Protein AF-A0A9P7UV93-F1 (afdb_monomer)

Solvent-accessible surface area (backbone atoms only — not comparable to full-atom values): 24306 Å² total; per-residue (Å²): 129,82,67,74,41,45,87,71,81,90,73,60,73,87,56,57,67,63,47,35,51,55,37,49,55,44,35,48,54,49,53,50,53,49,62,80,42,50,94,74,52,67,55,59,17,26,37,48,7,48,49,13,47,54,53,31,48,57,55,38,60,74,39,34,76,86,63,64,58,88,68,74,90,87,68,64,67,55,84,66,61,78,56,71,65,50,74,75,56,74,46,74,47,48,47,55,38,0,19,31,66,19,54,45,25,39,29,49,59,37,38,80,53,48,59,72,70,57,16,52,55,24,50,50,53,56,48,45,34,52,52,29,48,71,69,60,83,73,93,57,27,51,38,34,22,26,42,32,4,41,30,14,27,51,47,35,42,51,44,42,44,48,51,53,55,53,51,65,74,67,71,75,69,90,86,51,65,71,68,50,50,56,50,51,60,58,51,23,72,70,48,51,44,54,54,53,51,52,48,52,53,22,15,38,52,22,19,55,51,49,44,68,61,28,77,86,54,71,54,96,80,65,67,77,39,61,44,29,46,30,43,96,90,34,42,29,35,12,25,34,52,11,51,36,22,34,54,39,42,56,70,71,48,65,51,90,82,41,57,92,48,42,68,45,53,51,49,26,50,52,50,53,58,67,53,47,45,99,69,22,35,31,46,56,47,62,90,56,69,76,68,83,76,57,91,83,79,75,74,70,74,52,66,19,20,40,28,8,25,25,23,44,34,38,36,49,22,50,54,52,44,36,46,73,36,83,92,62,52,46,92,70,54,74,68,56,54,52,50,44,54,53,49,44,56,35,17,48,52,42,38,65,67,39,26,44,33,22,56,20,46,1,29,39,57,14,28,23,17,31,28,47,18,28,44,33,42,10,36,32,35,44,77,69,40,82,80,82,70,29,60,66,12,50,58,32,39,43,48,23,47,36,50,52,52,58,53,70,46,47,68,57,36,35,76,71,65,63,23,45,83,32,99,40,50,63,10,19,32,40,8,47,32,23,31,41,39,44,32,43,53,49,36,46,26,46,57,41,24,77,77,39,86,79,33,64,50,59,75,92,57,50,45,84,96,77,56,49,113

InterPro domains:
  IPR007822 Lanthionine synthetase C-like [PF05147] (42-439)
  IPR007822 Lanthionine synthetase C-like [PR01950] (43-61)
  IPR007822 Lanthionine synthetase C-like [PR01950] (236-252)
  IPR007822 Lanthionine synthetase C-like [PR01950] (302-322)
  IPR007822 Lanthionine synthetase C-like [PR01950] (425-442)
  IPR007822 Lanthionine synthetase C-like [SM01260] (40-455)
  IPR012341 Six-hairpin glycosidase-like superfamily [G3DSA:1.50.10.10] (8-450)

Sequence (469 aa):
MPARYIRHSMEPPTDLDAVGGKLVEALERYLKIVRDNLAYIHGDSVYTGIPGIIVMLQIVSSVQSNLKLAYRFDADLPDLLSLEKLQRYDPNDPAKLSFLETPIGLAVLAALNTEAGHSSFCTDKLRDAIDSIAKHVDNSDDGSEVLYGRAGFLYGLLFLRSLISRRASTGTSKSAEEGTTALEKLVSDSSLSIVIQSIIQRGRVGAELYASETSSVRGPSGCVPPLMWSWHGKRYLGAAHGVVGILHTLLLCPIGLIERYLPEIIQTAEWLISLQDGEGNWPTKAPSRSIGQHRNEDSNDLVQWCHGAPGTLILLAKILQLSDSEPLKFNISPSTHSSIIVSLRGGASIVYRHGLLRKGIGLCHGIAGSVYSLLAVTDAMALVDDDGNKRDSRYYFIRAAHLAELATTFETLTKEREMKVPDRPLSLFGGLAGMCCAWGEVCDRIRRASNRVENWYRPRSGMPGYDDL

Organism: NCBI:txid181124

pLDDT: mean 89.47, std 12.97, range [39.75, 98.94]

Nearest PDB structures (foldseek):
  7ajl-assembly1_BBB  TM=1.597E-01  e=2.429E-01  Mus musculus
  7ajl-assembly1_AAA  TM=1.645E-01  e=4.716E-01  Mus musculus
  9ce3-assembly1_A  TM=1.673E-01  e=1.045E+00  Homo sapiens
  9dze-assembly1_c  TM=2.804E-01  e=4.118E+00  synthetic construct

Structure (mmCIF, N/CA/C/O backbone):
data_AF-A0A9P7UV93-F1
#
_entry.id   AF-A0A9P7UV93-F1
#
loop_
_atom_site.group_PDB
_atom_site.id
_atom_site.type_symbol
_atom_site.label_atom_id
_atom_site.label_alt_id
_atom_site.label_comp_id
_atom_site.label_asym_id
_atom_site.label_entity_id
_atom_site.label_seq_id
_atom_site.pdbx_PDB_ins_code
_atom_site.Cartn_x
_atom_site.Cartn_y
_atom_site.Cartn_z
_atom_site.occupancy
_atom_site.B_iso_or_equiv
_atom_site.auth_seq_id
_atom_site.auth_comp_id
_atom_site.auth_asym_id
_atom_site.auth_atom_id
_atom_site.pdbx_PDB_model_num
ATOM 1 N N . MET A 1 1 ? 4.820 -26.137 -15.948 1.00 39.75 1 MET A N 1
ATOM 2 C CA . MET A 1 1 ? 3.704 -25.323 -15.412 1.00 39.75 1 MET A CA 1
ATOM 3 C C . MET A 1 1 ? 3.481 -24.144 -16.348 1.00 39.75 1 MET A C 1
ATOM 5 O O . MET A 1 1 ? 4.480 -23.665 -16.876 1.00 39.75 1 MET A O 1
ATOM 9 N N . PRO A 1 2 ? 2.238 -23.688 -16.596 1.00 57.94 2 PRO A N 1
ATOM 10 C CA . PRO A 1 2 ? 2.025 -22.439 -17.327 1.00 57.94 2 PRO A CA 1
ATOM 11 C C . PRO A 1 2 ? 2.756 -21.293 -16.610 1.00 57.94 2 PRO A C 1
ATOM 13 O O . PRO A 1 2 ? 2.797 -21.265 -15.378 1.00 57.94 2 PRO A O 1
ATOM 16 N N . ALA A 1 3 ? 3.371 -20.385 -17.374 1.00 82.00 3 ALA A N 1
ATOM 17 C CA . ALA A 1 3 ? 4.074 -19.223 -16.827 1.00 82.00 3 ALA A CA 1
ATOM 18 C C . ALA A 1 3 ? 3.129 -18.419 -15.917 1.00 82.00 3 ALA A C 1
ATOM 20 O O . ALA A 1 3 ? 1.963 -18.271 -16.258 1.00 82.00 3 ALA A O 1
ATOM 21 N N . ARG A 1 4 ? 3.600 -17.890 -14.777 1.00 91.12 4 ARG A N 1
ATOM 22 C CA . ARG A 1 4 ? 2.760 -17.173 -13.782 1.00 91.12 4 ARG A CA 1
ATOM 23 C C . ARG A 1 4 ? 2.008 -15.959 -14.358 1.00 91.12 4 ARG A C 1
ATOM 25 O O . ARG A 1 4 ? 0.997 -15.538 -13.792 1.00 91.12 4 ARG A O 1
ATOM 32 N N . TYR A 1 5 ? 2.490 -15.444 -15.483 1.00 95.25 5 TYR A N 1
ATOM 33 C CA . TYR A 1 5 ? 2.017 -14.246 -16.165 1.00 95.25 5 TYR A CA 1
ATOM 34 C C . TYR A 1 5 ? 1.484 -14.590 -17.557 1.00 95.25 5 TYR A C 1
ATOM 36 O O . TYR A 1 5 ? 1.957 -15.524 -18.214 1.00 95.25 5 TYR A O 1
ATOM 44 N N . ILE A 1 6 ? 0.485 -13.834 -17.994 1.00 96.00 6 ILE A N 1
ATOM 45 C CA . ILE A 1 6 ? -0.080 -13.890 -19.339 1.00 96.00 6 ILE A CA 1
ATOM 46 C C . ILE A 1 6 ? 0.730 -12.919 -20.198 1.00 96.00 6 ILE A C 1
ATOM 48 O O . ILE A 1 6 ? 0.970 -11.781 -19.801 1.00 96.00 6 ILE A O 1
ATOM 52 N N . ARG A 1 7 ? 1.182 -13.367 -21.371 1.00 94.69 7 ARG A N 1
ATOM 53 C CA . ARG A 1 7 ? 1.862 -12.478 -22.320 1.00 94.69 7 ARG A CA 1
ATOM 54 C C . ARG A 1 7 ? 0.836 -11.523 -22.924 1.00 94.69 7 ARG A C 1
ATOM 56 O O . ARG A 1 7 ? -0.230 -11.966 -23.335 1.00 94.69 7 ARG A O 1
ATOM 63 N N . HIS A 1 8 ? 1.182 -10.248 -23.022 1.00 95.06 8 HIS A N 1
ATOM 64 C CA . HIS A 1 8 ? 0.379 -9.238 -23.706 1.00 95.06 8 HIS A CA 1
ATOM 65 C C . HIS A 1 8 ? 1.247 -8.433 -24.674 1.00 95.06 8 HIS A C 1
ATOM 67 O O . HIS A 1 8 ? 2.476 -8.542 -24.658 1.00 95.06 8 HIS A O 1
ATOM 73 N N . SER A 1 9 ? 0.601 -7.636 -25.527 1.00 93.44 9 SER A N 1
ATOM 74 C CA . SER A 1 9 ? 1.310 -6.701 -26.400 1.00 93.44 9 SER A CA 1
ATOM 75 C C . SER A 1 9 ? 2.140 -5.723 -25.568 1.00 93.44 9 SER A C 1
ATOM 77 O O . SER A 1 9 ? 1.671 -5.205 -24.553 1.00 93.44 9 SER A O 1
ATOM 79 N N . MET A 1 10 ? 3.369 -5.450 -26.006 1.00 94.00 10 MET A N 1
ATOM 80 C CA . MET A 1 10 ? 4.217 -4.412 -25.409 1.00 94.00 10 MET A CA 1
ATOM 81 C C . MET A 1 10 ? 3.995 -3.040 -26.059 1.00 94.00 10 MET A C 1
ATOM 83 O O . MET A 1 10 ? 4.660 -2.080 -25.675 1.00 94.00 10 MET A O 1
ATOM 87 N N . GLU A 1 11 ? 3.045 -2.942 -26.989 1.00 94.00 11 GLU A N 1
ATOM 88 C CA . GLU A 1 11 ? 2.617 -1.711 -27.652 1.00 94.00 11 GLU A CA 1
ATOM 89 C C . GLU A 1 11 ? 1.418 -1.132 -26.889 1.00 94.00 11 GLU A C 1
ATOM 91 O O . GLU A 1 11 ? 0.319 -1.680 -26.982 1.00 94.00 11 GLU A O 1
ATOM 96 N N . PRO A 1 12 ? 1.609 -0.085 -26.068 1.00 93.75 12 PRO A N 1
ATOM 97 C CA . PRO A 1 12 ? 0.503 0.515 -25.343 1.00 93.75 12 PRO A CA 1
ATOM 98 C C . PRO A 1 12 ? -0.397 1.358 -26.265 1.00 93.75 12 PRO A C 1
ATOM 100 O O . PRO A 1 12 ? 0.047 1.788 -27.334 1.00 93.75 12 PRO A O 1
ATOM 103 N N . PRO A 1 13 ? -1.644 1.643 -25.850 1.00 91.69 13 PRO A N 1
ATOM 104 C CA . PRO A 1 13 ? -2.599 2.383 -26.663 1.00 91.69 13 PRO A CA 1
ATOM 105 C C . PRO A 1 13 ? -2.133 3.820 -26.922 1.00 91.69 13 PRO A C 1
ATOM 107 O O . PRO A 1 13 ? -1.568 4.485 -26.051 1.00 91.69 13 PRO A O 1
ATOM 110 N N . THR A 1 14 ? -2.410 4.314 -28.130 1.00 90.44 14 THR A N 1
ATOM 111 C CA . THR A 1 14 ? -2.146 5.708 -28.524 1.00 90.44 14 THR A CA 1
ATOM 112 C C . THR A 1 14 ? -3.326 6.635 -28.240 1.00 90.44 14 THR A C 1
ATOM 114 O O . THR A 1 14 ? -3.120 7.828 -28.030 1.00 90.44 14 THR A O 1
ATOM 117 N N . ASP A 1 15 ? -4.547 6.093 -28.226 1.00 94.19 15 ASP A N 1
ATOM 118 C CA . ASP A 1 15 ? -5.789 6.818 -27.953 1.00 94.19 15 ASP A CA 1
ATOM 119 C C . ASP A 1 15 ? -6.233 6.579 -26.502 1.00 94.19 15 ASP A C 1
ATOM 121 O O . ASP A 1 15 ? -6.899 5.593 -26.181 1.00 94.19 15 ASP A O 1
ATOM 125 N N . LEU A 1 16 ? -5.814 7.476 -25.605 1.00 93.38 16 LEU A N 1
ATOM 126 C CA . LEU A 1 16 ? -6.155 7.390 -24.184 1.00 93.38 16 LEU A CA 1
ATOM 127 C C . LEU A 1 16 ? -7.622 7.735 -23.901 1.00 93.38 16 LEU A C 1
ATOM 129 O O . LEU A 1 16 ? -8.157 7.259 -22.901 1.00 93.38 16 LEU A O 1
ATOM 133 N N . ASP A 1 17 ? -8.288 8.509 -24.759 1.00 92.50 17 ASP A N 1
ATOM 134 C CA . ASP A 1 17 ? -9.704 8.828 -24.570 1.00 92.50 17 ASP A CA 1
ATOM 135 C C . ASP A 1 17 ? -10.564 7.580 -24.836 1.00 92.50 17 ASP A C 1
ATOM 137 O O . ASP A 1 17 ? -11.460 7.264 -24.046 1.00 92.50 17 ASP A O 1
ATOM 141 N N . ALA A 1 18 ? -10.230 6.798 -25.872 1.00 95.50 18 ALA A N 1
ATOM 142 C CA . ALA A 1 18 ? -10.859 5.502 -26.131 1.00 95.50 18 ALA A CA 1
ATOM 143 C C . ALA A 1 18 ? -10.637 4.503 -24.982 1.00 95.50 18 ALA A C 1
ATOM 145 O O . ALA A 1 18 ? -11.571 3.799 -24.585 1.00 95.50 18 ALA A O 1
ATOM 146 N N . VAL A 1 19 ? -9.427 4.465 -24.408 1.00 96.69 19 VAL A N 1
ATOM 147 C CA . VAL A 1 19 ? -9.141 3.669 -23.201 1.00 96.69 19 VAL A CA 1
ATOM 148 C C . VAL A 1 19 ? -10.039 4.120 -22.053 1.00 96.69 19 VAL A C 1
ATOM 150 O O . VAL A 1 19 ? -10.727 3.295 -21.457 1.00 96.69 19 VAL A O 1
ATOM 153 N N . GLY A 1 20 ? -10.095 5.427 -21.781 1.00 95.81 20 GLY A N 1
ATOM 154 C CA . GLY A 1 20 ? -10.936 6.001 -20.731 1.00 95.81 20 GLY A CA 1
ATOM 155 C C . GLY A 1 20 ? -12.411 5.610 -20.860 1.00 95.81 20 GLY A C 1
ATOM 156 O O . GLY A 1 20 ? -13.039 5.291 -19.852 1.00 95.81 20 GLY A O 1
ATOM 157 N N . GLY A 1 21 ? -12.950 5.561 -22.083 1.00 95.88 21 GLY A N 1
ATOM 158 C CA . GLY A 1 21 ? -14.305 5.067 -22.353 1.00 95.88 21 GLY A CA 1
ATOM 159 C C . GLY A 1 21 ? -14.513 3.618 -21.900 1.00 95.88 21 GLY A C 1
ATOM 160 O O . GLY A 1 21 ? -15.398 3.350 -21.088 1.00 95.88 21 GLY A O 1
ATOM 161 N N . LYS A 1 22 ? -13.643 2.698 -22.338 1.00 97.56 22 LYS A N 1
ATOM 162 C CA . LYS A 1 22 ? -13.709 1.272 -21.958 1.00 97.56 22 LYS A CA 1
ATOM 163 C C . LYS A 1 22 ? -13.597 1.063 -20.450 1.00 97.56 22 LYS A C 1
ATOM 165 O O . LYS A 1 22 ? -14.278 0.212 -19.881 1.00 97.56 22 LYS A O 1
ATOM 170 N N . LEU A 1 23 ? -12.720 1.825 -19.796 1.00 97.69 23 LEU A N 1
ATOM 171 C CA . LEU A 1 23 ? -12.515 1.718 -18.355 1.00 97.69 23 LEU A CA 1
ATOM 172 C C . LEU A 1 23 ? -13.734 2.214 -17.562 1.00 97.69 23 LEU A C 1
ATOM 174 O O . LEU A 1 23 ? -14.075 1.606 -16.550 1.00 97.69 23 LEU A O 1
ATOM 178 N N . VAL A 1 24 ? -14.414 3.272 -18.023 1.00 96.75 24 VAL A N 1
ATOM 179 C CA . VAL A 1 24 ? -15.671 3.743 -17.416 1.00 96.75 24 VAL A CA 1
ATOM 180 C C . VAL A 1 24 ? -16.772 2.695 -17.564 1.00 96.75 24 VAL A C 1
ATOM 182 O O . VAL A 1 24 ? -17.421 2.368 -16.574 1.00 96.75 24 VAL A O 1
ATOM 185 N N . GLU A 1 25 ? -16.940 2.115 -18.755 1.00 96.81 25 GLU A N 1
ATOM 186 C CA . GLU A 1 25 ? -17.920 1.043 -18.986 1.00 96.81 25 GLU A CA 1
ATOM 187 C C . GLU A 1 25 ? -17.662 -0.171 -18.081 1.00 96.81 25 GLU A C 1
ATOM 189 O O . GLU A 1 25 ? -18.587 -0.705 -17.459 1.00 96.81 25 GLU A O 1
ATOM 194 N N . ALA A 1 26 ? -16.396 -0.587 -17.959 1.00 97.50 26 ALA A N 1
ATOM 195 C CA . ALA A 1 26 ? -16.000 -1.654 -17.049 1.00 97.50 26 ALA A CA 1
ATOM 196 C C . ALA A 1 26 ? -16.321 -1.284 -15.593 1.00 97.50 26 ALA A C 1
ATOM 198 O O . ALA A 1 26 ? -16.983 -2.054 -14.896 1.00 97.50 26 ALA A O 1
ATOM 199 N N . LEU A 1 27 ? -15.909 -0.098 -15.139 1.00 96.69 27 LEU A N 1
ATOM 200 C CA . LEU A 1 27 ? -16.148 0.368 -13.777 1.00 96.69 27 LEU A CA 1
ATOM 201 C C . LEU A 1 27 ? -17.643 0.355 -13.427 1.00 96.69 27 LEU A C 1
ATOM 203 O O . LEU A 1 27 ? -18.019 -0.212 -12.405 1.00 96.69 27 LEU A O 1
ATOM 207 N N . GLU A 1 28 ? -18.508 0.909 -14.275 1.00 95.50 28 GLU A N 1
ATOM 208 C CA . GLU A 1 28 ? -19.957 0.929 -14.033 1.00 95.50 28 GLU A CA 1
ATOM 209 C C . GLU A 1 28 ? -20.554 -0.477 -13.960 1.00 95.50 28 GLU A C 1
ATOM 211 O O . GLU A 1 28 ? -21.299 -0.799 -13.027 1.00 95.50 28 GLU A O 1
ATOM 216 N N . ARG A 1 29 ? -20.186 -1.340 -14.913 1.00 96.06 29 ARG A N 1
ATOM 217 C CA . ARG A 1 29 ? -20.644 -2.731 -14.951 1.00 96.06 29 ARG A CA 1
ATOM 218 C C . ARG A 1 29 ? -20.250 -3.480 -13.682 1.00 96.06 29 ARG A C 1
ATOM 220 O O . ARG A 1 29 ? -21.082 -4.169 -13.089 1.00 96.06 29 ARG A O 1
ATOM 227 N N . TYR A 1 30 ? -18.993 -3.368 -13.265 1.00 96.19 30 TYR A N 1
ATOM 228 C CA . TYR A 1 30 ? -18.479 -4.158 -12.151 1.00 96.19 30 TYR A CA 1
ATOM 229 C C . TYR A 1 30 ? -18.827 -3.567 -10.782 1.00 96.19 30 TYR A C 1
ATOM 231 O O . TYR A 1 30 ? -19.025 -4.336 -9.843 1.00 96.19 30 TYR A O 1
ATOM 239 N N . LEU A 1 31 ? -19.040 -2.251 -10.663 1.00 94.56 31 LEU A N 1
ATOM 240 C CA . LEU A 1 31 ? -19.665 -1.660 -9.472 1.00 94.56 31 LEU A CA 1
ATOM 241 C C . LEU A 1 31 ? -21.073 -2.214 -9.243 1.00 94.56 31 LEU A C 1
ATOM 243 O O . LEU A 1 31 ? -21.434 -2.526 -8.107 1.00 94.56 31 LEU A O 1
ATOM 247 N N . LYS A 1 32 ? -21.859 -2.375 -10.314 1.00 93.81 32 LYS A N 1
ATOM 248 C CA . LYS A 1 32 ? -23.175 -3.012 -10.233 1.00 93.81 32 LYS A CA 1
ATOM 249 C C . LYS A 1 32 ? -23.068 -4.473 -9.791 1.00 93.81 32 LYS A C 1
ATOM 251 O O . LYS A 1 32 ? -23.770 -4.874 -8.871 1.00 93.81 32 LYS A O 1
ATOM 256 N N . ILE A 1 33 ? -22.142 -5.245 -10.365 1.00 94.75 33 ILE A N 1
ATOM 257 C CA . ILE A 1 33 ? -21.915 -6.646 -9.964 1.00 94.75 33 ILE A CA 1
ATOM 258 C C . ILE A 1 33 ? -21.534 -6.753 -8.482 1.00 94.75 33 ILE A C 1
ATOM 260 O O . ILE A 1 33 ? -22.069 -7.614 -7.786 1.00 94.75 33 ILE A O 1
ATOM 264 N N . VAL A 1 34 ? -20.647 -5.886 -7.982 1.00 94.06 34 VAL A N 1
ATOM 265 C CA . VAL A 1 34 ? -20.282 -5.872 -6.557 1.00 94.06 34 VAL A CA 1
ATOM 266 C C . VAL A 1 34 ? -21.506 -5.569 -5.687 1.00 94.06 34 VAL A C 1
ATOM 268 O O . VAL A 1 34 ? -21.722 -6.281 -4.709 1.00 94.06 34 VAL A O 1
ATOM 271 N N . ARG A 1 35 ? -22.340 -4.583 -6.056 1.00 91.44 35 ARG A N 1
ATOM 272 C CA . ARG A 1 35 ? -23.581 -4.260 -5.325 1.00 91.44 35 ARG A CA 1
ATOM 273 C C . ARG A 1 35 ? -24.544 -5.441 -5.284 1.00 91.44 35 ARG A C 1
ATOM 275 O O . ARG A 1 35 ? -24.993 -5.828 -4.209 1.00 91.44 35 ARG A O 1
ATOM 282 N N . ASP A 1 36 ? -24.846 -6.006 -6.448 1.00 92.25 36 ASP A N 1
ATOM 283 C CA . ASP A 1 36 ? -25.854 -7.059 -6.603 1.00 92.25 36 ASP A CA 1
ATOM 284 C C . ASP A 1 36 ? -25.461 -8.344 -5.848 1.00 92.25 36 ASP A C 1
ATOM 286 O O . ASP A 1 36 ? -26.309 -9.189 -5.567 1.00 92.25 36 ASP A O 1
ATOM 290 N N . ASN A 1 37 ? -24.181 -8.483 -5.479 1.00 92.69 37 ASN A N 1
ATOM 291 C CA . ASN A 1 37 ? -23.637 -9.649 -4.790 1.00 92.69 37 ASN A CA 1
ATOM 292 C C . ASN A 1 37 ? -23.111 -9.355 -3.373 1.00 92.69 37 ASN A C 1
ATOM 294 O O . ASN A 1 37 ? -22.421 -10.205 -2.809 1.00 92.69 37 ASN A O 1
ATOM 298 N N . LEU A 1 38 ? -23.449 -8.207 -2.768 1.00 88.88 38 LEU A N 1
ATOM 299 C CA . LEU A 1 38 ? -23.004 -7.844 -1.411 1.00 88.88 38 LEU A CA 1
ATOM 300 C C . LEU A 1 38 ? -23.282 -8.946 -0.376 1.00 88.88 38 LEU A C 1
ATOM 302 O O . LEU A 1 38 ? -22.419 -9.249 0.443 1.00 88.88 38 LEU A O 1
ATOM 306 N N . ALA A 1 39 ? -24.444 -9.603 -0.456 1.00 86.56 39 ALA A N 1
ATOM 307 C CA . ALA A 1 39 ? -24.839 -10.676 0.463 1.00 86.56 39 ALA A CA 1
ATOM 308 C C . ALA A 1 39 ? -23.912 -11.912 0.434 1.00 86.56 39 ALA A C 1
ATOM 310 O O . ALA A 1 39 ? -23.906 -12.701 1.378 1.00 86.56 39 ALA A O 1
ATOM 311 N N . TYR A 1 40 ? -23.121 -12.086 -0.631 1.00 86.19 40 TYR A N 1
ATOM 312 C CA . TYR A 1 40 ? -22.182 -13.204 -0.800 1.00 86.19 40 TYR A CA 1
ATOM 313 C C . TYR A 1 40 ? -20.740 -12.842 -0.424 1.00 86.19 40 TYR A C 1
ATOM 315 O O . TYR A 1 40 ? -19.836 -13.679 -0.502 1.00 86.19 40 TYR A O 1
ATOM 323 N N . ILE A 1 41 ? -20.494 -11.593 -0.026 1.00 86.69 41 ILE A N 1
ATOM 324 C CA . ILE A 1 41 ? -19.181 -11.156 0.434 1.00 86.69 41 ILE A CA 1
ATOM 325 C C . ILE A 1 41 ? -19.047 -11.551 1.899 1.00 86.69 41 ILE A C 1
ATOM 327 O O . ILE A 1 41 ? -19.571 -10.909 2.804 1.00 86.69 41 ILE A O 1
ATOM 331 N N . HIS A 1 42 ? -18.337 -12.652 2.121 1.00 77.31 42 HIS A N 1
ATOM 332 C CA . HIS A 1 42 ? -18.043 -13.156 3.454 1.00 77.31 42 HIS A CA 1
ATOM 333 C C . HIS A 1 42 ? -16.678 -12.665 3.930 1.00 77.31 42 HIS A C 1
ATOM 335 O O . HIS A 1 42 ? -15.692 -12.753 3.197 1.00 77.31 42 HIS A O 1
ATOM 341 N N . GLY A 1 43 ? -16.608 -12.249 5.190 1.00 76.44 43 GLY A N 1
ATOM 342 C CA . GLY A 1 43 ? -15.383 -11.774 5.818 1.00 76.44 43 GLY A CA 1
ATOM 343 C C . GLY A 1 43 ? -15.540 -10.353 6.338 1.00 76.44 43 GLY A C 1
ATOM 344 O O . GLY A 1 43 ? -16.312 -9.556 5.807 1.00 76.44 43 GLY A O 1
ATOM 345 N N . ASP A 1 44 ? -14.772 -10.050 7.378 1.00 79.94 44 ASP A N 1
ATOM 346 C CA . ASP A 1 44 ? -14.908 -8.804 8.145 1.00 79.94 44 ASP A CA 1
ATOM 347 C C . ASP A 1 44 ? -13.575 -8.050 8.174 1.00 79.94 44 ASP A C 1
ATOM 349 O O . ASP A 1 44 ? -13.397 -7.103 8.932 1.00 79.94 44 ASP A O 1
ATOM 353 N N . SER A 1 45 ? -12.617 -8.503 7.363 1.00 93.81 45 SER A N 1
ATOM 354 C CA . SER A 1 45 ? -11.345 -7.832 7.162 1.00 93.81 45 SER A CA 1
ATOM 355 C C . SER A 1 45 ? -11.455 -6.863 5.990 1.00 93.81 45 SER A C 1
ATOM 357 O O . SER A 1 45 ? -12.241 -7.079 5.064 1.00 93.81 45 SER A O 1
ATOM 359 N N . VAL A 1 46 ? -10.670 -5.789 6.001 1.00 96.69 46 VAL A N 1
ATOM 360 C CA . VAL A 1 46 ? -10.594 -4.868 4.856 1.00 96.69 46 VAL A CA 1
ATOM 361 C C . VAL A 1 46 ? -10.021 -5.581 3.631 1.00 96.69 46 VAL A C 1
ATOM 363 O O . VAL A 1 46 ? -10.405 -5.305 2.497 1.00 96.69 46 VAL A O 1
ATOM 366 N N . TYR A 1 47 ? -9.154 -6.564 3.848 1.00 97.69 47 TYR A N 1
ATOM 367 C CA . TYR A 1 47 ? -8.504 -7.303 2.779 1.00 97.69 47 TYR A CA 1
ATOM 368 C C . TYR A 1 47 ? -9.491 -8.157 1.953 1.00 97.69 47 TYR A C 1
ATOM 370 O O . TYR A 1 47 ? -9.456 -8.133 0.716 1.00 97.69 47 TYR A O 1
ATOM 378 N N . THR A 1 48 ? -10.405 -8.891 2.608 1.00 95.25 48 THR A N 1
ATOM 379 C CA . THR A 1 48 ? -11.329 -9.826 1.925 1.00 95.25 48 THR A CA 1
ATOM 380 C C . THR A 1 48 ? -12.820 -9.492 2.009 1.00 95.25 48 THR A C 1
ATOM 382 O O . THR A 1 48 ? -13.592 -10.028 1.212 1.00 95.25 48 THR A O 1
ATOM 385 N N . GLY A 1 49 ? -13.230 -8.655 2.957 1.00 93.56 49 GLY A N 1
ATOM 386 C CA . GLY A 1 49 ? -14.613 -8.536 3.407 1.00 93.56 49 GLY A CA 1
ATOM 387 C C . GLY A 1 49 ? -15.339 -7.256 3.005 1.00 93.56 49 GLY A C 1
ATOM 388 O O . GLY A 1 49 ? -14.850 -6.449 2.212 1.00 93.56 49 GLY A O 1
ATOM 389 N N . ILE A 1 50 ? -16.511 -7.057 3.617 1.00 91.75 50 ILE A N 1
ATOM 390 C CA . ILE A 1 50 ? -17.342 -5.852 3.455 1.00 91.75 50 ILE A CA 1
ATOM 391 C C . ILE A 1 50 ? -16.589 -4.551 3.791 1.00 91.75 50 ILE A C 1
ATOM 393 O O . ILE A 1 50 ? -16.717 -3.598 3.019 1.00 91.75 50 ILE A O 1
ATOM 397 N N . PRO A 1 51 ? -15.737 -4.483 4.836 1.00 92.75 51 PRO A N 1
ATOM 398 C CA . PRO A 1 51 ? -14.911 -3.299 5.084 1.00 92.75 51 PRO A CA 1
ATOM 399 C C . PRO A 1 51 ? -14.051 -2.880 3.880 1.00 92.75 51 PRO A C 1
ATOM 401 O O . PRO A 1 51 ? -13.888 -1.691 3.617 1.00 92.75 51 PRO A O 1
ATOM 404 N N . GLY A 1 52 ? -13.570 -3.837 3.080 1.00 95.44 52 GLY A N 1
ATOM 405 C CA . GLY A 1 52 ? -12.845 -3.549 1.840 1.00 95.44 52 GLY A CA 1
ATOM 406 C C . GLY A 1 52 ? -13.717 -2.930 0.750 1.00 95.44 52 GLY A C 1
ATOM 407 O O . GLY A 1 52 ? -13.257 -2.081 -0.012 1.00 95.44 52 GLY A O 1
ATOM 408 N N . ILE A 1 53 ? -14.994 -3.309 0.696 1.00 94.00 53 ILE A N 1
ATOM 409 C CA . ILE A 1 53 ? -15.971 -2.700 -0.213 1.00 94.00 53 ILE A CA 1
ATOM 410 C C . ILE A 1 53 ? -16.239 -1.255 0.197 1.00 94.00 53 ILE A C 1
ATOM 412 O O . ILE A 1 53 ? -16.292 -0.383 -0.661 1.00 94.00 53 ILE A O 1
ATOM 416 N N . ILE A 1 54 ? -16.322 -0.975 1.496 1.00 91.44 54 ILE A N 1
ATOM 417 C CA . ILE A 1 54 ? -16.476 0.392 2.007 1.00 91.44 54 ILE A CA 1
ATOM 418 C C . ILE A 1 54 ? -15.295 1.274 1.583 1.00 91.44 54 ILE A C 1
ATOM 420 O O . ILE A 1 54 ? -15.513 2.375 1.075 1.00 91.44 54 ILE A O 1
ATOM 424 N N . VAL A 1 55 ? -14.059 0.776 1.706 1.00 93.75 55 VAL A N 1
ATOM 425 C CA . VAL A 1 55 ? -12.865 1.482 1.208 1.00 93.75 55 VAL A CA 1
ATOM 426 C C . VAL A 1 55 ? -12.962 1.724 -0.304 1.00 93.75 55 VAL A C 1
ATOM 428 O O . VAL A 1 55 ? -12.758 2.850 -0.755 1.00 93.75 55 VAL A O 1
ATOM 431 N N . MET A 1 56 ? -13.359 0.718 -1.096 1.00 95.06 56 MET A N 1
ATOM 432 C CA . MET A 1 56 ? -13.588 0.900 -2.538 1.00 95.06 56 MET A CA 1
ATOM 433 C C . MET A 1 56 ? -14.596 2.022 -2.822 1.00 95.06 56 MET A C 1
ATOM 435 O O . MET A 1 56 ? -14.352 2.865 -3.686 1.00 95.06 56 MET A O 1
ATOM 439 N N . LEU A 1 57 ? -15.717 2.061 -2.100 1.00 90.88 57 LEU A N 1
ATOM 440 C CA . LEU A 1 57 ? -16.749 3.081 -2.291 1.00 90.88 57 LEU A CA 1
ATOM 441 C C . LEU A 1 57 ? -16.242 4.485 -1.970 1.00 90.88 57 LEU A C 1
ATOM 443 O O . LEU A 1 57 ? -16.553 5.414 -2.716 1.00 90.88 57 LEU A O 1
ATOM 447 N N . GLN A 1 58 ? -15.437 4.650 -0.918 1.00 88.31 58 GLN A N 1
ATOM 448 C CA . GLN A 1 58 ? -14.822 5.937 -0.583 1.00 88.31 58 GLN A CA 1
ATOM 449 C C . GLN A 1 58 ? -13.915 6.436 -1.718 1.00 88.31 58 GLN A C 1
ATOM 451 O O . GLN A 1 58 ? -14.012 7.598 -2.123 1.00 88.31 58 GLN A O 1
ATOM 456 N N . ILE A 1 59 ? -13.091 5.549 -2.285 1.00 90.62 59 ILE A N 1
ATOM 457 C CA . ILE A 1 59 ? -12.198 5.877 -3.404 1.00 90.62 59 ILE A CA 1
ATOM 458 C C . ILE A 1 59 ? -12.998 6.228 -4.663 1.00 90.62 59 ILE A C 1
ATOM 460 O O . ILE A 1 59 ? -12.803 7.299 -5.242 1.00 90.62 59 ILE A O 1
ATOM 464 N N . VAL A 1 60 ? -13.946 5.381 -5.067 1.00 91.06 60 VAL A N 1
ATOM 465 C CA . VAL A 1 60 ? -14.749 5.586 -6.284 1.00 91.06 60 VAL A CA 1
ATOM 466 C C . VAL A 1 60 ? -15.616 6.844 -6.185 1.00 91.06 60 VAL A C 1
ATOM 468 O O . VAL A 1 60 ? -15.699 7.611 -7.146 1.00 91.06 60 VAL A O 1
ATOM 471 N N . SER A 1 61 ? -16.205 7.118 -5.019 1.00 88.31 61 SER A N 1
ATOM 472 C CA . SER A 1 61 ? -17.002 8.333 -4.799 1.00 88.31 61 SER A CA 1
ATOM 473 C C . SER A 1 61 ? -16.173 9.606 -4.988 1.00 88.31 61 SER A C 1
ATOM 475 O O . SER A 1 61 ? -16.681 10.607 -5.494 1.00 88.31 61 SER A O 1
ATOM 477 N N . SER A 1 62 ? -14.876 9.569 -4.656 1.00 86.50 62 SER A N 1
ATOM 478 C CA . SER A 1 62 ? -13.982 10.724 -4.809 1.00 86.50 62 SER A CA 1
ATOM 479 C C . SER A 1 62 ? -13.745 11.127 -6.274 1.00 86.50 62 SER A C 1
ATOM 481 O O . SER A 1 62 ? -13.503 12.306 -6.558 1.00 86.50 62 SER A O 1
ATOM 483 N N . VAL A 1 63 ? -13.857 10.176 -7.211 1.00 87.94 63 VAL A N 1
ATOM 484 C CA . VAL A 1 63 ? -13.659 10.390 -8.657 1.00 87.94 63 VAL A CA 1
ATOM 485 C C . VAL A 1 63 ? -14.971 10.468 -9.441 1.00 87.94 63 VAL A C 1
ATOM 487 O O . VAL A 1 63 ? -14.995 10.963 -10.567 1.00 87.94 63 VAL A O 1
ATOM 490 N N . GLN A 1 64 ? -16.086 10.044 -8.847 1.00 84.94 64 GLN A N 1
ATOM 491 C CA . GLN A 1 64 ? -17.380 9.882 -9.511 1.00 84.94 64 GLN A CA 1
ATOM 492 C C . GLN A 1 64 ? -17.865 11.125 -10.272 1.00 84.94 64 GLN A C 1
ATOM 494 O O . GLN A 1 64 ? -18.350 11.008 -11.400 1.00 84.94 64 GLN A O 1
ATOM 499 N N . SER A 1 65 ? -17.730 12.319 -9.687 1.00 83.44 65 SER A N 1
ATOM 500 C CA . SER A 1 65 ? -18.171 13.572 -10.316 1.00 83.44 65 SER A CA 1
ATOM 501 C C . SER A 1 65 ? -17.360 13.907 -11.570 1.00 83.44 65 SER A C 1
ATOM 503 O O . SER A 1 65 ? -17.933 14.263 -12.600 1.00 83.44 65 SER A O 1
ATOM 505 N N . ASN A 1 66 ? -16.039 13.720 -11.516 1.00 84.69 66 ASN A N 1
ATOM 506 C CA . ASN A 1 66 ? -15.152 13.911 -12.661 1.00 84.69 66 ASN A CA 1
ATOM 507 C C . ASN A 1 66 ? -15.410 12.855 -13.749 1.00 84.69 66 ASN A C 1
ATOM 509 O O . ASN A 1 66 ? -15.365 13.154 -14.946 1.00 84.69 66 ASN A O 1
ATOM 513 N N . LEU A 1 67 ? -15.745 11.628 -13.339 1.00 87.19 67 LEU A N 1
ATOM 514 C CA . LEU A 1 67 ? -16.048 10.516 -14.237 1.00 87.19 67 LEU A CA 1
ATOM 515 C C . LEU A 1 67 ? -17.473 10.533 -14.808 1.00 87.19 67 LEU A C 1
ATOM 517 O O . LEU A 1 67 ? -17.732 9.830 -15.783 1.00 87.19 67 LEU A O 1
ATOM 521 N N . LYS A 1 68 ? -18.371 11.400 -14.323 1.00 86.94 68 LYS A N 1
ATOM 522 C CA . LYS A 1 68 ? -19.768 11.483 -14.796 1.00 86.94 68 LYS A CA 1
ATOM 523 C C . LYS A 1 68 ? -20.427 10.096 -14.901 1.00 86.94 68 LYS A C 1
ATOM 525 O O . LYS A 1 68 ? -21.102 9.822 -15.888 1.00 86.94 68 LYS A O 1
ATOM 530 N N . LEU A 1 69 ? -20.178 9.227 -13.917 1.00 86.75 69 LEU A N 1
ATOM 531 C CA . LEU A 1 69 ? -20.713 7.865 -13.927 1.00 86.75 69 LEU A CA 1
ATOM 532 C C . LEU A 1 69 ? -22.248 7.916 -13.935 1.00 86.75 69 LEU A C 1
ATOM 534 O O . LEU A 1 69 ? -22.853 8.611 -13.112 1.00 86.75 69 LEU A O 1
ATOM 538 N N . ALA A 1 70 ? -22.863 7.186 -14.862 1.00 84.50 70 ALA A N 1
ATOM 539 C CA . ALA A 1 70 ? -24.302 6.992 -14.964 1.00 84.50 70 ALA A CA 1
ATOM 540 C C . ALA A 1 70 ? -24.824 6.135 -13.807 1.00 84.50 70 ALA A C 1
ATOM 542 O O . ALA A 1 70 ? -25.912 6.380 -13.284 1.00 84.50 70 ALA A O 1
ATOM 543 N N . TYR A 1 71 ? -24.033 5.151 -13.377 1.00 84.12 71 TYR A N 1
ATOM 544 C CA . TYR A 1 71 ? -24.346 4.324 -12.221 1.00 84.12 71 TYR A CA 1
ATOM 545 C C . TYR A 1 71 ? -23.812 4.940 -10.921 1.00 84.12 71 TYR A C 1
ATOM 547 O O . TYR A 1 71 ? -22.649 5.341 -10.830 1.00 84.12 71 TYR A O 1
ATOM 555 N N . ARG A 1 72 ? -24.660 4.970 -9.885 1.00 77.69 72 ARG A N 1
ATOM 556 C CA . ARG A 1 72 ? -24.272 5.314 -8.513 1.00 77.69 72 ARG A CA 1
ATOM 557 C C . ARG A 1 72 ? -24.420 4.095 -7.617 1.00 77.69 72 ARG A C 1
ATOM 559 O O . ARG A 1 72 ? -25.434 3.396 -7.653 1.00 77.69 72 ARG A O 1
ATOM 566 N N . PHE A 1 73 ? -23.388 3.833 -6.824 1.00 77.06 73 PHE A N 1
ATOM 567 C CA . PHE A 1 73 ? -23.452 2.799 -5.807 1.00 77.06 73 PHE A CA 1
ATOM 568 C C . PHE A 1 73 ? -24.175 3.371 -4.588 1.00 77.06 73 PHE A C 1
ATOM 570 O O . PHE A 1 73 ? -23.557 3.928 -3.686 1.00 77.06 73 PHE A O 1
ATOM 577 N N . ASP A 1 74 ? -25.498 3.257 -4.598 1.00 68.69 74 ASP A N 1
ATOM 578 C CA . ASP A 1 74 ? -26.338 3.702 -3.492 1.00 68.69 74 ASP A CA 1
ATOM 579 C C . ASP A 1 74 ? -26.438 2.569 -2.461 1.00 68.69 74 ASP A C 1
ATOM 581 O O . ASP A 1 74 ? -27.208 1.618 -2.636 1.00 68.69 74 ASP A O 1
ATOM 585 N N . ALA A 1 75 ? -25.614 2.649 -1.418 1.00 65.44 75 ALA A N 1
ATOM 586 C CA . ALA A 1 75 ? -25.704 1.818 -0.223 1.00 65.44 75 ALA A CA 1
ATOM 587 C C . ALA A 1 75 ? -25.450 2.684 1.012 1.00 65.44 75 ALA A C 1
ATOM 589 O O . ALA A 1 75 ? -24.554 3.531 0.994 1.00 65.44 75 ALA A O 1
ATOM 590 N N . ASP A 1 76 ? -26.226 2.461 2.069 1.00 67.38 76 ASP A N 1
ATOM 591 C CA . ASP A 1 76 ? -25.979 3.111 3.349 1.00 67.38 76 ASP A CA 1
ATOM 592 C C . ASP A 1 76 ? -24.780 2.420 4.017 1.00 67.38 76 ASP A C 1
ATOM 594 O O . ASP A 1 76 ? -24.833 1.237 4.353 1.00 67.38 76 ASP A O 1
ATOM 598 N N . LEU A 1 77 ? -23.645 3.120 4.113 1.00 66.00 77 LEU A N 1
ATOM 599 C CA . LEU A 1 77 ? -22.406 2.574 4.684 1.00 66.00 77 LEU A CA 1
ATOM 600 C C . LEU A 1 77 ? -22.608 2.001 6.106 1.00 66.00 77 LEU A C 1
ATOM 602 O O . LEU A 1 77 ? -22.107 0.902 6.355 1.00 66.00 77 LEU A O 1
ATOM 606 N N . PRO A 1 78 ? -23.309 2.696 7.027 1.00 64.25 78 PRO A N 1
ATOM 607 C CA . PRO A 1 78 ? -23.703 2.163 8.329 1.00 64.25 78 PRO A CA 1
ATOM 608 C C . PRO A 1 78 ? -24.352 0.775 8.290 1.00 64.25 78 PRO A C 1
ATOM 610 O O . PRO A 1 78 ? -23.981 -0.082 9.090 1.00 64.25 78 PRO A O 1
ATOM 613 N N . ASP A 1 79 ? -25.250 0.518 7.335 1.00 68.69 79 ASP A N 1
ATOM 614 C CA . ASP A 1 79 ? -25.988 -0.751 7.241 1.00 68.69 79 ASP A CA 1
ATOM 615 C C . ASP A 1 79 ? -25.089 -1.932 6.840 1.00 68.69 79 ASP A C 1
ATOM 617 O O . ASP A 1 79 ? -25.431 -3.097 7.048 1.00 68.69 79 ASP A O 1
ATOM 621 N N . LEU A 1 80 ? -23.911 -1.644 6.280 1.00 70.88 80 LEU A N 1
ATOM 622 C CA . LEU A 1 80 ? -22.916 -2.642 5.889 1.00 70.88 80 LEU A CA 1
ATOM 623 C C . LEU A 1 80 ? -21.957 -3.016 7.037 1.00 70.88 80 LEU A C 1
ATOM 625 O O . LEU A 1 80 ? -21.224 -4.002 6.935 1.00 70.88 80 LEU A O 1
ATOM 629 N N . LEU A 1 81 ? -21.936 -2.254 8.134 1.00 75.00 81 LEU A N 1
ATOM 630 C CA . LEU A 1 81 ? -20.970 -2.396 9.227 1.00 75.00 81 LEU A CA 1
ATOM 631 C C . LEU A 1 81 ? -21.538 -3.233 10.388 1.00 75.00 81 LEU A C 1
ATOM 633 O O . LEU A 1 81 ? -21.954 -2.701 11.415 1.00 75.00 81 LEU A O 1
ATOM 637 N N . SER A 1 82 ? -21.498 -4.565 10.275 1.00 82.31 82 SER A N 1
ATOM 638 C CA . SER A 1 82 ? -21.779 -5.445 11.425 1.00 82.31 82 SER A CA 1
ATOM 639 C C . SER A 1 82 ? -20.603 -5.473 12.407 1.00 82.31 82 SER A C 1
ATOM 641 O O . SER A 1 82 ? -19.502 -5.892 12.053 1.00 82.31 82 SER A O 1
ATOM 643 N N . LEU A 1 83 ? -20.838 -5.074 13.664 1.00 84.56 83 LEU A N 1
ATOM 644 C CA . LEU A 1 83 ? -19.812 -5.022 14.718 1.00 84.56 83 LEU A CA 1
ATOM 645 C C . LEU A 1 83 ? -19.656 -6.328 15.519 1.00 84.56 83 LEU A C 1
ATOM 647 O O . LEU A 1 83 ? -18.852 -6.377 16.451 1.00 84.56 83 LEU A O 1
ATOM 651 N N . GLU A 1 84 ? -20.374 -7.401 15.174 1.00 84.88 84 GLU A N 1
ATOM 652 C CA . GLU A 1 84 ? -20.401 -8.643 15.967 1.00 84.88 84 GLU A CA 1
ATOM 653 C C . GLU A 1 84 ? -19.018 -9.271 16.194 1.00 84.88 84 GLU A C 1
ATOM 655 O O . GLU A 1 84 ? -18.719 -9.746 17.293 1.00 84.88 84 GLU A O 1
ATOM 660 N N . LYS A 1 85 ? -18.144 -9.289 15.178 1.00 81.88 85 LYS A N 1
ATOM 661 C CA . LYS A 1 85 ? -16.779 -9.808 15.360 1.00 81.88 85 LYS A CA 1
ATOM 662 C C . LYS A 1 85 ? -15.907 -8.869 16.178 1.00 81.88 85 LYS A C 1
ATOM 664 O O . LYS A 1 85 ? -15.116 -9.356 16.981 1.00 81.88 85 LYS A O 1
ATOM 669 N N . LEU A 1 86 ? -16.073 -7.553 16.029 1.00 88.38 86 LEU A N 1
ATOM 670 C CA . LEU A 1 86 ? -15.338 -6.576 16.833 1.00 88.38 86 LEU A CA 1
ATOM 671 C C . LEU A 1 86 ? -15.695 -6.695 18.325 1.00 88.38 86 LEU A C 1
ATOM 673 O O . LEU A 1 86 ? -14.820 -6.563 19.176 1.0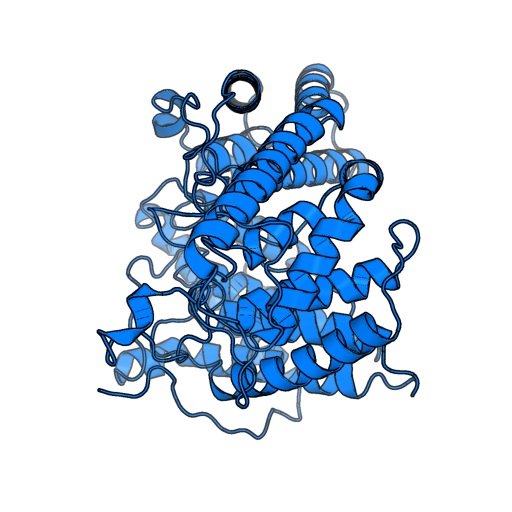0 88.38 86 LEU A O 1
ATOM 677 N N . GLN A 1 87 ? -16.950 -7.026 18.648 1.00 90.31 87 GLN A N 1
ATOM 678 C CA . GLN A 1 87 ? -17.393 -7.305 20.022 1.00 90.31 87 GLN A CA 1
ATOM 679 C C . GLN A 1 87 ? -16.642 -8.475 20.670 1.00 90.31 87 GLN A C 1
ATOM 681 O O . GLN A 1 87 ? -16.323 -8.415 21.855 1.00 90.31 87 GLN A O 1
ATOM 686 N N . ARG A 1 88 ? -16.324 -9.519 19.897 1.00 90.12 88 ARG A N 1
ATOM 687 C CA . ARG A 1 88 ? -15.616 -10.721 20.381 1.00 90.12 88 ARG A CA 1
ATOM 688 C C . ARG A 1 88 ? -14.097 -10.615 20.275 1.00 90.12 88 ARG A C 1
ATOM 690 O O . ARG A 1 88 ? -13.389 -11.512 20.722 1.00 90.12 88 ARG A O 1
ATOM 697 N N . TYR A 1 89 ? -13.605 -9.564 19.633 1.00 92.38 89 TYR A N 1
ATOM 698 C CA . TYR A 1 89 ? -12.193 -9.374 19.365 1.00 92.38 89 TYR A CA 1
ATOM 699 C C . TYR A 1 89 ? -11.507 -8.651 20.524 1.00 92.38 89 TYR A C 1
ATOM 701 O O . TYR A 1 89 ? -12.002 -7.642 21.035 1.00 92.38 89 TYR A O 1
ATOM 709 N N . ASP A 1 90 ? -10.353 -9.176 20.918 1.00 92.50 90 ASP A N 1
ATOM 710 C CA . ASP A 1 90 ? -9.538 -8.663 22.009 1.00 92.50 90 ASP A CA 1
ATOM 711 C C . ASP A 1 90 ? -8.163 -8.213 21.473 1.00 92.50 90 ASP A C 1
ATOM 713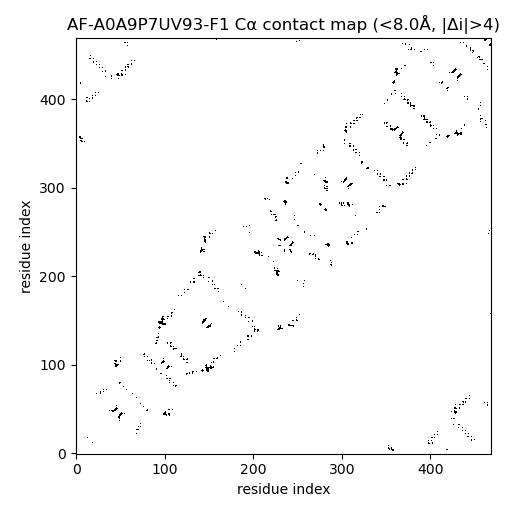 O O . ASP A 1 90 ? -7.378 -9.064 21.040 1.00 92.50 90 ASP A O 1
ATOM 717 N N . PRO A 1 91 ? -7.853 -6.902 21.463 1.00 93.62 91 PRO A N 1
ATOM 718 C CA . PRO A 1 91 ? -6.619 -6.354 20.893 1.00 93.62 91 PRO A CA 1
ATOM 719 C C . PRO A 1 91 ? -5.387 -6.506 21.815 1.00 93.62 91 PRO A C 1
ATOM 721 O O . PRO A 1 91 ? -4.503 -5.651 21.852 1.00 93.62 91 PRO A O 1
ATOM 724 N N . ASN A 1 92 ? -5.288 -7.615 22.550 1.00 93.25 92 ASN A N 1
ATOM 725 C CA . ASN A 1 92 ? -4.192 -7.895 23.487 1.00 93.25 92 ASN A CA 1
ATOM 726 C C . ASN A 1 92 ? -2.943 -8.518 22.837 1.00 93.25 92 ASN A C 1
ATOM 728 O O . ASN A 1 92 ? -1.919 -8.669 23.500 1.00 93.25 92 ASN A O 1
ATOM 732 N N . ASP A 1 93 ? -3.010 -8.875 21.552 1.00 92.94 93 ASP A N 1
ATOM 733 C CA . ASP A 1 93 ? -1.879 -9.399 20.779 1.00 92.94 93 ASP A CA 1
ATOM 734 C C . ASP A 1 93 ? -1.418 -8.358 19.747 1.00 92.94 93 ASP A C 1
ATOM 736 O O . ASP A 1 93 ? -2.051 -8.211 18.696 1.00 92.94 93 ASP A O 1
ATOM 740 N N . PRO A 1 94 ? -0.302 -7.651 20.001 1.00 90.56 94 PRO A N 1
ATOM 741 C CA . PRO A 1 94 ? 0.228 -6.656 19.079 1.00 90.56 94 PRO A CA 1
ATOM 742 C C . PRO A 1 94 ? 0.597 -7.157 17.677 1.00 90.56 94 PRO A C 1
ATOM 744 O O . PRO A 1 94 ? 0.769 -6.340 16.771 1.00 90.56 94 PRO A O 1
ATOM 747 N N . ALA A 1 95 ? 0.744 -8.471 17.480 1.00 92.12 95 ALA A N 1
ATOM 748 C CA . ALA A 1 95 ? 0.981 -9.067 16.166 1.00 92.12 95 ALA A CA 1
ATOM 749 C C . ALA A 1 95 ? -0.315 -9.286 15.361 1.00 92.12 95 ALA A C 1
ATOM 751 O O . ALA A 1 95 ? -0.256 -9.801 14.247 1.00 92.12 95 ALA A O 1
ATOM 752 N N . LYS A 1 96 ? -1.480 -8.923 15.918 1.00 94.75 96 LYS A N 1
ATOM 753 C CA . LYS A 1 96 ? -2.806 -9.094 15.306 1.00 94.75 96 LYS A CA 1
ATOM 754 C C . LYS A 1 96 ? -3.659 -7.831 15.417 1.00 94.75 96 LYS A C 1
ATOM 756 O O . LYS A 1 96 ? -4.847 -7.946 15.702 1.00 94.75 96 LYS A O 1
ATOM 761 N N . LEU A 1 97 ? -3.083 -6.653 15.175 1.00 96.00 97 LEU A N 1
ATOM 762 C CA . LEU A 1 97 ? -3.746 -5.339 15.265 1.00 96.00 97 LEU A CA 1
ATOM 763 C C . LEU A 1 97 ? -3.948 -4.627 13.914 1.00 96.00 97 LEU A C 1
ATOM 765 O O . LEU A 1 97 ? -4.411 -3.490 13.874 1.00 96.00 97 LEU A O 1
ATOM 769 N N . SER A 1 98 ? -3.565 -5.239 12.796 1.00 97.44 98 SER A N 1
ATOM 770 C CA . SER A 1 98 ? -3.559 -4.545 11.506 1.00 97.44 98 SER A CA 1
ATOM 771 C C . SER A 1 98 ? -4.944 -4.145 10.996 1.00 97.44 98 SER A C 1
ATOM 773 O O . SER A 1 98 ? -5.926 -4.875 11.130 1.00 97.44 98 SER A O 1
ATOM 775 N N . PHE A 1 99 ? -4.992 -3.011 10.300 1.00 98.12 99 PHE A N 1
ATOM 776 C CA . PHE A 1 99 ? -6.135 -2.562 9.518 1.00 98.12 99 PHE A CA 1
ATOM 777 C C . PHE A 1 99 ? -6.627 -3.586 8.474 1.00 98.12 99 PHE A C 1
ATOM 779 O O . PHE A 1 99 ? -7.829 -3.685 8.237 1.00 98.12 99 PHE A O 1
ATOM 786 N N . LEU A 1 100 ? -5.735 -4.355 7.840 1.00 97.94 100 LEU A N 1
ATOM 787 C CA . LEU A 1 100 ? -6.100 -5.153 6.666 1.00 97.94 100 LEU A CA 1
ATOM 788 C C . LEU A 1 100 ? -6.753 -6.492 7.002 1.00 97.94 100 LEU A C 1
ATOM 790 O O . LEU A 1 100 ? -7.842 -6.753 6.490 1.00 97.94 100 LEU A O 1
ATOM 794 N N . GLU A 1 101 ? -6.117 -7.331 7.828 1.00 96.50 101 GLU A N 1
ATOM 795 C CA . GLU A 1 101 ? -6.587 -8.701 8.111 1.00 96.50 101 GLU A CA 1
ATOM 796 C C . GLU A 1 101 ? -7.146 -8.906 9.526 1.00 96.50 101 GLU A C 1
ATOM 798 O O . GLU A 1 101 ? -7.372 -10.041 9.953 1.00 96.50 101 GLU A O 1
ATOM 803 N N . THR A 1 102 ? -7.412 -7.829 10.270 1.00 95.44 102 THR A N 1
ATOM 804 C CA . THR A 1 102 ? -7.956 -7.923 11.634 1.00 95.44 102 THR A CA 1
ATOM 805 C C . THR A 1 102 ? -9.217 -7.069 11.805 1.00 95.44 102 THR A C 1
ATOM 807 O O . THR A 1 102 ? -9.458 -6.156 11.009 1.00 95.44 102 THR A O 1
ATOM 810 N N . PRO A 1 103 ? -10.032 -7.314 12.851 1.00 95.06 103 PRO A N 1
ATOM 811 C CA . PRO A 1 103 ? -11.202 -6.487 13.159 1.00 95.06 103 PRO A CA 1
ATOM 812 C C . PRO A 1 103 ? -10.893 -5.006 13.428 1.00 95.06 103 PRO A C 1
ATOM 814 O O . PRO A 1 103 ? -11.814 -4.192 13.466 1.00 95.06 103 PRO A O 1
ATOM 817 N N . ILE A 1 104 ? -9.622 -4.623 13.575 1.00 95.56 104 ILE A N 1
ATOM 818 C CA . ILE A 1 104 ? -9.220 -3.221 13.712 1.00 95.56 104 ILE A CA 1
ATOM 819 C C . ILE A 1 104 ? -9.591 -2.390 12.480 1.00 95.56 104 ILE A C 1
ATOM 821 O O . ILE A 1 104 ? -10.012 -1.246 12.636 1.00 95.56 104 ILE A O 1
ATOM 825 N N . GLY A 1 105 ? -9.526 -2.950 11.267 1.00 95.31 105 GLY A N 1
ATOM 826 C CA . GLY A 1 105 ? -9.966 -2.230 10.067 1.00 95.31 105 GLY A CA 1
ATOM 827 C C . GLY A 1 105 ? -11.435 -1.819 10.128 1.00 95.31 105 GLY A C 1
ATOM 828 O O . GLY A 1 105 ? -11.793 -0.687 9.801 1.00 95.31 105 GLY A O 1
ATOM 829 N N . LEU A 1 106 ? -12.278 -2.718 10.641 1.00 93.12 106 LEU A N 1
ATOM 830 C CA . LEU A 1 106 ? -13.684 -2.437 10.899 1.00 93.12 106 LEU A CA 1
ATOM 831 C C . LEU A 1 106 ? -13.852 -1.345 11.965 1.00 93.12 106 LEU A C 1
ATOM 833 O O . LEU A 1 106 ? -14.633 -0.422 11.753 1.00 93.12 106 LEU A O 1
ATOM 837 N N . ALA A 1 107 ? -13.099 -1.406 13.068 1.00 94.44 107 ALA A N 1
ATOM 838 C CA . ALA A 1 107 ? -13.138 -0.380 14.112 1.00 94.44 107 ALA A CA 1
ATOM 839 C C . ALA A 1 107 ? -12.755 1.011 13.575 1.00 94.44 107 ALA A C 1
ATOM 841 O O . ALA A 1 107 ? -13.446 1.988 13.856 1.00 94.44 107 ALA A O 1
ATOM 842 N N . VAL A 1 108 ? -11.702 1.099 12.754 1.00 94.56 108 VAL A N 1
ATOM 843 C CA . VAL A 1 108 ? -11.264 2.349 12.108 1.00 94.56 108 VAL A CA 1
ATOM 844 C C . VAL A 1 108 ? -12.365 2.932 11.221 1.00 94.56 108 VAL A C 1
ATOM 846 O O . VAL A 1 108 ? -12.669 4.120 11.318 1.00 94.56 108 VAL A O 1
ATOM 849 N N . LEU A 1 109 ? -12.990 2.110 10.374 1.00 91.25 109 LEU A N 1
ATOM 850 C CA . LEU A 1 109 ? -14.043 2.574 9.467 1.00 91.25 109 LEU A CA 1
ATOM 851 C C . LEU A 1 109 ? -15.332 2.940 10.211 1.00 91.25 109 LEU A C 1
ATOM 853 O O . LEU A 1 109 ? -15.980 3.927 9.863 1.00 91.25 109 LEU A O 1
ATOM 857 N N . ALA A 1 110 ? -15.699 2.185 11.246 1.00 89.88 110 ALA A N 1
ATOM 858 C CA . ALA A 1 110 ? -16.914 2.418 12.019 1.00 89.88 110 ALA A CA 1
ATOM 859 C C . ALA A 1 110 ? -16.807 3.625 12.965 1.00 89.88 110 ALA A C 1
ATOM 861 O O . ALA A 1 110 ? -17.821 4.277 13.222 1.00 89.88 110 ALA A O 1
ATOM 862 N N . ALA A 1 111 ? -15.602 3.978 13.428 1.00 87.88 111 ALA A N 1
ATOM 863 C CA . ALA A 1 111 ? -15.376 5.049 14.401 1.00 87.88 111 ALA A CA 1
ATOM 864 C C . ALA A 1 111 ? -15.983 6.409 14.004 1.00 87.88 111 ALA A C 1
ATOM 866 O O . ALA A 1 111 ? -16.433 7.147 14.876 1.00 87.88 111 ALA A O 1
ATOM 867 N N . LEU A 1 112 ? -16.040 6.736 12.707 1.00 81.31 112 LEU A N 1
ATOM 868 C CA . LEU A 1 112 ? -16.606 8.002 12.210 1.00 81.31 112 LEU A CA 1
ATOM 869 C C . LEU A 1 112 ? -17.958 7.866 11.499 1.00 81.31 112 LEU A C 1
ATOM 871 O O . LEU A 1 112 ? -18.602 8.886 11.239 1.00 81.31 112 LEU A O 1
ATOM 875 N N . ASN A 1 113 ? -18.369 6.641 11.170 1.00 74.75 113 ASN A N 1
ATOM 876 C CA . ASN A 1 113 ? -19.492 6.358 10.270 1.00 74.75 113 ASN A CA 1
ATOM 877 C C . ASN A 1 113 ? -20.647 5.620 10.964 1.00 74.75 113 ASN A C 1
ATOM 879 O O . ASN A 1 113 ? -21.485 5.032 10.292 1.00 74.75 113 ASN A O 1
ATOM 883 N N . THR A 1 114 ? -20.687 5.617 12.297 1.00 75.00 114 THR A N 1
ATOM 884 C CA . THR A 1 114 ? -21.738 4.953 13.083 1.00 75.00 114 THR A CA 1
ATOM 885 C C . THR A 1 114 ? -22.303 5.879 14.158 1.00 75.00 114 THR A C 1
ATOM 887 O O . THR A 1 114 ? -21.777 6.967 14.407 1.00 75.00 114 THR A O 1
ATOM 890 N N . GLU A 1 115 ? -23.403 5.459 14.785 1.00 76.56 115 GLU A N 1
ATOM 891 C CA . GLU A 1 115 ? -24.009 6.163 15.917 1.00 76.56 115 GLU A CA 1
ATOM 892 C C . GLU A 1 115 ? -23.025 6.336 17.088 1.00 76.56 115 GLU A C 1
ATOM 894 O O . GLU A 1 115 ? -22.089 5.552 17.262 1.00 76.56 115 GLU A O 1
ATOM 899 N N . ALA A 1 116 ? -23.258 7.343 17.938 1.00 72.81 116 ALA A N 1
ATOM 900 C CA . ALA A 1 116 ? -22.318 7.753 18.987 1.00 72.81 116 ALA A CA 1
ATOM 901 C C . ALA A 1 116 ? -21.869 6.604 19.917 1.00 72.81 116 ALA A C 1
ATOM 903 O O . ALA A 1 116 ? -20.690 6.517 20.261 1.00 72.81 116 ALA A O 1
ATOM 904 N N . GLY A 1 117 ? -22.775 5.687 20.281 1.00 73.31 117 GLY A N 1
ATOM 905 C CA . GLY A 1 117 ? -22.442 4.526 21.118 1.00 73.31 117 GLY A CA 1
ATOM 906 C C . GLY A 1 117 ? -21.479 3.543 20.440 1.00 73.31 117 GLY A C 1
ATOM 907 O O . GLY A 1 117 ? -20.515 3.086 21.056 1.00 73.31 117 GLY A O 1
ATOM 908 N N . HIS A 1 118 ? -21.687 3.265 19.152 1.00 84.31 118 HIS A N 1
ATOM 909 C CA . HIS A 1 118 ? -20.795 2.423 18.352 1.00 84.31 118 HIS A CA 1
ATOM 910 C C . HIS A 1 118 ? -19.447 3.102 18.088 1.00 84.31 118 HIS A C 1
ATOM 912 O O . HIS A 1 118 ? -18.407 2.445 18.158 1.00 84.31 118 HIS A O 1
ATOM 918 N N . SER A 1 119 ? -19.451 4.418 17.864 1.00 86.25 119 SER A N 1
ATOM 919 C CA . SER A 1 119 ? -18.234 5.219 17.723 1.00 86.25 119 SER A CA 1
ATOM 920 C C . SER A 1 119 ? -17.359 5.155 18.985 1.00 86.25 119 SER A C 1
ATOM 922 O O . SER A 1 119 ? -16.162 4.869 18.882 1.00 86.25 119 SER A O 1
ATOM 924 N N . SER A 1 120 ? -17.944 5.313 20.183 1.00 89.06 120 SER A N 1
ATOM 925 C CA . SER A 1 120 ? -17.210 5.174 21.454 1.00 89.06 120 SER A CA 1
ATOM 926 C C . SER A 1 120 ? -16.615 3.777 21.612 1.00 89.06 120 SER A C 1
ATOM 928 O O . SER A 1 120 ? -15.423 3.648 21.877 1.00 89.06 120 SER A O 1
ATOM 930 N N . PHE A 1 121 ? -17.407 2.730 21.364 1.00 91.69 121 PHE A N 1
ATOM 931 C CA . PHE A 1 121 ? -16.939 1.344 21.443 1.00 91.69 121 PHE A CA 1
ATOM 932 C C . PHE A 1 121 ? -15.749 1.067 20.507 1.00 91.69 121 PHE A C 1
ATOM 934 O O . PHE A 1 121 ? -14.763 0.450 20.912 1.00 91.69 121 PHE A O 1
ATOM 941 N N . CYS A 1 122 ? -15.803 1.556 19.264 1.00 93.56 122 CYS A N 1
ATOM 942 C CA . CYS A 1 122 ? -14.689 1.429 18.323 1.00 93.56 122 CYS A CA 1
ATOM 943 C C . CYS A 1 122 ? -13.453 2.198 18.808 1.00 93.56 122 CYS A C 1
ATOM 945 O O . CYS A 1 122 ? -12.340 1.680 18.740 1.00 93.56 122 CYS A O 1
ATOM 947 N N . THR A 1 123 ? -13.649 3.406 19.339 1.00 94.06 123 THR A N 1
ATOM 948 C CA . THR A 1 123 ? -12.570 4.231 19.903 1.00 94.06 123 THR A CA 1
ATOM 949 C C . THR A 1 123 ? -11.872 3.520 21.063 1.00 94.06 123 THR A C 1
ATOM 951 O O . THR A 1 123 ? -10.644 3.537 21.138 1.00 94.06 123 THR A O 1
ATOM 954 N N . ASP A 1 124 ? -12.633 2.862 21.938 1.00 94.56 124 ASP A N 1
ATOM 955 C CA . ASP A 1 124 ? -12.094 2.110 23.072 1.00 94.56 124 ASP A CA 1
ATOM 956 C C . ASP A 1 124 ? -11.270 0.906 22.598 1.00 94.56 124 ASP A C 1
ATOM 958 O O . ASP A 1 124 ? -10.132 0.750 23.028 1.00 94.56 124 ASP A O 1
ATOM 962 N N . LYS A 1 125 ? -11.757 0.141 21.609 1.00 95.88 125 LYS A N 1
ATOM 963 C CA . LYS A 1 125 ? -10.990 -0.967 21.005 1.00 95.88 125 LYS A CA 1
ATOM 964 C C . LYS A 1 125 ? -9.661 -0.516 20.399 1.00 95.88 125 LYS A C 1
ATOM 966 O O . LYS A 1 125 ? -8.654 -1.208 20.531 1.00 95.88 125 LYS A O 1
ATOM 971 N N . LEU A 1 126 ? -9.646 0.636 19.732 1.00 97.25 126 LEU A N 1
ATOM 972 C CA . LEU A 1 126 ? -8.416 1.196 19.171 1.00 97.25 126 LEU A CA 1
ATOM 973 C C . LEU A 1 126 ? -7.463 1.690 20.270 1.00 97.25 126 LEU A C 1
ATOM 975 O O . LEU A 1 126 ? -6.247 1.574 20.124 1.00 97.25 126 LEU A O 1
ATOM 979 N N . ARG A 1 127 ? -7.996 2.212 21.381 1.00 97.06 127 ARG A N 1
ATOM 980 C CA . ARG A 1 127 ? -7.193 2.610 22.544 1.00 97.06 127 ARG A CA 1
ATOM 981 C C . ARG A 1 127 ? -6.566 1.401 23.229 1.00 97.06 127 ARG A C 1
ATOM 983 O O . ARG A 1 127 ? -5.367 1.424 23.482 1.00 97.06 127 ARG A O 1
ATOM 990 N N . ASP A 1 128 ? -7.336 0.337 23.435 1.00 97.00 128 ASP A N 1
ATOM 991 C CA . ASP A 1 128 ? -6.847 -0.922 24.004 1.00 97.00 128 ASP A CA 1
ATOM 992 C C . ASP A 1 128 ? -5.697 -1.504 23.162 1.00 97.00 128 ASP A C 1
ATOM 994 O O . ASP A 1 128 ? -4.712 -1.999 23.708 1.00 97.00 128 ASP A O 1
ATOM 998 N N . ALA A 1 129 ? -5.772 -1.381 21.831 1.00 97.62 129 ALA A N 1
ATOM 999 C CA . ALA A 1 129 ? -4.700 -1.784 20.920 1.00 97.62 129 ALA A CA 1
ATOM 1000 C C . ALA A 1 129 ? -3.404 -0.969 21.119 1.00 97.62 129 ALA A C 1
ATOM 1002 O O . ALA A 1 129 ? -2.310 -1.538 21.140 1.00 97.62 129 ALA A O 1
ATOM 1003 N N . ILE A 1 130 ? -3.508 0.353 21.312 1.00 97.88 130 ILE A N 1
ATOM 1004 C CA . ILE A 1 130 ? -2.354 1.214 21.637 1.00 97.88 130 ILE A CA 1
ATOM 1005 C C . ILE A 1 130 ? -1.772 0.828 23.001 1.00 97.88 130 ILE A C 1
ATOM 1007 O O . ILE A 1 130 ? -0.558 0.663 23.127 1.00 97.88 130 ILE A O 1
ATOM 1011 N N . ASP A 1 131 ? -2.626 0.633 24.006 1.00 96.75 131 ASP A N 1
ATOM 1012 C CA . ASP A 1 131 ? -2.215 0.254 25.360 1.00 96.75 131 ASP A CA 1
ATOM 1013 C C . ASP A 1 131 ? -1.527 -1.116 25.382 1.00 96.75 131 ASP A C 1
ATOM 1015 O O . ASP A 1 131 ? -0.540 -1.312 26.093 1.00 96.75 131 ASP A O 1
ATOM 1019 N N . SER A 1 132 ? -2.022 -2.062 24.585 1.00 96.19 132 SER A N 1
ATOM 1020 C CA . SER A 1 132 ? -1.421 -3.378 24.376 1.00 96.19 132 SER A CA 1
ATOM 1021 C C . SER A 1 132 ? -0.007 -3.259 23.803 1.00 96.19 132 SER A C 1
ATOM 1023 O O . SER A 1 132 ? 0.931 -3.833 24.357 1.00 96.19 132 SER A O 1
ATOM 1025 N N . ILE A 1 133 ? 0.196 -2.428 22.773 1.00 96.69 133 ILE A N 1
ATOM 1026 C CA . ILE A 1 133 ? 1.533 -2.148 22.225 1.00 96.69 133 ILE A CA 1
ATOM 1027 C C . ILE A 1 133 ? 2.442 -1.506 23.279 1.00 96.69 133 ILE A C 1
ATOM 1029 O O . ILE A 1 133 ? 3.594 -1.918 23.407 1.00 96.69 133 ILE A O 1
ATOM 1033 N N . ALA A 1 134 ? 1.937 -0.530 24.038 1.00 95.50 134 ALA A N 1
ATOM 1034 C CA . ALA A 1 134 ? 2.713 0.180 25.054 1.00 95.50 134 ALA A CA 1
ATOM 1035 C C . ALA A 1 134 ? 3.181 -0.741 26.196 1.00 95.50 134 ALA A C 1
ATOM 1037 O O . ALA A 1 134 ? 4.291 -0.587 26.702 1.00 95.50 134 ALA A O 1
ATOM 1038 N N . LYS A 1 135 ? 2.347 -1.708 26.597 1.00 93.44 135 LYS A N 1
ATOM 1039 C CA . LYS A 1 135 ? 2.664 -2.687 27.652 1.00 93.44 135 LYS A CA 1
ATOM 1040 C C . LYS A 1 135 ? 3.607 -3.791 27.171 1.00 93.44 135 LYS A C 1
ATOM 1042 O O . LYS A 1 135 ? 4.306 -4.396 27.982 1.00 93.44 135 LYS A O 1
ATOM 1047 N N . HIS A 1 136 ? 3.613 -4.083 25.873 1.00 86.38 136 HIS A N 1
ATOM 1048 C CA . HIS A 1 136 ? 4.314 -5.232 25.317 1.00 86.38 136 HIS A CA 1
ATOM 1049 C C . HIS A 1 136 ? 5.779 -4.918 24.984 1.00 86.38 136 HIS A C 1
ATOM 1051 O O . HIS A 1 136 ? 6.145 -4.657 23.833 1.00 86.38 136 HIS A O 1
ATOM 1057 N N . VAL A 1 137 ? 6.621 -4.982 26.015 1.00 78.12 137 VAL A N 1
ATOM 1058 C CA . VAL A 1 137 ? 8.076 -4.833 25.915 1.00 78.12 137 VAL A CA 1
ATOM 1059 C C . VAL A 1 137 ? 8.713 -6.223 25.864 1.00 78.12 137 VAL A C 1
ATOM 1061 O O . VAL A 1 137 ? 8.901 -6.867 26.892 1.00 78.12 137 VAL A O 1
ATOM 1064 N N . ASP A 1 138 ? 9.024 -6.701 24.661 1.00 83.38 138 ASP A N 1
ATOM 1065 C CA . ASP A 1 138 ? 9.802 -7.923 24.439 1.00 83.38 138 ASP A CA 1
ATOM 1066 C C . ASP A 1 138 ? 11.010 -7.630 23.526 1.00 83.38 138 ASP A C 1
ATOM 1068 O O . ASP A 1 138 ? 11.149 -6.527 22.991 1.00 83.38 138 ASP A O 1
ATOM 1072 N N . ASN A 1 139 ? 11.866 -8.636 23.332 1.00 83.81 139 ASN A N 1
ATOM 1073 C CA . ASN A 1 139 ? 12.980 -8.600 22.378 1.00 83.81 139 ASN A CA 1
ATOM 1074 C C . ASN A 1 139 ? 12.681 -9.444 21.123 1.00 83.81 139 ASN A C 1
ATOM 1076 O O . ASN A 1 139 ? 13.562 -10.132 20.614 1.00 83.81 139 ASN A O 1
ATOM 1080 N N . SER A 1 140 ? 11.431 -9.463 20.655 1.00 91.50 140 SER A N 1
ATOM 1081 C CA . SER A 1 140 ? 11.054 -10.128 19.403 1.00 91.50 140 SER A CA 1
ATOM 1082 C C . SER A 1 140 ? 11.124 -9.152 18.228 1.00 91.50 140 SER A C 1
ATOM 1084 O O . SER A 1 140 ? 10.803 -7.974 18.350 1.00 91.50 140 SER A O 1
ATOM 1086 N N . ASP A 1 141 ? 11.501 -9.650 17.059 1.00 93.44 141 ASP A N 1
ATOM 1087 C CA . ASP A 1 141 ? 11.535 -8.908 15.798 1.00 93.44 141 ASP A CA 1
ATOM 1088 C C . ASP A 1 141 ? 10.308 -9.161 14.896 1.00 93.44 141 ASP A C 1
ATOM 1090 O O . ASP A 1 141 ? 10.265 -8.676 13.762 1.00 93.44 141 ASP A O 1
ATOM 1094 N N . ASP A 1 142 ? 9.318 -9.911 15.394 1.00 94.75 142 ASP A N 1
ATOM 1095 C CA . ASP A 1 142 ? 8.088 -10.289 14.684 1.00 94.75 142 ASP A CA 1
ATOM 1096 C C . ASP A 1 142 ? 6.929 -9.307 14.993 1.00 94.75 142 ASP A C 1
ATOM 1098 O O . ASP A 1 142 ? 7.050 -8.345 15.761 1.00 94.75 142 ASP A O 1
ATOM 1102 N N . GLY A 1 143 ? 5.777 -9.512 14.359 1.00 95.31 143 GLY A N 1
ATOM 1103 C CA . GLY A 1 143 ? 4.515 -8.841 14.656 1.00 95.31 143 GLY A CA 1
ATOM 1104 C C . GLY A 1 143 ? 4.465 -7.384 14.213 1.00 95.31 143 GLY A C 1
ATOM 1105 O O . GLY A 1 143 ? 3.670 -6.606 14.745 1.00 95.31 143 GLY A O 1
ATOM 1106 N N . SER A 1 144 ? 5.333 -6.982 13.285 1.00 98.06 144 SER A N 1
ATOM 1107 C CA . SER A 1 144 ? 5.401 -5.598 12.797 1.00 98.06 144 SER A CA 1
ATOM 1108 C C . SER A 1 144 ? 4.894 -5.419 11.372 1.00 98.06 144 SER A C 1
ATOM 1110 O O . SER A 1 144 ? 4.736 -4.279 10.956 1.00 98.06 144 SER A O 1
ATOM 1112 N N . GLU A 1 145 ? 4.619 -6.497 10.637 1.00 98.25 145 GLU A N 1
ATOM 1113 C CA . GLU A 1 145 ? 4.247 -6.414 9.224 1.00 98.25 145 GLU A CA 1
ATOM 1114 C C . GLU A 1 145 ? 2.845 -5.826 8.958 1.00 98.25 145 GLU A C 1
ATOM 1116 O O . GLU A 1 145 ? 2.138 -5.402 9.875 1.00 98.25 145 GLU A O 1
ATOM 1121 N N . VAL A 1 146 ? 2.483 -5.693 7.679 1.00 98.56 146 VAL A N 1
ATOM 1122 C CA . VAL A 1 146 ? 1.349 -4.868 7.244 1.00 98.56 146 VAL A CA 1
ATOM 1123 C C . VAL A 1 146 ? 0.020 -5.610 7.337 1.00 98.56 146 VAL A C 1
ATOM 1125 O O . VAL A 1 146 ? -0.985 -4.970 7.631 1.00 98.56 146 VAL A O 1
ATOM 1128 N N . LEU A 1 147 ? -0.049 -6.925 7.110 1.00 98.38 147 LEU A N 1
ATOM 1129 C CA . LEU A 1 147 ? -1.348 -7.608 7.056 1.00 98.38 147 LEU A CA 1
ATOM 1130 C C . LEU A 1 147 ? -1.954 -7.867 8.435 1.00 98.38 147 LEU A C 1
ATOM 1132 O O . LEU A 1 147 ? -3.167 -7.750 8.579 1.00 98.38 147 LEU A O 1
ATOM 1136 N N . TYR A 1 148 ? -1.136 -8.150 9.445 1.00 97.94 148 TYR A N 1
ATOM 1137 C CA . TYR A 1 148 ? -1.560 -8.519 10.798 1.00 97.94 148 TYR A CA 1
ATOM 1138 C C . TYR A 1 148 ? -0.937 -7.636 11.885 1.00 97.94 148 TYR A C 1
ATOM 1140 O O . TYR A 1 148 ? -1.587 -7.365 12.893 1.00 97.94 148 TYR A O 1
ATOM 1148 N N . GLY A 1 149 ? 0.285 -7.155 11.678 1.00 97.62 149 GLY A N 1
ATOM 1149 C CA . GLY A 1 149 ? 1.095 -6.501 12.697 1.00 97.62 149 GLY A CA 1
ATOM 1150 C C . GLY A 1 149 ? 0.909 -4.991 12.867 1.00 97.62 149 GLY A C 1
ATOM 1151 O O . GLY A 1 149 ? -0.053 -4.357 12.420 1.00 97.62 149 GLY A O 1
ATOM 1152 N N . ARG A 1 150 ? 1.891 -4.412 13.566 1.00 98.31 150 ARG A N 1
ATOM 1153 C CA . ARG A 1 150 ? 1.924 -3.004 13.992 1.00 98.31 150 ARG A CA 1
ATOM 1154 C C . ARG A 1 150 ? 1.968 -2.000 12.846 1.00 98.31 150 ARG A C 1
ATOM 1156 O O . ARG A 1 150 ? 1.368 -0.941 12.992 1.00 98.31 150 ARG A O 1
ATOM 1163 N N . ALA A 1 151 ? 2.646 -2.289 11.731 1.00 98.62 151 ALA A N 1
ATOM 1164 C CA . ALA A 1 151 ? 2.651 -1.371 10.591 1.00 98.62 151 ALA A CA 1
ATOM 1165 C C . ALA A 1 151 ? 1.234 -1.223 10.027 1.00 98.62 151 ALA A C 1
ATOM 1167 O O . ALA A 1 151 ? 0.747 -0.111 9.863 1.00 98.62 151 ALA A O 1
ATOM 1168 N N . GLY A 1 152 ? 0.507 -2.328 9.853 1.00 98.56 152 GLY A N 1
ATOM 1169 C CA . GLY A 1 152 ? -0.891 -2.264 9.433 1.00 98.56 152 GLY A CA 1
ATOM 1170 C C . GLY A 1 152 ? -1.789 -1.502 10.411 1.00 98.56 152 GLY A C 1
ATOM 1171 O O . GLY A 1 152 ? -2.724 -0.821 9.992 1.00 98.56 152 GLY A O 1
ATOM 1172 N N . PHE A 1 153 ? -1.503 -1.574 11.715 1.00 98.69 153 PHE A N 1
ATOM 1173 C CA . PHE A 1 153 ? -2.222 -0.785 12.718 1.00 98.69 153 PHE A CA 1
ATOM 1174 C C . PHE A 1 153 ? -1.908 0.710 12.611 1.00 98.69 153 PHE A C 1
ATOM 1176 O O . PHE A 1 153 ? -2.816 1.540 12.614 1.00 98.69 153 PHE A O 1
ATOM 1183 N N . LEU A 1 154 ? -0.624 1.049 12.466 1.00 98.81 154 LEU A N 1
ATOM 1184 C CA . LEU A 1 154 ? -0.151 2.417 12.283 1.00 98.81 154 LEU A CA 1
ATOM 1185 C C . LEU A 1 154 ? -0.794 3.066 11.054 1.00 98.81 154 LEU A C 1
ATOM 1187 O O . LEU A 1 154 ? -1.299 4.182 11.157 1.00 98.81 154 LEU A O 1
ATOM 1191 N N . TYR A 1 155 ? -0.855 2.344 9.930 1.00 98.69 155 TYR A N 1
ATOM 1192 C CA . TYR A 1 155 ? -1.601 2.783 8.751 1.00 98.69 155 TYR A CA 1
ATOM 1193 C C . TYR A 1 155 ? -3.072 3.074 9.098 1.00 98.69 155 TYR A C 1
ATOM 1195 O O . TYR A 1 155 ? -3.573 4.140 8.757 1.00 98.69 155 TYR A O 1
ATOM 1203 N N . GLY A 1 156 ? -3.750 2.189 9.838 1.00 98.31 156 GLY A N 1
ATOM 1204 C CA . GLY A 1 156 ? -5.142 2.398 10.254 1.00 98.31 156 GLY A CA 1
ATOM 1205 C C . GLY A 1 156 ? -5.355 3.672 11.087 1.00 98.31 156 GLY A C 1
ATOM 1206 O O . GLY A 1 156 ? -6.326 4.396 10.865 1.00 98.31 156 GLY A O 1
ATOM 1207 N N . LEU A 1 157 ? -4.433 3.992 12.003 1.00 98.50 157 LEU A N 1
ATOM 1208 C CA . LEU A 1 157 ? -4.478 5.234 12.789 1.00 98.50 157 LEU A CA 1
ATOM 1209 C C . LEU A 1 157 ? -4.254 6.479 11.919 1.00 98.50 157 LEU A C 1
ATOM 1211 O O . LEU A 1 157 ? -4.950 7.482 12.086 1.00 98.50 157 LEU A O 1
ATOM 1215 N N . LEU A 1 158 ? -3.311 6.419 10.975 1.00 98.25 158 LEU A N 1
ATOM 1216 C CA . LEU A 1 158 ? -3.067 7.503 10.019 1.00 98.25 158 LEU A CA 1
ATOM 1217 C C . LEU A 1 158 ? -4.269 7.705 9.085 1.00 98.25 158 LEU A C 1
ATOM 1219 O O . LEU A 1 158 ? -4.681 8.840 8.842 1.00 98.25 158 LEU A O 1
ATOM 1223 N N . PHE A 1 159 ? -4.883 6.614 8.628 1.00 97.12 159 PHE A N 1
ATOM 1224 C CA . PHE A 1 159 ? -6.092 6.643 7.813 1.00 97.12 159 PHE A CA 1
ATOM 1225 C C . PHE A 1 159 ? -7.246 7.300 8.569 1.00 97.12 159 PHE A C 1
ATOM 1227 O O . PHE A 1 159 ? -7.871 8.225 8.049 1.00 97.12 159 PHE A O 1
ATOM 1234 N N . LEU A 1 160 ? -7.468 6.918 9.830 1.00 96.00 160 LEU A N 1
ATOM 1235 C CA . LEU A 1 160 ? -8.453 7.564 10.695 1.00 96.00 160 LEU A CA 1
ATOM 1236 C C . LEU A 1 160 ? -8.171 9.064 10.862 1.00 96.00 160 LEU A C 1
ATOM 1238 O O . LEU A 1 160 ? -9.084 9.874 10.707 1.00 96.00 160 LEU A O 1
ATOM 1242 N N . ARG A 1 161 ? -6.911 9.451 11.098 1.00 95.94 161 ARG A N 1
ATOM 1243 C CA . ARG A 1 161 ? -6.502 10.864 11.175 1.00 95.94 161 ARG A CA 1
ATOM 1244 C C . ARG A 1 161 ? -6.848 11.626 9.895 1.00 95.94 161 ARG A C 1
ATOM 1246 O O . ARG A 1 161 ? -7.426 12.708 9.982 1.00 95.94 161 ARG A O 1
ATOM 1253 N N . SER A 1 162 ? -6.584 11.040 8.723 1.00 93.06 162 SER A N 1
ATOM 1254 C CA . SER A 1 162 ? -6.938 11.637 7.424 1.00 93.06 162 SER A CA 1
ATOM 1255 C C . SER A 1 162 ? -8.450 11.859 7.279 1.00 93.06 162 SER A C 1
ATOM 1257 O O . SER A 1 162 ? -8.891 12.875 6.736 1.00 93.06 162 SER A O 1
ATOM 1259 N N . LEU A 1 163 ? -9.270 10.921 7.771 1.00 89.50 163 LEU A N 1
ATOM 1260 C CA . LEU A 1 163 ? -10.727 11.006 7.695 1.00 89.50 163 LEU A CA 1
ATOM 1261 C C . LEU A 1 163 ? -11.268 12.118 8.598 1.00 89.50 163 LEU A C 1
ATOM 1263 O O . LEU A 1 163 ? -12.135 12.880 8.163 1.00 89.50 163 LEU A O 1
ATOM 1267 N N . ILE A 1 164 ? -10.732 12.248 9.817 1.00 90.50 164 ILE A N 1
ATOM 1268 C CA . ILE A 1 164 ? -11.084 13.333 10.747 1.00 90.50 164 ILE A CA 1
ATOM 1269 C C . ILE A 1 164 ? -10.781 14.688 10.097 1.00 90.50 164 ILE A C 1
ATOM 1271 O O . ILE A 1 164 ? -11.663 15.545 10.016 1.00 90.50 164 ILE A O 1
ATOM 1275 N N . SER A 1 165 ? -9.570 14.864 9.554 1.00 89.50 165 SER A N 1
ATOM 1276 C CA . SER A 1 165 ? -9.167 16.114 8.898 1.00 89.50 165 SER A CA 1
ATOM 1277 C C . SER A 1 165 ? -10.042 16.456 7.687 1.00 89.50 165 SER A C 1
ATOM 1279 O O . SER A 1 165 ? -10.466 17.604 7.535 1.00 89.50 165 SER A O 1
ATOM 1281 N N . ARG A 1 166 ? -10.383 15.466 6.850 1.00 84.94 166 ARG A N 1
ATOM 1282 C CA . ARG A 1 166 ? -11.294 15.664 5.711 1.00 84.94 166 ARG A CA 1
ATOM 1283 C C . ARG A 1 166 ? -12.688 16.095 6.165 1.00 84.94 166 ARG A C 1
ATOM 1285 O O . ARG A 1 166 ? -13.221 17.056 5.615 1.00 84.94 166 ARG A O 1
ATOM 1292 N N . ARG A 1 167 ? -13.253 15.461 7.196 1.00 81.44 167 ARG A N 1
ATOM 1293 C CA . ARG A 1 167 ? -14.577 15.818 7.738 1.00 81.44 167 ARG A CA 1
ATOM 1294 C C . ARG A 1 167 ? -14.609 17.228 8.332 1.00 81.44 167 ARG A C 1
ATOM 1296 O O . ARG A 1 167 ? -15.594 17.941 8.146 1.00 81.44 167 ARG A O 1
ATOM 1303 N N . ALA A 1 168 ? -13.534 17.648 9.000 1.00 80.19 168 ALA A N 1
ATOM 1304 C CA . ALA A 1 168 ? -13.405 19.011 9.511 1.00 80.19 168 ALA A CA 1
ATOM 1305 C C . ALA A 1 168 ? -13.420 20.051 8.373 1.00 80.19 168 ALA A C 1
ATOM 1307 O O . ALA A 1 168 ? -14.050 21.100 8.497 1.00 80.19 168 ALA A O 1
ATOM 1308 N N . SER A 1 169 ? -12.794 19.739 7.230 1.00 77.31 169 SER A N 1
ATOM 1309 C CA . SER A 1 169 ? -12.742 20.640 6.069 1.00 77.31 169 SER A CA 1
ATOM 1310 C C . SER A 1 169 ? -14.081 20.817 5.334 1.00 77.31 169 SER A C 1
ATOM 1312 O O . SER A 1 169 ? -14.287 21.842 4.687 1.00 77.31 169 SER A O 1
ATOM 1314 N N . THR A 1 170 ? -15.015 19.862 5.444 1.00 69.44 170 THR A N 1
ATOM 1315 C CA . THR A 1 170 ? -16.303 19.883 4.722 1.00 69.44 170 THR A CA 1
ATOM 1316 C C . THR A 1 170 ? -17.447 20.568 5.481 1.00 69.44 170 THR A C 1
ATOM 1318 O O . THR A 1 170 ? -18.561 20.632 4.966 1.00 69.44 170 THR A O 1
ATOM 1321 N N . GLY A 1 171 ? -17.211 21.102 6.687 1.00 58.50 171 GLY A N 1
ATOM 1322 C CA . GLY A 1 171 ? -18.162 21.969 7.407 1.00 58.50 171 GLY A CA 1
ATOM 1323 C C . GLY A 1 171 ? -19.448 21.297 7.922 1.00 58.50 171 GLY A C 1
ATOM 1324 O O . GLY A 1 171 ? -20.363 21.979 8.385 1.00 58.50 171 GLY A O 1
ATOM 1325 N N . THR A 1 172 ? -19.550 19.968 7.864 1.00 53.56 172 THR A N 1
ATOM 1326 C CA . THR A 1 172 ? -20.737 19.210 8.287 1.00 53.56 172 THR A CA 1
ATOM 1327 C C . THR A 1 172 ? -20.776 18.963 9.806 1.00 53.56 172 THR A C 1
ATOM 1329 O O . THR A 1 172 ? -20.235 17.976 10.296 1.00 53.56 172 THR A O 1
ATOM 1332 N N . SER A 1 173 ? -21.522 19.845 10.487 1.00 49.91 173 SER A N 1
ATOM 1333 C CA . SER A 1 173 ? -22.140 19.787 11.833 1.00 49.91 173 SER A CA 1
ATOM 1334 C C . SER A 1 173 ? -21.288 19.951 13.107 1.00 49.91 173 SER A C 1
ATOM 1336 O O . SER A 1 173 ? -20.404 19.161 13.418 1.00 49.91 173 SER A O 1
ATOM 1338 N N . LYS A 1 174 ? -21.733 20.924 13.923 1.00 45.66 174 LYS A N 1
ATOM 1339 C CA . LYS A 1 174 ? -21.356 21.257 15.312 1.00 45.66 174 LYS A CA 1
ATOM 1340 C C . LYS A 1 174 ? -21.906 20.284 16.380 1.00 45.66 174 LYS A C 1
ATOM 1342 O O . LYS A 1 174 ? -21.795 20.556 17.565 1.00 45.66 174 LYS A O 1
ATOM 1347 N N . SER A 1 175 ? -22.543 19.174 15.999 1.00 45.78 175 SER A N 1
ATOM 1348 C CA . SER A 1 175 ? -23.234 18.267 16.939 1.00 45.78 175 SER A CA 1
ATOM 1349 C C . SER A 1 175 ? -22.423 17.031 17.370 1.00 45.78 175 SER A C 1
ATOM 1351 O O . SER A 1 175 ? -22.998 16.110 17.941 1.00 45.78 175 SER A O 1
ATOM 1353 N N . ALA A 1 176 ? -21.118 16.974 17.071 1.00 52.41 176 ALA A N 1
ATOM 1354 C CA . ALA A 1 176 ? -20.252 15.807 17.310 1.00 52.41 176 ALA A CA 1
ATOM 1355 C C . ALA A 1 176 ? -18.919 16.152 18.018 1.00 52.41 176 ALA A C 1
ATOM 1357 O O . ALA A 1 176 ? -17.932 15.432 17.862 1.00 52.41 176 ALA A O 1
ATOM 1358 N N . GLU A 1 177 ? -18.860 17.261 18.763 1.00 56.62 177 GLU A N 1
ATOM 1359 C CA . GLU A 1 177 ? -17.606 17.794 19.332 1.00 56.62 177 GLU A CA 1
ATOM 1360 C C . GLU A 1 177 ? -16.934 16.842 20.347 1.00 56.62 177 GLU A C 1
ATOM 1362 O O . GLU A 1 177 ? -15.715 16.668 20.307 1.00 56.62 177 GLU A O 1
ATOM 1367 N N . GLU A 1 178 ? -17.694 16.135 21.192 1.00 55.25 178 GLU A N 1
ATOM 1368 C CA . GLU A 1 178 ? -17.113 15.228 22.203 1.00 55.25 178 GLU A CA 1
ATOM 1369 C C . GLU A 1 178 ? -16.517 13.943 21.598 1.00 55.25 178 GLU A C 1
ATOM 1371 O O . GLU A 1 178 ? -15.382 13.576 21.912 1.00 55.25 178 GLU A O 1
ATOM 1376 N N . GLY A 1 179 ? -17.237 13.281 20.681 1.00 60.62 179 GLY A N 1
ATOM 1377 C CA . GLY A 1 179 ? -16.754 12.066 20.007 1.00 60.62 179 GLY A CA 1
ATOM 1378 C C . GLY A 1 179 ? -15.550 12.327 19.096 1.00 60.62 179 GLY A C 1
ATOM 1379 O O . GLY A 1 179 ? -14.625 11.518 19.031 1.00 60.62 179 GLY A O 1
ATOM 1380 N N . THR A 1 180 ? -15.515 13.499 18.454 1.00 73.38 180 THR A N 1
ATOM 1381 C CA . THR A 1 180 ? -14.385 13.921 17.610 1.00 73.38 180 THR A CA 1
ATOM 1382 C C . THR A 1 180 ? -13.132 14.170 18.455 1.00 73.38 180 THR A C 1
ATOM 1384 O O . THR A 1 180 ? -12.058 13.695 18.096 1.00 73.38 180 THR A O 1
ATOM 1387 N N . THR A 1 181 ? -13.269 14.794 19.630 1.00 82.62 181 THR A N 1
ATOM 1388 C CA . THR A 1 181 ? -12.138 15.065 20.540 1.00 82.62 181 THR A CA 1
ATOM 1389 C C . THR A 1 181 ? -11.455 13.775 21.020 1.00 82.62 181 THR A C 1
ATOM 1391 O O . THR A 1 181 ? -10.225 13.690 21.081 1.00 82.62 181 THR A O 1
ATOM 1394 N N . ALA A 1 182 ? -12.232 12.735 21.347 1.00 88.50 182 ALA A N 1
ATOM 1395 C CA . ALA A 1 182 ? -11.682 11.446 21.776 1.00 88.50 182 ALA A CA 1
ATOM 1396 C C . ALA A 1 182 ? -10.880 10.756 20.658 1.00 88.50 182 ALA A C 1
ATOM 1398 O O . ALA A 1 182 ? -9.808 10.201 20.920 1.00 88.50 182 ALA A O 1
ATOM 1399 N N . LEU A 1 183 ? -11.375 10.827 19.420 1.00 90.94 183 LEU A N 1
ATOM 1400 C CA . LEU A 1 183 ? -10.702 10.293 18.238 1.00 90.94 183 LEU A CA 1
ATOM 1401 C C . LEU A 1 183 ? -9.449 11.099 17.876 1.00 90.94 183 LEU A C 1
ATOM 1403 O O . LEU A 1 183 ? -8.419 10.505 17.575 1.00 90.94 183 LEU A O 1
ATOM 1407 N N . GLU A 1 184 ? -9.483 12.427 17.976 1.00 92.38 184 GLU A N 1
ATOM 1408 C CA . GLU A 1 184 ? -8.306 13.285 17.782 1.00 92.38 184 GLU A CA 1
ATOM 1409 C C . GLU A 1 184 ? -7.198 12.967 18.791 1.00 92.38 184 GLU A C 1
ATOM 1411 O O . GLU A 1 184 ? -6.029 12.839 18.421 1.00 92.38 184 GLU A O 1
ATOM 1416 N N . LYS A 1 185 ? -7.558 12.754 20.064 1.00 94.56 185 LYS A N 1
ATOM 1417 C CA . LYS A 1 185 ? -6.610 12.303 21.092 1.00 94.56 185 LYS A CA 1
ATOM 1418 C C . LYS A 1 185 ? -6.044 10.916 20.767 1.00 94.56 185 LYS A C 1
ATOM 1420 O O . LYS A 1 185 ? -4.849 10.679 20.961 1.00 94.56 185 LYS A O 1
ATOM 1425 N N . LEU A 1 186 ? -6.883 10.007 20.270 1.00 95.81 186 LEU A N 1
ATOM 1426 C CA . LEU A 1 186 ? -6.486 8.653 19.881 1.00 95.81 186 LEU A CA 1
ATOM 1427 C C . LEU A 1 186 ? -5.440 8.671 18.759 1.00 95.81 186 LEU A C 1
ATOM 1429 O O . LEU A 1 186 ? -4.451 7.955 18.864 1.00 95.81 186 LEU A O 1
ATOM 1433 N N . VAL A 1 187 ? -5.611 9.508 17.732 1.00 96.94 187 VAL A N 1
ATOM 1434 C CA . VAL A 1 187 ? -4.678 9.611 16.589 1.00 96.94 187 VAL A CA 1
ATOM 1435 C C . VAL A 1 187 ? -3.615 10.703 16.757 1.00 96.94 187 VAL A C 1
ATOM 1437 O O . VAL A 1 187 ? -2.990 11.139 15.785 1.00 96.94 187 VAL A O 1
ATOM 1440 N N . SER A 1 188 ? -3.411 11.161 17.992 1.00 97.38 188 SER A N 1
ATOM 1441 C CA . SER A 1 188 ? -2.433 12.193 18.318 1.00 97.38 188 SER A CA 1
ATOM 1442 C C . SER A 1 188 ? -0.997 11.724 18.074 1.00 97.38 188 SER A C 1
ATOM 1444 O O . SER A 1 188 ? -0.690 10.528 18.065 1.00 97.38 188 SER A O 1
ATOM 1446 N N . ASP A 1 189 ? -0.085 12.683 17.933 1.00 98.12 189 ASP A N 1
ATOM 1447 C CA . ASP A 1 189 ? 1.346 12.431 17.740 1.00 98.12 189 ASP A CA 1
ATOM 1448 C C . ASP A 1 189 ? 1.947 11.550 18.848 1.00 98.12 189 ASP A C 1
ATOM 1450 O O . ASP A 1 189 ? 2.806 10.712 18.567 1.00 98.12 189 ASP A O 1
ATOM 1454 N N . SER A 1 190 ? 1.461 11.664 20.091 1.00 98.06 190 SER A N 1
ATOM 1455 C CA . SER A 1 190 ? 1.902 10.798 21.190 1.00 98.06 190 SER A CA 1
ATOM 1456 C C . SER A 1 190 ? 1.479 9.345 20.990 1.00 98.06 190 SER A C 1
ATOM 1458 O O . SER A 1 190 ? 2.277 8.440 21.218 1.00 98.06 190 SER A O 1
ATOM 1460 N N . SER A 1 191 ? 0.252 9.113 20.519 1.00 98.06 191 SER A N 1
ATOM 1461 C CA . SER A 1 191 ? -0.262 7.767 20.255 1.00 98.06 191 SER A CA 1
ATOM 1462 C C . SER A 1 191 ? 0.457 7.111 19.079 1.00 98.06 191 SER A C 1
ATOM 1464 O O . SER A 1 191 ? 0.879 5.959 19.169 1.00 98.06 191 SER A O 1
ATOM 1466 N N . LEU A 1 192 ? 0.667 7.862 17.993 1.00 98.62 192 LEU A N 1
ATOM 1467 C CA . LEU A 1 192 ? 1.436 7.387 16.841 1.00 98.62 192 LEU A CA 1
ATOM 1468 C C . LEU A 1 192 ? 2.883 7.066 17.236 1.00 98.62 192 LEU A C 1
ATOM 1470 O O . LEU A 1 192 ? 3.416 6.034 16.830 1.00 98.62 192 LEU A O 1
ATOM 1474 N N . SER A 1 193 ? 3.497 7.898 18.085 1.00 98.50 193 SER A N 1
ATOM 1475 C CA . SER A 1 193 ? 4.867 7.689 18.568 1.00 98.50 193 SER A CA 1
ATOM 1476 C C . SER A 1 193 ? 5.047 6.361 19.305 1.00 98.50 193 SER A C 1
ATOM 1478 O O . SER A 1 193 ? 6.080 5.722 19.124 1.00 98.50 193 SER A O 1
ATOM 1480 N N . ILE A 1 194 ? 4.055 5.911 20.084 1.00 98.19 194 ILE A N 1
ATOM 1481 C CA . ILE A 1 194 ? 4.095 4.605 20.770 1.00 98.19 194 ILE A CA 1
ATOM 1482 C C . ILE A 1 194 ? 4.264 3.472 19.749 1.00 98.19 194 ILE A C 1
ATOM 1484 O O . ILE A 1 194 ? 5.132 2.607 19.898 1.00 98.19 194 ILE A O 1
ATOM 1488 N N . VAL A 1 195 ? 3.463 3.493 18.682 1.00 98.56 195 VAL A N 1
ATOM 1489 C CA . VAL A 1 195 ? 3.487 2.449 17.650 1.00 98.56 195 VAL A CA 1
ATOM 1490 C C . VAL A 1 195 ? 4.777 2.520 16.828 1.00 98.56 195 VAL A C 1
ATOM 1492 O O . VAL A 1 195 ? 5.429 1.493 16.636 1.00 98.56 195 VAL A O 1
ATOM 1495 N N . ILE A 1 196 ? 5.193 3.724 16.413 1.00 98.75 196 ILE A N 1
ATOM 1496 C CA . ILE A 1 196 ? 6.441 3.960 15.665 1.00 98.75 196 ILE A CA 1
ATOM 1497 C C . ILE A 1 196 ? 7.649 3.438 16.450 1.00 98.75 196 ILE A C 1
ATOM 1499 O O . ILE A 1 196 ? 8.457 2.681 15.915 1.00 98.75 196 ILE A O 1
ATOM 1503 N N . GLN A 1 197 ? 7.763 3.793 17.733 1.00 97.94 197 GLN A N 1
ATOM 1504 C CA . GLN A 1 197 ? 8.876 3.360 18.579 1.00 97.94 197 GLN A CA 1
ATOM 1505 C C . GLN A 1 197 ? 8.909 1.839 18.742 1.00 97.94 197 GLN A C 1
ATOM 1507 O O . GLN A 1 197 ? 9.987 1.250 18.673 1.00 97.94 197 GLN A O 1
ATOM 1512 N N . SER A 1 198 ? 7.744 1.198 18.890 1.00 97.81 198 SER A N 1
ATOM 1513 C CA . SER A 1 198 ? 7.650 -0.264 18.941 1.00 97.81 198 SER A CA 1
ATOM 1514 C C . SER A 1 198 ? 8.166 -0.906 17.647 1.00 97.81 198 SER A C 1
ATOM 1516 O O . SER A 1 198 ? 8.973 -1.831 17.705 1.00 97.81 198 SER A O 1
ATOM 1518 N N . ILE A 1 199 ? 7.771 -0.386 16.478 1.00 98.56 199 ILE A N 1
ATOM 1519 C CA . ILE A 1 199 ? 8.231 -0.887 15.171 1.00 98.56 199 ILE A CA 1
ATOM 1520 C C . ILE A 1 199 ? 9.750 -0.728 15.021 1.00 98.56 199 ILE A C 1
ATOM 1522 O O . ILE A 1 199 ? 10.429 -1.690 14.654 1.00 98.56 199 ILE A O 1
ATOM 1526 N N . ILE A 1 200 ? 10.294 0.456 15.328 1.00 98.44 200 ILE A N 1
ATOM 1527 C CA . ILE A 1 200 ? 11.732 0.742 15.207 1.00 98.44 200 ILE A CA 1
ATOM 1528 C C . ILE A 1 200 ? 12.555 -0.134 16.153 1.00 98.44 200 ILE A C 1
ATOM 1530 O O . ILE A 1 200 ? 13.554 -0.712 15.729 1.00 98.44 200 ILE A O 1
ATOM 1534 N N . GLN A 1 201 ? 12.138 -0.274 17.415 1.00 97.50 201 GLN A N 1
ATOM 1535 C CA . GLN A 1 201 ? 12.858 -1.093 18.391 1.00 97.50 201 GLN A CA 1
ATOM 1536 C C . GLN A 1 201 ? 12.979 -2.544 17.918 1.00 97.50 201 GLN A C 1
ATOM 1538 O O . GLN A 1 201 ? 14.069 -3.112 17.940 1.00 97.50 201 GLN A O 1
ATOM 1543 N N . ARG A 1 202 ? 11.881 -3.125 17.425 1.00 97.62 202 ARG A N 1
ATOM 1544 C CA . ARG A 1 202 ? 11.874 -4.484 16.864 1.00 97.62 202 ARG A CA 1
ATOM 1545 C C . ARG A 1 202 ? 12.720 -4.594 15.602 1.00 97.62 202 ARG A C 1
ATOM 1547 O O . ARG A 1 202 ? 13.389 -5.603 15.415 1.00 97.62 202 ARG A O 1
ATOM 1554 N N . GLY A 1 203 ? 12.737 -3.539 14.786 1.00 98.38 203 GLY A N 1
ATOM 1555 C CA . GLY A 1 203 ? 13.582 -3.440 13.598 1.00 98.38 203 GLY A CA 1
ATOM 1556 C C . GLY A 1 203 ? 15.070 -3.513 13.930 1.00 98.38 203 GLY A C 1
ATOM 1557 O O . GLY A 1 203 ? 15.821 -4.227 13.271 1.00 98.38 203 GLY A O 1
ATOM 1558 N N . ARG A 1 204 ? 15.496 -2.820 14.989 1.00 97.94 204 ARG A N 1
ATOM 1559 C CA . ARG A 1 204 ? 16.885 -2.859 15.471 1.00 97.94 204 ARG A CA 1
ATOM 1560 C C . ARG A 1 204 ? 17.252 -4.227 16.038 1.00 97.94 204 ARG A C 1
ATOM 1562 O O . ARG A 1 204 ? 18.283 -4.780 15.669 1.00 97.94 204 ARG A O 1
ATOM 1569 N N . VAL A 1 205 ? 16.376 -4.814 16.857 1.00 96.88 205 VAL A N 1
ATOM 1570 C CA . VAL A 1 205 ? 16.565 -6.180 17.380 1.00 96.88 205 VAL A CA 1
ATOM 1571 C C . VAL A 1 205 ? 16.687 -7.190 16.237 1.00 96.88 205 VAL A C 1
ATOM 1573 O O . VAL A 1 205 ? 17.606 -8.006 16.216 1.00 96.88 205 VAL A O 1
ATOM 1576 N N . GLY A 1 206 ? 15.801 -7.120 15.242 1.00 96.56 206 GLY A N 1
ATOM 1577 C CA . GLY A 1 206 ? 15.863 -8.015 14.093 1.00 96.56 206 GLY A CA 1
ATOM 1578 C C . GLY A 1 206 ? 17.101 -7.795 13.229 1.00 96.56 206 GLY A C 1
ATOM 1579 O O . GLY A 1 206 ? 17.601 -8.758 12.652 1.00 96.56 206 GLY A O 1
ATOM 1580 N N . ALA A 1 207 ? 17.638 -6.572 13.158 1.00 95.62 207 ALA A N 1
ATOM 1581 C CA . ALA A 1 207 ? 18.895 -6.293 12.465 1.00 95.62 207 ALA A CA 1
ATOM 1582 C C . ALA A 1 207 ? 20.090 -6.958 13.163 1.00 95.62 207 ALA A C 1
ATOM 1584 O O . ALA A 1 207 ? 20.916 -7.583 12.495 1.00 95.62 207 ALA A O 1
ATOM 1585 N N . GLU A 1 208 ? 20.149 -6.903 14.496 1.00 94.00 208 GLU A N 1
ATOM 1586 C CA . GLU A 1 208 ? 21.166 -7.601 15.296 1.00 94.00 208 GLU A CA 1
ATOM 1587 C C . GLU A 1 208 ? 21.084 -9.124 15.111 1.00 94.00 208 GLU A C 1
ATOM 1589 O O . GLU A 1 208 ? 22.094 -9.785 14.837 1.00 94.00 208 GLU A O 1
ATOM 1594 N N . LEU A 1 209 ? 19.872 -9.684 15.185 1.00 93.06 209 LEU A N 1
ATOM 1595 C CA . LEU A 1 209 ? 19.629 -11.109 14.959 1.00 93.06 209 LEU A CA 1
ATOM 1596 C C . LEU A 1 209 ? 20.048 -11.518 13.544 1.00 93.06 209 LEU A C 1
ATOM 1598 O O . LEU A 1 209 ? 20.855 -12.435 13.379 1.00 93.06 209 LEU A O 1
ATOM 1602 N N . TYR A 1 210 ? 19.608 -10.781 12.527 1.00 92.00 210 TYR A N 1
ATOM 1603 C CA . TYR A 1 210 ? 19.972 -11.033 11.137 1.00 92.00 210 TYR A CA 1
ATOM 1604 C C . TYR A 1 210 ? 21.488 -10.935 10.893 1.00 92.00 210 TYR A C 1
ATOM 1606 O O . TYR A 1 210 ? 22.054 -11.744 10.153 1.00 92.00 210 TYR A O 1
ATOM 1614 N N . ALA A 1 211 ? 22.190 -10.011 11.554 1.00 90.06 211 ALA A N 1
ATOM 1615 C CA . ALA A 1 211 ? 23.648 -9.918 11.481 1.00 90.06 211 ALA A CA 1
ATOM 1616 C C . ALA A 1 211 ? 24.357 -11.152 12.062 1.00 90.06 211 ALA A C 1
ATOM 1618 O O . ALA A 1 211 ? 25.347 -11.634 11.498 1.00 90.06 211 ALA A O 1
ATOM 1619 N N . SER A 1 212 ? 23.828 -11.714 13.150 1.00 87.38 212 SER A N 1
ATOM 1620 C CA . SER A 1 212 ? 24.324 -12.970 13.727 1.00 87.38 212 SER A CA 1
ATOM 1621 C C . SER A 1 212 ? 24.027 -14.188 12.830 1.00 87.38 212 SER A C 1
ATOM 1623 O O . SER A 1 212 ? 24.854 -15.097 12.680 1.00 87.38 212 SER A O 1
ATOM 1625 N N . GLU A 1 213 ? 22.877 -14.176 12.149 1.00 85.38 213 GLU A N 1
ATOM 1626 C CA . GLU A 1 213 ? 22.457 -15.209 11.198 1.00 85.38 213 GLU A CA 1
ATOM 1627 C C . GLU A 1 213 ? 23.332 -15.207 9.932 1.00 85.38 213 GLU A C 1
ATOM 1629 O O . GLU A 1 213 ? 23.587 -16.268 9.362 1.00 85.38 213 GLU A O 1
ATOM 1634 N N . THR A 1 214 ? 23.834 -14.042 9.507 1.00 77.69 214 THR A N 1
ATOM 1635 C CA . THR A 1 214 ? 24.501 -13.838 8.205 1.00 77.69 214 THR A CA 1
ATOM 1636 C C . THR A 1 214 ? 26.011 -13.618 8.273 1.00 77.69 214 THR A C 1
ATOM 1638 O O . THR A 1 214 ? 26.644 -13.442 7.237 1.00 77.69 214 THR A O 1
ATOM 1641 N N . SER A 1 215 ? 26.651 -13.734 9.441 1.00 61.97 215 SER A N 1
ATOM 1642 C CA . SER A 1 215 ? 28.075 -13.387 9.655 1.00 61.97 215 SER A CA 1
ATOM 1643 C C . SER A 1 215 ? 29.103 -14.186 8.817 1.00 61.97 215 SER A C 1
ATOM 1645 O O . SER A 1 215 ? 30.300 -13.930 8.903 1.00 61.97 215 SER A O 1
ATOM 1647 N N . SER A 1 216 ? 28.671 -15.158 8.001 1.00 54.38 216 SER A N 1
ATOM 1648 C CA . SER A 1 216 ? 29.504 -15.876 7.017 1.00 54.38 216 SER A CA 1
ATOM 1649 C C . SER A 1 216 ? 28.955 -15.856 5.582 1.00 54.38 216 SER A C 1
ATOM 1651 O O . SER A 1 216 ? 29.568 -16.445 4.697 1.00 54.38 216 SER A O 1
ATOM 1653 N N . VAL A 1 217 ? 27.824 -15.186 5.336 1.00 54.25 217 VAL A N 1
ATOM 1654 C CA . VAL A 1 217 ? 27.223 -14.983 4.011 1.00 54.25 217 VAL A CA 1
ATOM 1655 C C . VAL A 1 217 ? 27.213 -13.485 3.757 1.00 54.25 217 VAL A C 1
ATOM 1657 O O . VAL A 1 217 ? 26.324 -12.762 4.196 1.00 54.25 217 VAL A O 1
ATOM 1660 N N . ARG A 1 218 ? 28.246 -12.999 3.068 1.00 50.12 218 ARG A N 1
ATOM 1661 C CA . ARG A 1 218 ? 28.268 -11.614 2.598 1.00 50.12 218 ARG A CA 1
ATOM 1662 C C . ARG A 1 218 ? 27.245 -11.495 1.468 1.00 50.12 218 ARG A C 1
ATOM 1664 O O . ARG A 1 218 ? 27.387 -12.168 0.451 1.00 50.12 218 ARG A O 1
ATOM 1671 N N . GLY A 1 219 ? 26.218 -10.663 1.649 1.00 50.25 219 GLY A N 1
ATOM 1672 C CA . GLY A 1 219 ? 25.385 -10.203 0.532 1.00 50.25 219 GLY A CA 1
ATOM 1673 C C . GLY A 1 219 ? 26.210 -9.382 -0.476 1.00 50.25 219 GLY A C 1
ATOM 1674 O O . GLY A 1 219 ? 27.378 -9.093 -0.198 1.00 50.25 219 GLY A O 1
ATOM 1675 N N . PRO A 1 220 ? 25.624 -8.955 -1.610 1.00 48.34 220 PRO A N 1
ATOM 1676 C CA . PRO A 1 220 ? 26.333 -8.223 -2.671 1.00 48.34 220 PRO A CA 1
ATOM 1677 C C . PRO A 1 220 ? 27.113 -6.992 -2.174 1.00 48.34 220 PRO A C 1
ATOM 1679 O O . PRO A 1 220 ? 28.156 -6.659 -2.727 1.00 48.34 220 PRO A O 1
ATOM 1682 N N . SER A 1 221 ? 26.646 -6.356 -1.092 1.00 49.38 221 SER A N 1
ATOM 1683 C CA . SER A 1 221 ? 27.273 -5.178 -0.470 1.00 49.38 221 SER A CA 1
ATOM 1684 C C . SER A 1 221 ? 28.106 -5.484 0.784 1.00 49.38 221 SER A C 1
ATOM 1686 O O . SER A 1 221 ? 28.718 -4.580 1.338 1.00 49.38 221 SER A O 1
ATOM 1688 N N . GLY A 1 222 ? 28.100 -6.721 1.294 1.00 58.91 222 GLY A N 1
ATOM 1689 C CA . GLY A 1 222 ? 28.763 -7.085 2.557 1.00 58.91 222 GLY A CA 1
ATOM 1690 C C . GLY A 1 222 ? 28.180 -6.456 3.836 1.00 58.91 222 GLY A C 1
ATOM 1691 O O . GLY A 1 222 ? 28.665 -6.782 4.917 1.00 58.91 222 GLY A O 1
ATOM 1692 N N . CYS A 1 223 ? 27.148 -5.612 3.731 1.00 71.75 223 CYS A N 1
ATOM 1693 C CA . CYS A 1 223 ? 26.518 -4.897 4.844 1.00 71.75 223 CYS A CA 1
ATOM 1694 C C . CYS A 1 223 ? 25.132 -5.464 5.182 1.00 71.75 223 CYS A C 1
ATOM 1696 O O . CYS A 1 223 ? 24.365 -5.845 4.294 1.00 71.75 223 CYS A O 1
ATOM 1698 N N . VAL A 1 224 ? 24.813 -5.484 6.474 1.00 87.00 224 VAL A N 1
ATOM 1699 C CA . VAL A 1 224 ? 23.470 -5.749 7.009 1.00 87.00 224 VAL A CA 1
ATOM 1700 C C . VAL A 1 224 ? 22.714 -4.427 7.165 1.00 87.00 224 VAL A C 1
ATOM 1702 O O . VAL A 1 224 ? 23.353 -3.417 7.471 1.00 87.00 224 VAL A O 1
ATOM 1705 N N . PRO A 1 225 ? 21.391 -4.390 6.939 1.00 95.12 225 PRO A N 1
ATOM 1706 C CA . PRO A 1 225 ? 20.622 -3.170 7.137 1.00 95.12 225 PRO A CA 1
ATOM 1707 C C . PRO A 1 225 ? 20.492 -2.851 8.635 1.00 95.12 225 PRO A C 1
ATOM 1709 O O . PRO A 1 225 ? 20.466 -3.778 9.446 1.00 95.12 225 PRO A O 1
ATOM 1712 N N . PRO A 1 226 ? 20.360 -1.569 9.020 1.00 97.19 226 PRO A N 1
ATOM 1713 C CA . PRO A 1 226 ? 20.161 -1.184 10.418 1.00 97.19 226 PRO A CA 1
ATOM 1714 C C . PRO A 1 226 ? 18.765 -1.536 10.956 1.00 97.19 226 PRO A C 1
ATOM 1716 O O . PRO A 1 226 ? 18.576 -1.560 12.170 1.00 97.19 226 PRO A O 1
ATOM 1719 N N . LEU A 1 227 ? 17.795 -1.824 10.078 1.00 98.50 227 LEU A N 1
ATOM 1720 C CA . LEU A 1 227 ? 16.468 -2.310 10.450 1.00 98.50 227 LEU A CA 1
ATOM 1721 C C . LEU A 1 227 ? 16.135 -3.604 9.700 1.00 98.50 227 LEU A C 1
ATOM 1723 O O . LEU A 1 227 ? 16.308 -3.705 8.484 1.00 98.50 227 LEU A O 1
ATOM 1727 N N . MET A 1 228 ? 15.620 -4.592 10.426 1.00 97.88 228 MET A N 1
ATOM 1728 C CA . MET A 1 228 ? 15.143 -5.858 9.880 1.00 97.88 228 MET A CA 1
ATOM 1729 C C . MET A 1 228 ? 14.037 -6.427 10.768 1.00 97.88 228 MET A C 1
ATOM 1731 O O . MET A 1 228 ? 14.085 -6.304 11.985 1.00 97.88 228 MET A O 1
ATOM 1735 N N . TRP A 1 229 ? 13.060 -7.098 10.167 1.00 98.12 229 TRP A N 1
ATOM 1736 C CA . TRP A 1 229 ? 11.948 -7.730 10.882 1.00 98.12 229 TRP A CA 1
ATOM 1737 C C . TRP A 1 229 ? 11.803 -9.187 10.456 1.00 98.12 229 TRP A C 1
ATOM 1739 O O . TRP A 1 229 ? 12.365 -9.613 9.441 1.00 98.12 229 TRP A O 1
ATOM 1749 N N . SER A 1 230 ? 11.086 -9.972 11.249 1.00 96.62 230 SER A N 1
ATOM 1750 C CA . SER A 1 230 ? 10.678 -11.322 10.874 1.00 96.62 230 SER A CA 1
ATOM 1751 C C . SER A 1 230 ? 9.153 -11.428 10.827 1.00 96.62 230 SER A C 1
ATOM 1753 O O . SER A 1 230 ? 8.435 -10.586 11.358 1.00 96.62 230 SER A O 1
ATOM 1755 N N . TRP A 1 231 ? 8.657 -12.441 10.125 1.00 96.44 231 TRP A N 1
ATOM 1756 C CA . TRP A 1 231 ? 7.271 -12.879 10.223 1.00 96.44 231 TRP A CA 1
ATOM 1757 C C . TRP A 1 231 ? 7.212 -14.392 10.063 1.00 96.44 231 TRP A C 1
ATOM 1759 O O . TRP A 1 231 ? 7.695 -14.935 9.060 1.00 96.44 231 TRP A O 1
ATOM 1769 N N . HIS A 1 232 ? 6.695 -15.086 11.081 1.00 93.31 232 HIS A N 1
ATOM 1770 C CA . HIS A 1 232 ? 6.748 -16.550 11.184 1.00 93.31 232 HIS A CA 1
ATOM 1771 C C . HIS A 1 232 ? 8.165 -17.104 10.953 1.00 93.31 232 HIS A C 1
ATOM 1773 O O . HIS A 1 232 ? 8.376 -18.045 10.180 1.00 93.31 232 HIS A O 1
ATOM 1779 N N . GLY A 1 233 ? 9.155 -16.473 11.592 1.00 91.19 233 GLY A N 1
ATOM 1780 C CA . GLY A 1 233 ? 10.561 -16.884 11.530 1.00 91.19 233 GLY A CA 1
ATOM 1781 C C . GLY A 1 233 ? 11.240 -16.668 10.173 1.00 91.19 233 GLY A C 1
ATOM 1782 O O . GLY A 1 233 ? 12.312 -17.218 9.930 1.00 91.19 233 GLY A O 1
ATOM 1783 N N . LYS A 1 234 ? 10.632 -15.899 9.261 1.00 93.25 234 LYS A N 1
ATOM 1784 C CA . LYS A 1 234 ? 11.187 -15.593 7.934 1.00 93.25 234 LYS A CA 1
ATOM 1785 C C . LYS A 1 234 ? 11.396 -14.093 7.763 1.00 93.25 234 LYS A C 1
ATOM 1787 O O . LYS A 1 234 ? 10.558 -13.290 8.156 1.00 93.25 234 LYS A O 1
ATOM 1792 N N . ARG A 1 235 ? 12.495 -13.723 7.104 1.00 95.25 235 ARG A N 1
ATOM 1793 C CA . ARG A 1 235 ? 12.871 -12.337 6.781 1.00 95.25 235 ARG A CA 1
ATOM 1794 C C . ARG A 1 235 ? 12.252 -11.901 5.452 1.00 95.25 235 ARG A C 1
ATOM 1796 O O . ARG A 1 235 ? 12.943 -11.864 4.438 1.00 95.25 235 ARG A O 1
ATOM 1803 N N . TYR A 1 236 ? 10.941 -11.680 5.405 1.00 97.69 236 TYR A N 1
ATOM 1804 C CA . TYR A 1 236 ? 10.280 -11.264 4.161 1.00 97.69 236 TYR A CA 1
ATOM 1805 C C . TYR A 1 236 ? 10.694 -9.851 3.740 1.00 97.69 236 TYR A C 1
ATOM 1807 O O . TYR A 1 236 ? 10.880 -8.971 4.577 1.00 97.69 236 TYR A O 1
ATOM 1815 N N . LEU A 1 237 ? 10.799 -9.620 2.428 1.00 98.00 237 LEU A N 1
ATOM 1816 C CA . LEU A 1 237 ? 11.154 -8.301 1.891 1.00 98.00 237 LEU A CA 1
ATOM 1817 C C . LEU A 1 237 ? 9.953 -7.502 1.393 1.00 98.00 237 LEU A C 1
ATOM 1819 O O . LEU A 1 237 ? 9.959 -6.290 1.535 1.00 98.00 237 LEU A O 1
ATOM 1823 N N . GLY A 1 238 ? 8.943 -8.157 0.815 1.00 98.31 238 GLY A N 1
ATOM 1824 C CA . GLY A 1 238 ? 7.841 -7.486 0.111 1.00 98.31 238 GLY A CA 1
ATOM 1825 C C . GLY A 1 238 ? 6.871 -6.689 0.996 1.00 98.31 238 GLY A C 1
ATOM 1826 O O . GLY A 1 238 ? 6.996 -6.656 2.219 1.00 98.31 238 GLY A O 1
ATOM 1827 N N . ALA A 1 239 ? 5.883 -6.043 0.367 1.00 98.62 239 ALA A N 1
ATOM 1828 C CA . ALA A 1 239 ? 5.028 -5.056 1.032 1.00 98.62 239 ALA A CA 1
ATOM 1829 C C . ALA A 1 239 ? 4.022 -5.635 2.038 1.00 98.62 239 ALA A C 1
ATOM 1831 O O . ALA A 1 239 ? 3.628 -4.939 2.965 1.00 98.62 239 ALA A O 1
ATOM 1832 N N . ALA A 1 240 ? 3.606 -6.895 1.881 1.00 98.31 240 ALA A N 1
ATOM 1833 C CA . ALA A 1 240 ? 2.617 -7.496 2.777 1.00 98.31 240 ALA A CA 1
ATOM 1834 C C . ALA A 1 240 ? 3.230 -7.851 4.140 1.00 98.31 240 ALA A C 1
ATOM 1836 O O . ALA A 1 240 ? 2.803 -7.356 5.176 1.00 98.31 240 ALA A O 1
ATOM 1837 N N . HIS A 1 241 ? 4.269 -8.688 4.118 1.00 97.75 241 HIS A N 1
ATOM 1838 C CA . HIS A 1 241 ? 4.810 -9.336 5.318 1.00 97.75 241 HIS A CA 1
ATOM 1839 C C . HIS A 1 241 ? 6.220 -8.871 5.699 1.00 97.75 241 HIS A C 1
ATOM 1841 O O . HIS A 1 241 ? 6.852 -9.477 6.562 1.00 97.75 241 HIS A O 1
ATOM 1847 N N . GLY A 1 242 ? 6.766 -7.876 4.999 1.00 97.88 242 GLY A N 1
ATOM 1848 C CA . GLY A 1 242 ? 8.204 -7.644 4.974 1.00 97.88 242 GLY A CA 1
ATOM 1849 C C . GLY A 1 242 ? 8.646 -6.198 5.111 1.00 97.88 242 GLY A C 1
ATOM 1850 O O . GLY A 1 242 ? 7.853 -5.278 5.317 1.00 97.88 242 GLY A O 1
ATOM 1851 N N . VAL A 1 243 ? 9.961 -6.030 4.971 1.00 98.75 243 VAL A N 1
ATOM 1852 C CA . VAL A 1 243 ? 10.686 -4.762 5.145 1.00 98.75 243 VAL A CA 1
ATOM 1853 C C . VAL A 1 243 ? 10.061 -3.628 4.330 1.00 98.75 243 VAL A C 1
ATOM 1855 O O . VAL A 1 243 ? 9.840 -2.548 4.869 1.00 98.75 243 VAL A O 1
ATOM 1858 N N . VAL A 1 244 ? 9.724 -3.866 3.057 1.00 98.88 244 VAL A N 1
ATOM 1859 C CA . VAL A 1 244 ? 9.157 -2.843 2.163 1.00 98.88 244 VAL A CA 1
ATOM 1860 C C . VAL A 1 244 ? 7.878 -2.240 2.735 1.00 98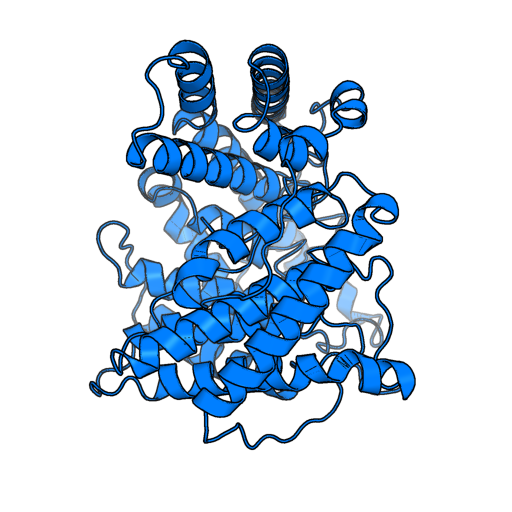.88 244 VAL A C 1
ATOM 1862 O O . VAL A 1 244 ? 7.719 -1.023 2.737 1.00 98.88 244 VAL A O 1
ATOM 1865 N N . GLY A 1 245 ? 6.978 -3.084 3.241 1.00 98.88 245 GLY A N 1
ATOM 1866 C CA . GLY A 1 245 ? 5.700 -2.648 3.795 1.00 98.88 245 GLY A CA 1
ATOM 1867 C C . GLY A 1 245 ? 5.882 -1.787 5.032 1.00 98.88 245 GLY A C 1
ATOM 1868 O O . GLY A 1 245 ? 5.303 -0.711 5.136 1.00 98.88 245 GLY A O 1
ATOM 1869 N N . ILE A 1 246 ? 6.755 -2.244 5.929 1.00 98.94 246 ILE A N 1
ATOM 1870 C CA . ILE A 1 246 ? 7.034 -1.582 7.202 1.00 98.94 246 ILE A CA 1
ATOM 1871 C C . ILE A 1 246 ? 7.686 -0.215 6.973 1.00 98.94 246 ILE A C 1
ATOM 1873 O O . ILE A 1 246 ? 7.222 0.781 7.528 1.00 98.94 246 ILE A O 1
ATOM 1877 N N . LEU A 1 247 ? 8.722 -0.139 6.126 1.00 98.88 247 LEU A N 1
ATOM 1878 C CA . LEU A 1 247 ? 9.364 1.136 5.792 1.00 98.88 247 LEU A CA 1
ATOM 1879 C C . LEU A 1 247 ? 8.386 2.096 5.117 1.00 98.88 247 LEU A C 1
ATOM 1881 O O . LEU A 1 247 ? 8.367 3.278 5.453 1.00 98.88 247 LEU A O 1
ATOM 1885 N N . HIS A 1 248 ? 7.563 1.594 4.193 1.00 98.75 248 HIS A N 1
ATOM 1886 C CA . HIS A 1 248 ? 6.579 2.421 3.508 1.00 98.75 248 HIS A CA 1
ATOM 1887 C C . HIS A 1 248 ? 5.600 3.045 4.503 1.00 98.75 248 HIS A C 1
ATOM 1889 O O . HIS A 1 248 ? 5.421 4.257 4.486 1.00 98.75 248 HIS A O 1
ATOM 1895 N N . THR A 1 249 ? 5.044 2.260 5.430 1.00 98.69 249 THR A N 1
ATOM 1896 C CA . THR A 1 249 ? 4.125 2.799 6.438 1.00 98.69 249 THR A CA 1
ATOM 1897 C C . THR A 1 249 ? 4.789 3.805 7.377 1.00 98.69 249 THR A C 1
ATOM 1899 O O . THR A 1 249 ? 4.159 4.796 7.732 1.00 98.69 249 THR A O 1
ATOM 1902 N N . LEU A 1 250 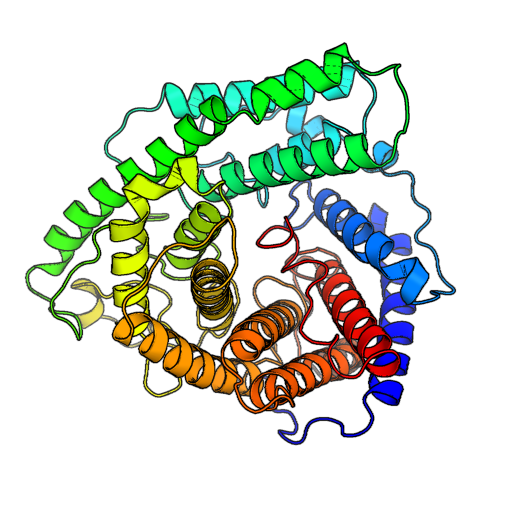? 6.057 3.606 7.754 1.00 98.69 250 LEU A N 1
ATOM 1903 C CA . LEU A 1 250 ? 6.792 4.606 8.538 1.00 98.69 250 LEU A CA 1
ATOM 1904 C C . LEU A 1 250 ? 6.900 5.940 7.783 1.00 98.69 250 LEU A C 1
ATOM 1906 O O . LEU A 1 250 ? 6.703 6.990 8.382 1.00 98.69 250 LEU A O 1
ATOM 1910 N N . LEU A 1 251 ? 7.143 5.908 6.470 1.00 97.31 251 LEU A N 1
ATOM 1911 C CA . LEU A 1 251 ? 7.231 7.107 5.625 1.00 97.31 251 LEU A CA 1
ATOM 1912 C C . LEU A 1 251 ? 5.885 7.816 5.398 1.00 97.31 251 LEU A C 1
ATOM 1914 O O . LEU A 1 251 ? 5.874 8.942 4.910 1.00 97.31 251 LEU A O 1
ATOM 1918 N N . LEU A 1 252 ? 4.762 7.192 5.759 1.00 96.19 252 LEU A N 1
ATOM 1919 C CA . LEU A 1 252 ? 3.447 7.837 5.764 1.00 96.19 252 LEU A CA 1
ATOM 1920 C C . LEU A 1 252 ? 3.201 8.689 7.019 1.00 96.19 252 LEU A C 1
ATOM 1922 O O . LEU A 1 252 ? 2.234 9.451 7.075 1.00 96.19 252 LEU A O 1
ATOM 1926 N N . CYS A 1 253 ? 4.038 8.557 8.050 1.00 96.62 253 CYS A N 1
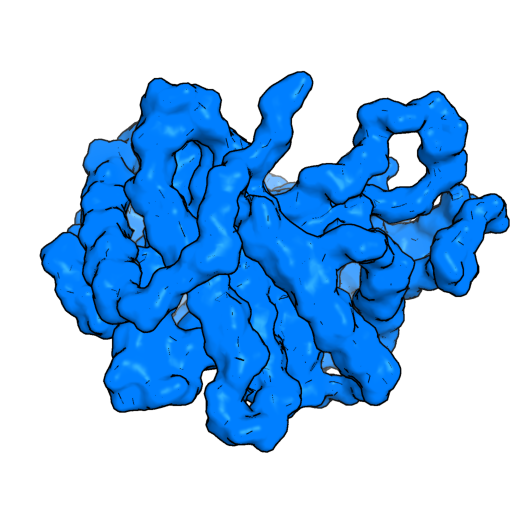ATOM 1927 C CA . CYS A 1 253 ? 3.905 9.338 9.273 1.00 96.62 253 CYS A CA 1
ATOM 1928 C C . CYS A 1 253 ? 4.315 10.807 9.071 1.00 96.62 253 CYS A C 1
ATOM 1930 O O . CYS A 1 253 ? 5.174 11.106 8.239 1.00 96.62 253 CYS A O 1
ATOM 1932 N N . PRO A 1 254 ? 3.784 11.735 9.894 1.00 94.00 254 PRO A N 1
ATOM 1933 C CA . PRO A 1 254 ? 4.306 13.095 9.964 1.00 94.00 254 PRO A CA 1
ATOM 1934 C C . PRO A 1 254 ? 5.824 13.103 10.181 1.00 94.00 254 PRO A C 1
ATOM 1936 O O . PRO A 1 254 ? 6.325 12.430 11.086 1.00 94.00 254 PRO A O 1
ATOM 1939 N N . ILE A 1 255 ? 6.544 13.898 9.381 1.00 91.50 255 ILE A N 1
ATOM 1940 C CA . ILE A 1 255 ? 8.014 13.885 9.338 1.00 91.50 255 ILE A CA 1
ATOM 1941 C C . ILE A 1 255 ? 8.651 14.095 10.718 1.00 91.50 255 ILE A C 1
ATOM 1943 O O . ILE A 1 255 ? 9.579 13.378 11.075 1.00 91.50 255 ILE A O 1
ATOM 1947 N N . GLY A 1 256 ? 8.085 14.980 11.546 1.00 93.25 256 GLY A N 1
ATOM 1948 C CA . GLY A 1 256 ? 8.583 15.259 12.898 1.00 93.25 256 GLY A CA 1
ATOM 1949 C C . GLY A 1 256 ? 8.552 14.059 13.855 1.00 93.25 256 GLY A C 1
ATOM 1950 O O . GLY A 1 256 ? 9.280 14.054 14.843 1.00 93.25 256 GLY A O 1
ATOM 1951 N N . LEU A 1 257 ? 7.759 13.017 13.568 1.00 96.31 257 LEU A N 1
ATOM 1952 C CA . LEU A 1 257 ? 7.731 11.783 14.368 1.00 96.31 257 LEU A CA 1
ATOM 1953 C C . LEU A 1 257 ? 8.795 10.771 13.939 1.00 96.31 257 LEU A C 1
ATOM 1955 O O . LEU A 1 257 ? 9.187 9.916 14.736 1.00 96.31 257 LEU A O 1
ATOM 1959 N N . ILE A 1 258 ? 9.257 10.856 12.690 1.00 96.19 258 ILE A N 1
ATOM 1960 C CA . ILE A 1 258 ? 10.173 9.879 12.094 1.00 96.19 258 ILE A CA 1
ATOM 1961 C C . ILE A 1 258 ? 11.557 10.441 11.774 1.00 96.19 258 ILE A C 1
ATOM 1963 O O . ILE A 1 258 ? 12.458 9.656 11.495 1.00 96.19 258 ILE A O 1
ATOM 1967 N N . GLU A 1 259 ? 11.754 11.760 11.847 1.00 94.75 259 GLU A N 1
ATOM 1968 C CA . GLU A 1 259 ? 12.982 12.457 11.439 1.00 94.75 259 GLU A CA 1
ATOM 1969 C C . GLU A 1 259 ? 14.243 11.804 12.018 1.00 94.75 259 GLU A C 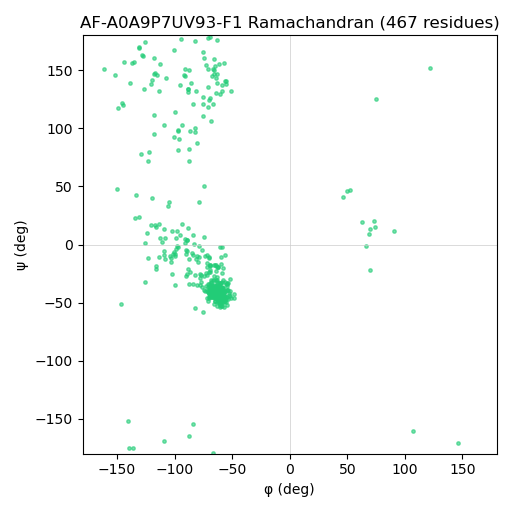1
ATOM 1971 O O . GLU A 1 259 ? 15.190 11.487 11.300 1.00 94.75 259 GLU A O 1
ATOM 1976 N N . ARG A 1 260 ? 14.214 11.490 13.317 1.00 96.56 260 ARG A N 1
ATOM 1977 C CA . ARG A 1 260 ? 15.333 10.851 14.024 1.00 96.56 260 ARG A CA 1
ATOM 1978 C C . ARG A 1 260 ? 15.658 9.423 13.567 1.00 96.56 260 ARG A C 1
ATOM 1980 O O . ARG A 1 260 ? 16.724 8.921 13.905 1.00 96.56 260 ARG A O 1
ATOM 1987 N N . TYR A 1 261 ? 14.735 8.763 12.871 1.00 97.94 261 TYR A N 1
ATOM 1988 C CA . TYR A 1 261 ? 14.864 7.394 12.364 1.00 97.94 261 TYR A CA 1
ATOM 1989 C C . TYR A 1 261 ? 15.135 7.354 10.854 1.00 97.94 261 TYR A C 1
ATOM 1991 O O . TYR A 1 261 ? 15.476 6.294 10.329 1.00 97.94 261 TYR A O 1
ATOM 1999 N N . LEU A 1 262 ? 15.026 8.490 10.150 1.00 96.62 262 LEU A N 1
ATOM 2000 C CA . LEU A 1 262 ? 15.261 8.570 8.705 1.00 96.62 262 LEU A CA 1
ATOM 2001 C C . LEU A 1 262 ? 16.613 7.990 8.272 1.00 96.62 262 LEU A C 1
ATOM 2003 O O . LEU A 1 262 ? 16.614 7.255 7.288 1.00 96.62 262 LEU A O 1
ATOM 2007 N N . PRO A 1 263 ? 17.746 8.215 8.972 1.00 96.12 263 PRO A N 1
ATOM 2008 C CA . PRO A 1 263 ? 19.012 7.611 8.561 1.00 96.12 263 PRO A CA 1
ATOM 2009 C C . PRO A 1 263 ? 18.949 6.080 8.485 1.00 96.12 263 PRO A C 1
ATOM 2011 O O . PRO A 1 263 ? 19.438 5.496 7.523 1.00 96.12 263 PRO A O 1
ATOM 2014 N N . GLU A 1 264 ? 18.302 5.427 9.454 1.00 97.81 264 GLU A N 1
ATOM 2015 C CA . GLU A 1 264 ? 18.147 3.967 9.487 1.00 97.81 264 GLU A CA 1
ATOM 2016 C C . GLU A 1 264 ? 17.151 3.477 8.422 1.00 97.81 264 GLU A C 1
ATOM 2018 O O . GLU A 1 264 ? 17.398 2.473 7.750 1.00 97.81 264 GLU A O 1
ATOM 2023 N N . ILE A 1 265 ? 16.049 4.208 8.220 1.00 98.25 265 ILE A N 1
ATOM 2024 C CA . ILE A 1 265 ? 15.046 3.915 7.183 1.00 98.25 265 ILE A CA 1
ATOM 2025 C C . ILE A 1 265 ? 15.684 3.980 5.789 1.00 98.25 265 ILE A C 1
ATOM 2027 O O . ILE A 1 265 ? 15.539 3.045 5.000 1.00 98.25 265 ILE A O 1
ATOM 2031 N N . ILE A 1 266 ? 16.430 5.049 5.494 1.00 97.44 266 ILE A N 1
ATOM 2032 C CA . ILE A 1 266 ? 17.060 5.259 4.186 1.00 97.44 266 ILE A CA 1
ATOM 2033 C C . ILE A 1 266 ? 18.203 4.274 3.950 1.00 97.44 266 ILE A C 1
ATOM 2035 O O . ILE A 1 266 ? 18.248 3.673 2.881 1.00 97.44 266 ILE A O 1
ATOM 2039 N N . GLN A 1 267 ? 19.049 3.997 4.945 1.00 96.75 267 GLN A N 1
ATOM 2040 C CA . GLN A 1 267 ? 20.083 2.958 4.819 1.00 96.75 267 GLN A CA 1
ATOM 2041 C C . GLN A 1 267 ? 19.484 1.561 4.585 1.00 96.75 267 GLN A C 1
ATOM 2043 O O . GLN A 1 267 ? 20.027 0.759 3.825 1.00 96.75 267 GLN A O 1
ATOM 2048 N N . THR A 1 268 ? 18.334 1.258 5.193 1.00 98.25 268 THR A N 1
ATOM 2049 C CA . THR A 1 268 ? 17.620 -0.003 4.934 1.00 98.25 268 THR A CA 1
ATOM 2050 C C . THR A 1 268 ? 17.039 -0.035 3.516 1.00 98.25 268 THR A C 1
ATOM 2052 O O . THR A 1 268 ? 17.081 -1.074 2.857 1.00 98.25 268 THR A O 1
ATOM 2055 N N . ALA A 1 269 ? 16.547 1.096 2.999 1.00 98.06 269 ALA A N 1
ATOM 2056 C CA . ALA A 1 269 ? 16.100 1.209 1.610 1.00 98.06 269 ALA A CA 1
ATOM 2057 C C . ALA A 1 269 ? 17.259 1.078 0.602 1.00 98.06 269 ALA A C 1
ATOM 2059 O O . ALA A 1 269 ? 17.103 0.421 -0.424 1.00 98.06 269 ALA A O 1
ATOM 2060 N N . GLU A 1 270 ? 18.438 1.627 0.900 1.00 97.25 270 GLU A N 1
ATOM 2061 C CA . GLU A 1 270 ? 19.658 1.440 0.098 1.00 97.25 270 GLU A CA 1
ATOM 2062 C C . GLU A 1 270 ? 20.090 -0.028 0.054 1.00 97.25 270 GLU A C 1
ATOM 2064 O O . GLU A 1 270 ? 20.445 -0.546 -1.006 1.00 97.25 270 GLU A O 1
ATOM 2069 N N . TRP A 1 271 ? 19.991 -0.726 1.187 1.00 96.31 271 TRP A N 1
ATOM 2070 C CA . TRP A 1 271 ? 20.197 -2.169 1.232 1.00 96.31 271 TRP A CA 1
ATOM 2071 C C . TRP A 1 271 ? 19.161 -2.924 0.387 1.00 96.31 271 TRP A C 1
ATOM 2073 O O . TRP A 1 271 ? 19.531 -3.831 -0.350 1.00 96.31 271 TRP A O 1
ATOM 2083 N N . LEU A 1 272 ? 17.879 -2.538 0.412 1.00 97.12 272 LEU A N 1
ATOM 2084 C CA . LEU A 1 272 ? 16.874 -3.129 -0.482 1.00 97.12 272 LEU A CA 1
ATOM 2085 C C . LEU A 1 272 ? 17.221 -2.903 -1.959 1.00 97.12 272 LEU A C 1
ATOM 2087 O O . LEU A 1 272 ? 17.104 -3.832 -2.754 1.00 97.12 272 LEU A O 1
ATOM 2091 N N . ILE A 1 273 ? 17.663 -1.701 -2.336 1.00 97.19 273 ILE A N 1
ATOM 2092 C CA . ILE A 1 273 ? 18.081 -1.381 -3.709 1.00 97.19 273 ILE A CA 1
ATOM 2093 C C . ILE A 1 273 ? 19.200 -2.322 -4.172 1.00 97.19 273 ILE A C 1
ATOM 2095 O O . ILE A 1 273 ? 19.148 -2.821 -5.295 1.00 97.19 273 ILE A O 1
ATOM 2099 N N . SER A 1 274 ? 20.163 -2.646 -3.303 1.00 95.12 274 SER A N 1
ATOM 2100 C CA . SER A 1 274 ? 21.269 -3.545 -3.661 1.00 95.12 274 SER A CA 1
ATOM 2101 C C . SER A 1 274 ? 20.869 -5.015 -3.848 1.00 95.12 274 SER A C 1
ATOM 2103 O O . SER A 1 274 ? 21.665 -5.801 -4.364 1.00 95.12 274 SER A O 1
ATOM 2105 N N . LEU A 1 275 ? 19.644 -5.392 -3.464 1.00 94.31 275 LEU A N 1
ATOM 2106 C CA . LEU A 1 275 ? 19.079 -6.727 -3.688 1.00 94.31 275 LEU A CA 1
ATOM 2107 C C . LEU A 1 275 ? 18.316 -6.862 -5.011 1.00 94.31 275 LEU A C 1
ATOM 2109 O O . LEU A 1 275 ? 17.850 -7.963 -5.312 1.00 94.31 275 LEU A O 1
ATOM 2113 N N . GLN A 1 276 ? 18.145 -5.777 -5.772 1.00 96.31 276 GLN A N 1
ATOM 2114 C CA . GLN A 1 276 ? 17.487 -5.846 -7.073 1.00 96.31 276 GLN A CA 1
ATOM 2115 C C . GLN A 1 276 ? 18.314 -6.707 -8.034 1.00 96.31 276 GLN A C 1
ATOM 2117 O O . GLN A 1 276 ? 19.522 -6.513 -8.177 1.00 96.31 276 GLN A O 1
ATOM 2122 N N . ASP A 1 277 ? 17.669 -7.665 -8.695 1.00 94.12 277 ASP A N 1
ATOM 2123 C CA . ASP A 1 277 ? 18.339 -8.513 -9.677 1.00 94.12 277 ASP A CA 1
ATOM 2124 C C . ASP A 1 277 ? 18.458 -7.846 -11.060 1.00 94.12 277 ASP A C 1
ATOM 2126 O O . ASP A 1 277 ? 17.937 -6.758 -11.310 1.00 94.12 277 ASP A O 1
ATOM 2130 N N . GLY A 1 278 ? 19.153 -8.516 -11.984 1.00 92.94 278 GLY A N 1
ATOM 2131 C CA . GLY A 1 278 ? 19.362 -8.015 -13.347 1.00 92.94 278 GLY A CA 1
ATOM 2132 C C . GLY A 1 278 ? 18.087 -7.886 -14.192 1.00 92.94 278 GLY A C 1
ATOM 2133 O O . GLY A 1 278 ? 18.102 -7.162 -15.183 1.00 92.94 278 GLY A O 1
ATOM 2134 N N . GLU A 1 279 ? 16.986 -8.539 -13.803 1.00 94.25 279 GLU A N 1
ATOM 2135 C CA . GLU A 1 279 ? 15.676 -8.387 -14.453 1.00 94.25 279 GLU A CA 1
ATOM 2136 C C . GLU A 1 279 ? 14.846 -7.255 -13.827 1.00 94.25 279 GLU A C 1
ATOM 2138 O O . GLU A 1 279 ? 13.781 -6.912 -14.340 1.00 94.25 279 GLU A O 1
ATOM 2143 N N . GLY A 1 280 ? 15.333 -6.647 -12.743 1.00 96.06 280 GLY A N 1
ATOM 2144 C CA . GLY A 1 280 ? 14.678 -5.551 -12.044 1.00 96.06 280 GLY A CA 1
ATOM 2145 C C . GLY A 1 280 ? 13.736 -5.992 -10.924 1.00 96.06 280 GLY A C 1
ATOM 2146 O O . GLY A 1 280 ? 12.976 -5.154 -10.434 1.00 96.06 280 GLY A O 1
ATOM 2147 N N . ASN A 1 281 ? 13.758 -7.264 -10.507 1.00 97.69 281 ASN A N 1
ATOM 2148 C CA . ASN A 1 281 ? 12.902 -7.792 -9.442 1.00 97.69 281 ASN A CA 1
ATOM 2149 C C . ASN A 1 281 ? 13.624 -7.921 -8.092 1.00 97.69 281 ASN A C 1
ATOM 2151 O O . ASN A 1 281 ? 14.849 -7.872 -8.014 1.00 97.69 281 ASN A O 1
ATOM 2155 N N . TRP A 1 282 ? 12.858 -8.147 -7.020 1.00 96.75 282 TRP A N 1
ATOM 2156 C CA . TRP A 1 282 ? 13.373 -8.349 -5.662 1.00 96.75 282 TRP A CA 1
ATOM 2157 C C . TRP A 1 282 ? 12.972 -9.704 -5.089 1.00 96.75 282 TRP A C 1
ATOM 2159 O O . TRP A 1 282 ? 11.800 -10.078 -5.205 1.00 96.75 282 TRP A O 1
ATOM 2169 N N . PRO A 1 283 ? 13.897 -10.394 -4.395 1.00 94.88 283 PRO A N 1
ATOM 2170 C CA . PRO A 1 283 ? 13.611 -11.688 -3.805 1.00 94.88 283 PRO A CA 1
ATOM 2171 C C . PRO A 1 283 ? 12.500 -11.600 -2.759 1.00 94.88 283 PRO A C 1
ATOM 2173 O O . PRO A 1 283 ? 12.250 -10.573 -2.130 1.00 94.88 283 PRO A O 1
ATOM 2176 N N . THR A 1 284 ? 11.827 -12.726 -2.532 1.00 94.31 284 THR A N 1
ATOM 2177 C CA . THR A 1 284 ? 10.733 -12.787 -1.550 1.00 94.31 284 THR A CA 1
ATOM 2178 C C . THR A 1 284 ? 11.221 -12.601 -0.111 1.00 94.31 284 THR A C 1
ATOM 2180 O O . THR A 1 284 ? 10.478 -12.086 0.730 1.00 94.31 284 THR A O 1
ATOM 2183 N N . LYS A 1 285 ? 12.459 -13.020 0.172 1.00 93.75 285 LYS A N 1
ATOM 2184 C CA . LYS A 1 285 ? 13.078 -13.046 1.499 1.00 93.75 285 LYS A CA 1
ATOM 2185 C C . LYS A 1 285 ? 14.521 -12.549 1.435 1.00 93.75 285 LYS A C 1
ATOM 2187 O O . LYS A 1 285 ? 15.161 -12.645 0.388 1.00 93.75 285 LYS A O 1
ATOM 2192 N N . ALA A 1 286 ? 15.023 -12.056 2.561 1.00 91.56 286 ALA A N 1
ATOM 2193 C CA . ALA A 1 286 ? 16.418 -11.676 2.719 1.00 91.56 286 ALA A CA 1
ATOM 2194 C C . ALA A 1 286 ? 17.347 -12.900 2.554 1.00 91.56 286 ALA A C 1
ATOM 2196 O O . ALA A 1 286 ? 16.965 -14.010 2.947 1.00 91.56 286 ALA A O 1
ATOM 2197 N N . PRO A 1 287 ? 18.563 -12.722 2.009 1.00 86.12 287 PRO A N 1
ATOM 2198 C CA . PRO A 1 287 ? 19.559 -13.791 1.927 1.00 86.12 287 PRO A CA 1
ATOM 2199 C C . PRO A 1 287 ? 19.878 -14.416 3.299 1.00 86.12 287 PRO A C 1
ATOM 2201 O O . PRO A 1 287 ? 20.046 -13.707 4.283 1.00 86.12 287 PRO A O 1
ATOM 2204 N N . SER A 1 288 ? 20.010 -15.744 3.378 1.00 74.81 288 SER A N 1
ATOM 2205 C CA . SER A 1 288 ? 20.334 -16.465 4.623 1.00 74.81 288 SER A CA 1
ATOM 2206 C C . SER A 1 288 ? 21.251 -17.672 4.378 1.00 74.81 288 SER A C 1
ATOM 2208 O O . SER A 1 288 ? 21.288 -18.225 3.277 1.00 74.81 288 SER A O 1
ATOM 2210 N N . ARG A 1 289 ? 21.984 -18.107 5.418 1.00 62.34 289 ARG A N 1
ATOM 2211 C CA . ARG A 1 289 ? 22.907 -19.267 5.414 1.00 62.34 289 ARG A CA 1
ATOM 2212 C C . ARG A 1 289 ? 22.259 -20.571 4.948 1.00 62.34 289 ARG A C 1
ATOM 2214 O O . ARG A 1 289 ? 22.923 -21.395 4.324 1.00 62.34 289 ARG A O 1
ATOM 2221 N N . SER A 1 290 ? 20.979 -20.765 5.242 1.00 52.16 290 SER A N 1
ATOM 2222 C CA . SER A 1 290 ? 20.227 -21.989 4.938 1.00 52.16 290 SER A CA 1
ATOM 2223 C C . SER A 1 290 ? 19.880 -22.162 3.451 1.00 52.16 290 SER A C 1
ATOM 2225 O O . SER A 1 290 ? 19.494 -23.255 3.040 1.00 52.16 290 SER A O 1
ATOM 2227 N N . ILE A 1 291 ? 20.086 -21.136 2.618 1.00 51.91 291 ILE A N 1
ATOM 2228 C CA . ILE A 1 291 ? 19.725 -21.134 1.185 1.00 51.91 291 ILE A CA 1
ATOM 2229 C C . ILE A 1 291 ? 20.710 -21.966 0.328 1.00 51.91 291 ILE A C 1
ATOM 2231 O O . ILE A 1 291 ? 20.488 -22.221 -0.853 1.00 51.91 291 ILE A O 1
ATOM 2235 N N . GLY A 1 292 ? 21.783 -22.493 0.929 1.00 43.97 292 GLY A N 1
ATOM 2236 C CA . GLY A 1 292 ? 22.735 -23.379 0.252 1.00 43.97 292 GLY A CA 1
ATOM 2237 C C . GLY A 1 292 ? 22.233 -24.797 -0.073 1.00 43.97 292 GLY A C 1
ATOM 2238 O O . GLY A 1 292 ? 22.949 -25.512 -0.772 1.00 43.97 292 GLY A O 1
ATOM 2239 N N . GLN A 1 293 ? 21.057 -25.239 0.407 1.00 41.38 293 GLN A N 1
ATOM 2240 C CA . GLN A 1 293 ? 20.656 -26.662 0.320 1.00 41.38 293 GLN A CA 1
ATOM 2241 C C . GLN A 1 293 ? 19.328 -26.979 -0.398 1.00 41.38 293 GLN A C 1
ATOM 2243 O O . GLN A 1 293 ? 19.129 -28.135 -0.769 1.00 41.38 293 GLN A O 1
ATOM 2248 N N . HIS A 1 294 ? 18.463 -26.007 -0.717 1.00 40.75 294 HIS A N 1
ATOM 2249 C CA . HIS A 1 294 ? 17.187 -26.275 -1.409 1.00 40.75 294 HIS A CA 1
ATOM 2250 C C . HIS A 1 294 ? 16.981 -25.391 -2.649 1.00 40.75 294 HIS A C 1
ATOM 2252 O O . HIS A 1 294 ? 16.197 -24.451 -2.663 1.00 40.75 294 HIS A O 1
ATOM 2258 N N . ARG A 1 295 ? 17.660 -25.7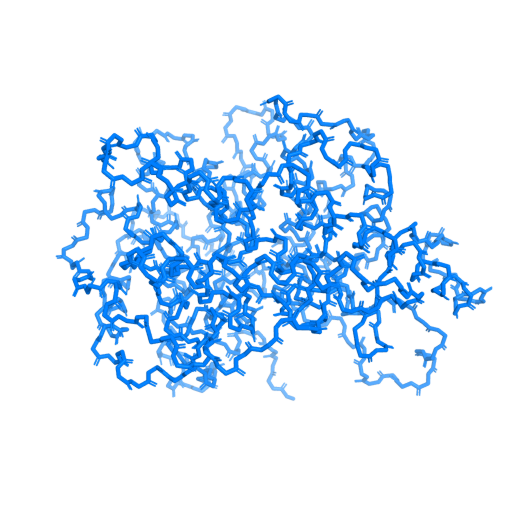50 -3.745 1.00 42.47 295 ARG A N 1
ATOM 2259 C CA . ARG A 1 295 ? 17.673 -25.039 -5.044 1.00 42.47 295 ARG A CA 1
ATOM 2260 C C . ARG A 1 295 ? 16.318 -24.855 -5.763 1.00 42.47 295 ARG A C 1
ATOM 2262 O O . ARG A 1 295 ? 16.308 -24.242 -6.823 1.00 42.47 295 ARG A O 1
ATOM 2269 N N . ASN A 1 296 ? 15.199 -25.359 -5.237 1.00 41.56 296 ASN A N 1
ATOM 2270 C CA . ASN A 1 296 ? 13.897 -25.321 -5.923 1.00 41.56 296 ASN A CA 1
ATOM 2271 C C . ASN A 1 296 ? 12.856 -24.359 -5.310 1.00 41.56 296 ASN A C 1
ATOM 2273 O O . ASN A 1 296 ? 11.796 -24.197 -5.911 1.00 41.56 296 ASN A O 1
ATOM 2277 N N . GLU A 1 297 ? 13.118 -23.714 -4.165 1.00 48.22 297 GLU A N 1
ATOM 2278 C CA . GLU A 1 297 ? 12.130 -22.837 -3.492 1.00 48.22 297 GLU A CA 1
ATOM 2279 C C . GLU A 1 297 ? 12.350 -21.322 -3.701 1.00 48.22 297 GLU A C 1
ATOM 2281 O O . GLU A 1 297 ? 11.458 -20.532 -3.386 1.00 48.22 297 GLU A O 1
ATOM 2286 N N . ASP A 1 298 ? 13.472 -20.909 -4.305 1.00 54.62 298 ASP A N 1
ATOM 2287 C CA . ASP A 1 298 ? 13.926 -19.506 -4.346 1.00 54.62 298 ASP A CA 1
ATOM 2288 C C . ASP A 1 298 ? 14.060 -18.923 -5.769 1.00 54.62 298 ASP A C 1
ATOM 2290 O O . ASP A 1 298 ? 14.991 -18.180 -6.078 1.00 54.62 298 ASP A O 1
ATOM 2294 N N . SER A 1 299 ? 13.130 -19.235 -6.673 1.00 68.00 299 SER A N 1
ATOM 2295 C CA . SER A 1 299 ? 13.033 -18.511 -7.949 1.00 68.00 299 SER A CA 1
ATOM 2296 C C . SER A 1 299 ? 12.520 -17.083 -7.695 1.00 68.00 299 SER A C 1
ATOM 2298 O O . SER A 1 299 ? 11.435 -16.933 -7.117 1.00 68.00 299 SER A O 1
ATOM 2300 N N . ASN A 1 300 ? 13.242 -16.043 -8.134 1.00 83.44 300 ASN A N 1
ATOM 2301 C CA . ASN A 1 300 ? 12.838 -14.632 -8.006 1.00 83.44 300 ASN A CA 1
ATOM 2302 C C . ASN A 1 300 ? 11.723 -14.235 -9.001 1.00 83.44 300 ASN A C 1
ATOM 2304 O O . ASN A 1 300 ? 11.805 -13.250 -9.731 1.00 83.44 300 ASN A O 1
ATOM 2308 N N . ASP A 1 301 ? 10.662 -15.039 -9.036 1.00 89.38 301 ASP A N 1
ATOM 2309 C CA . ASP A 1 301 ? 9.650 -15.022 -10.092 1.00 89.38 301 ASP A CA 1
ATOM 2310 C C . ASP A 1 301 ? 8.389 -14.250 -9.701 1.00 89.38 301 ASP A C 1
ATOM 2312 O O . ASP A 1 301 ? 7.495 -14.093 -10.533 1.00 89.38 301 ASP A O 1
ATOM 2316 N N . LEU A 1 302 ? 8.237 -13.851 -8.433 1.00 95.19 302 LEU A N 1
ATOM 2317 C CA . LEU A 1 302 ? 7.044 -13.146 -7.960 1.00 95.19 302 LEU A CA 1
ATOM 2318 C C . LEU A 1 302 ? 7.175 -11.648 -8.243 1.00 95.19 302 LEU A C 1
ATOM 2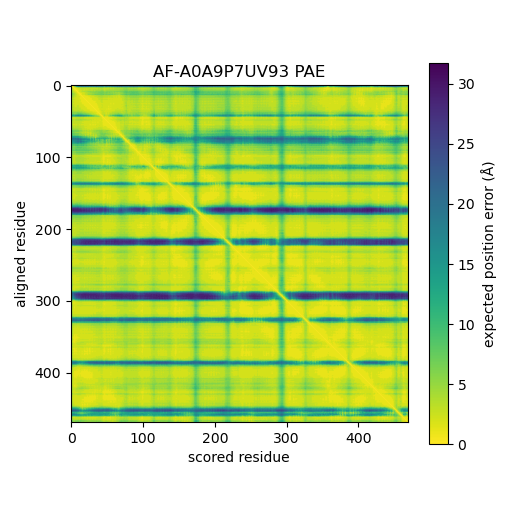320 O O . LEU A 1 302 ? 8.093 -11.001 -7.760 1.00 95.19 302 LEU A O 1
ATOM 2324 N N . VAL A 1 303 ? 6.236 -11.119 -9.020 1.00 97.50 303 VAL A N 1
ATOM 2325 C CA . VAL A 1 303 ? 6.097 -9.715 -9.412 1.00 97.50 303 VAL A CA 1
ATOM 2326 C C . VAL A 1 303 ? 4.706 -9.287 -8.953 1.00 97.50 303 VAL A C 1
ATOM 2328 O O . VAL A 1 303 ? 3.756 -9.210 -9.728 1.00 97.50 303 VAL A O 1
ATOM 2331 N N . GLN A 1 304 ? 4.551 -9.153 -7.637 1.00 98.00 304 GLN A N 1
ATOM 2332 C CA . GLN A 1 304 ? 3.279 -8.915 -6.946 1.00 98.00 304 GLN A CA 1
ATOM 2333 C C . GLN A 1 304 ? 3.469 -7.825 -5.887 1.00 98.00 304 GLN A C 1
ATOM 2335 O O . GLN A 1 304 ? 4.582 -7.632 -5.404 1.00 98.00 304 GLN A O 1
ATOM 2340 N N . TRP A 1 305 ? 2.405 -7.129 -5.479 1.00 98.62 305 TRP A N 1
ATOM 2341 C CA . TRP A 1 305 ? 2.522 -6.141 -4.397 1.00 98.62 305 TRP A CA 1
ATOM 2342 C C . TRP A 1 305 ? 3.041 -6.795 -3.112 1.00 98.62 305 TRP A C 1
ATOM 2344 O O . TRP A 1 305 ? 4.006 -6.318 -2.517 1.00 98.62 305 TRP A O 1
ATOM 2354 N N . CYS A 1 306 ? 2.491 -7.956 -2.741 1.00 98.38 306 CYS A N 1
ATOM 2355 C CA . CYS A 1 306 ? 2.930 -8.667 -1.541 1.00 98.38 306 CYS A CA 1
ATOM 2356 C C . CYS A 1 306 ? 4.394 -9.126 -1.597 1.00 98.38 306 CYS A C 1
ATOM 2358 O O . CYS A 1 306 ? 5.048 -9.169 -0.555 1.00 98.38 306 CYS A O 1
ATOM 2360 N N . HIS A 1 307 ? 4.905 -9.466 -2.789 1.00 97.38 307 HIS A N 1
ATOM 2361 C CA . HIS A 1 307 ? 6.246 -10.011 -3.000 1.00 97.38 307 HIS A CA 1
ATOM 2362 C C . HIS A 1 307 ? 6.810 -9.600 -4.369 1.00 97.38 307 HIS A C 1
ATOM 2364 O O . HIS A 1 307 ? 6.283 -10.022 -5.403 1.00 97.38 307 HIS A O 1
ATOM 2370 N N . GLY A 1 308 ? 7.913 -8.846 -4.355 1.00 97.69 308 GLY A N 1
ATOM 2371 C CA . GLY A 1 308 ? 8.665 -8.444 -5.544 1.00 97.69 308 GLY A CA 1
ATOM 2372 C C . GLY A 1 308 ? 8.504 -6.971 -5.909 1.00 97.69 308 GLY A C 1
ATOM 2373 O O . GLY A 1 308 ? 8.118 -6.142 -5.084 1.00 97.69 308 GLY A O 1
ATOM 2374 N N . ALA A 1 309 ? 8.815 -6.660 -7.168 1.00 98.56 309 ALA A N 1
ATOM 2375 C CA . ALA A 1 309 ? 8.926 -5.294 -7.667 1.00 98.56 309 ALA A CA 1
ATOM 2376 C C . ALA A 1 309 ? 7.711 -4.394 -7.384 1.00 98.56 309 ALA A C 1
ATOM 2378 O O . ALA A 1 309 ? 7.946 -3.270 -6.946 1.00 98.56 309 ALA A O 1
ATOM 2379 N N . PRO A 1 310 ? 6.437 -4.816 -7.556 1.00 98.69 310 PRO A N 1
ATOM 2380 C CA . PRO A 1 310 ? 5.326 -3.879 -7.445 1.00 98.69 310 PRO A CA 1
ATOM 2381 C C . PRO A 1 310 ? 5.256 -3.123 -6.114 1.00 98.69 310 PRO A C 1
ATOM 2383 O O . PRO A 1 310 ? 5.079 -1.906 -6.121 1.00 98.69 310 PRO A O 1
ATOM 2386 N N . GLY A 1 311 ? 5.447 -3.824 -4.990 1.00 98.75 311 GLY A N 1
ATOM 2387 C CA . GLY A 1 311 ? 5.474 -3.207 -3.662 1.00 98.75 311 GLY A CA 1
ATOM 2388 C C . GLY A 1 311 ? 6.724 -2.354 -3.438 1.00 98.75 311 GLY A C 1
ATOM 2389 O O . GLY A 1 311 ? 6.628 -1.235 -2.940 1.00 98.75 311 GLY A O 1
ATOM 2390 N N . THR A 1 312 ? 7.897 -2.844 -3.856 1.00 98.81 312 THR A N 1
ATOM 2391 C CA . THR A 1 312 ? 9.165 -2.112 -3.695 1.00 98.81 312 THR A CA 1
ATOM 2392 C C . THR A 1 312 ? 9.161 -0.790 -4.459 1.00 98.81 312 THR A C 1
ATOM 2394 O O . THR A 1 312 ? 9.628 0.220 -3.941 1.00 98.81 312 THR A O 1
ATOM 2397 N N . LEU A 1 313 ? 8.588 -0.761 -5.664 1.00 98.88 313 LEU A N 1
ATOM 2398 C CA . LEU A 1 313 ? 8.484 0.460 -6.464 1.00 98.88 313 LEU A CA 1
ATOM 2399 C C . LEU A 1 313 ? 7.642 1.541 -5.779 1.00 98.88 313 LEU A C 1
ATOM 2401 O O . LEU A 1 313 ? 8.014 2.707 -5.847 1.00 98.88 313 LEU A O 1
ATOM 2405 N N . ILE A 1 314 ? 6.562 1.168 -5.082 1.00 98.81 314 ILE A N 1
ATOM 2406 C CA . ILE A 1 314 ? 5.734 2.120 -4.322 1.00 98.81 314 ILE A CA 1
ATOM 2407 C C . ILE A 1 314 ? 6.551 2.749 -3.180 1.00 98.81 314 ILE A C 1
ATOM 2409 O O . ILE A 1 314 ? 6.523 3.965 -2.997 1.00 98.81 314 ILE A O 1
ATOM 2413 N N . LEU A 1 315 ? 7.355 1.954 -2.461 1.00 98.75 315 LEU A N 1
ATOM 2414 C CA . LEU A 1 315 ? 8.280 2.470 -1.443 1.00 98.75 315 LEU A CA 1
ATOM 2415 C C . LEU A 1 315 ? 9.313 3.439 -2.038 1.00 98.75 315 LEU A C 1
ATOM 2417 O O . LEU A 1 315 ? 9.478 4.548 -1.534 1.00 98.75 315 LEU A O 1
ATOM 2421 N N . LEU A 1 316 ? 10.013 3.034 -3.100 1.00 98.62 316 LEU A N 1
ATOM 2422 C CA . LEU A 1 316 ? 11.070 3.855 -3.702 1.00 98.62 316 LEU A CA 1
ATOM 2423 C C . LEU A 1 316 ? 10.514 5.158 -4.296 1.00 98.62 316 LEU A C 1
ATOM 2425 O O . LEU A 1 316 ? 11.128 6.214 -4.150 1.00 98.62 316 LEU A O 1
ATOM 2429 N N . ALA A 1 317 ? 9.325 5.100 -4.903 1.00 97.56 317 ALA A N 1
ATOM 2430 C CA . ALA A 1 317 ? 8.600 6.274 -5.373 1.00 97.56 317 ALA A CA 1
ATOM 2431 C C . ALA A 1 317 ? 8.264 7.229 -4.219 1.00 97.56 317 ALA A C 1
ATOM 2433 O O . ALA A 1 317 ? 8.484 8.434 -4.346 1.00 97.56 317 ALA A O 1
ATOM 2434 N N . LYS A 1 318 ? 7.803 6.701 -3.075 1.00 96.50 318 LYS A N 1
ATOM 2435 C CA . LYS A 1 318 ? 7.507 7.507 -1.883 1.00 96.50 318 LYS A CA 1
ATOM 2436 C C . LYS A 1 318 ? 8.744 8.230 -1.352 1.00 96.50 318 LYS A C 1
ATOM 2438 O O . LYS A 1 318 ? 8.659 9.413 -1.038 1.00 96.50 318 LYS A O 1
ATOM 2443 N N . ILE A 1 319 ? 9.888 7.546 -1.280 1.00 96.50 319 ILE A N 1
ATOM 2444 C CA . ILE A 1 319 ? 11.153 8.162 -0.845 1.00 96.50 319 ILE A CA 1
ATOM 2445 C C . ILE A 1 319 ? 11.513 9.334 -1.762 1.00 96.50 319 ILE A C 1
ATOM 2447 O O . ILE A 1 319 ? 11.847 10.408 -1.271 1.00 96.50 319 ILE A O 1
ATOM 2451 N N . LEU A 1 320 ? 11.397 9.152 -3.081 1.00 93.38 320 LEU A N 1
ATOM 2452 C CA . LEU A 1 320 ? 11.699 10.209 -4.043 1.00 93.38 320 LEU A CA 1
ATOM 2453 C C . LEU A 1 320 ? 10.766 11.418 -3.875 1.00 93.38 320 LEU A C 1
ATOM 2455 O O . LEU A 1 320 ? 11.237 12.549 -3.793 1.00 93.38 320 LEU A O 1
ATOM 2459 N N . GLN A 1 321 ? 9.459 11.173 -3.736 1.00 91.62 321 GLN A N 1
ATOM 2460 C CA . GLN A 1 321 ? 8.453 12.215 -3.507 1.00 91.62 321 GLN A CA 1
ATOM 2461 C C . GLN A 1 321 ? 8.743 13.046 -2.256 1.00 91.62 321 GLN A C 1
ATOM 2463 O O . GLN A 1 321 ? 8.736 14.278 -2.316 1.00 91.62 321 GLN A O 1
ATOM 2468 N N . LEU A 1 322 ? 9.035 12.380 -1.138 1.00 90.81 322 LEU A N 1
ATOM 2469 C CA . LEU A 1 322 ? 9.356 13.043 0.125 1.00 90.81 322 LEU A CA 1
ATOM 2470 C C . LEU A 1 322 ? 10.731 13.716 0.107 1.00 90.81 322 LEU A C 1
ATOM 2472 O O . LEU A 1 322 ? 10.968 14.611 0.906 1.00 90.81 322 LEU A O 1
ATOM 2476 N N . SER A 1 323 ? 11.630 13.335 -0.802 1.00 88.44 323 SER A N 1
ATOM 2477 C CA . SER A 1 323 ? 12.911 14.028 -0.964 1.00 88.44 323 SER A CA 1
ATOM 2478 C C . SER A 1 323 ? 12.825 15.324 -1.772 1.00 88.44 323 SER A C 1
ATOM 2480 O O . SER A 1 323 ? 13.752 16.129 -1.715 1.00 88.44 323 SER A O 1
ATOM 2482 N N . ASP A 1 324 ? 11.721 15.552 -2.491 1.00 81.38 324 ASP A N 1
ATOM 2483 C CA . ASP A 1 324 ? 11.554 16.704 -3.388 1.00 81.38 324 ASP A CA 1
ATOM 2484 C C . ASP A 1 324 ? 10.425 17.665 -2.961 1.00 81.38 324 ASP A C 1
ATOM 2486 O O . ASP A 1 324 ? 10.447 18.846 -3.306 1.00 81.38 324 ASP A O 1
ATOM 2490 N N . SER A 1 325 ? 9.468 17.202 -2.148 1.00 73.25 325 SER A N 1
ATOM 2491 C CA . SER A 1 325 ? 8.254 17.963 -1.808 1.00 73.25 325 SER A CA 1
ATOM 2492 C C . SER A 1 325 ? 8.325 18.659 -0.440 1.00 73.25 325 SER A C 1
ATOM 2494 O O . SER A 1 325 ? 8.295 18.015 0.609 1.00 73.25 325 SER A O 1
ATOM 2496 N N . GLU A 1 326 ? 8.329 19.994 -0.436 1.00 64.50 326 GLU A N 1
ATOM 2497 C CA . GLU A 1 326 ? 8.098 20.805 0.773 1.00 64.50 326 GLU A CA 1
ATOM 2498 C C . GLU A 1 326 ? 6.657 20.633 1.306 1.00 64.50 326 GLU A C 1
ATOM 2500 O O . GLU A 1 326 ? 5.737 20.431 0.506 1.00 64.50 326 GLU A O 1
ATOM 2505 N N . PRO A 1 327 ? 6.395 20.750 2.627 1.00 57.84 327 PRO A N 1
ATOM 2506 C CA . PRO A 1 327 ? 7.326 21.011 3.737 1.00 57.84 327 PRO A CA 1
ATOM 2507 C C . PRO A 1 327 ? 7.903 19.732 4.378 1.00 57.84 327 PRO A C 1
ATOM 2509 O O . PRO A 1 327 ? 8.565 19.798 5.409 1.00 57.84 327 PRO A O 1
ATOM 2512 N N . LEU A 1 328 ? 7.602 18.553 3.822 1.00 60.78 328 LEU A N 1
ATOM 2513 C CA . LEU A 1 328 ? 7.967 17.241 4.383 1.00 60.78 328 LEU A CA 1
ATOM 2514 C C . LEU A 1 328 ? 9.349 16.757 3.911 1.00 60.78 328 LEU A C 1
ATOM 2516 O O . LEU A 1 328 ? 9.677 15.578 4.057 1.00 60.78 328 LEU A O 1
ATOM 2520 N N . LYS A 1 329 ? 10.138 17.668 3.334 1.00 76.38 329 LYS A N 1
ATOM 2521 C CA . LYS A 1 329 ? 11.370 17.363 2.623 1.00 76.38 329 LYS A CA 1
ATOM 2522 C C . LYS A 1 329 ? 12.438 16.824 3.566 1.00 76.38 329 LYS A C 1
ATOM 2524 O O . LYS A 1 329 ? 12.883 17.528 4.470 1.00 76.38 329 LYS A O 1
ATOM 2529 N N . PHE A 1 330 ? 12.914 15.608 3.309 1.00 84.25 330 PHE A N 1
ATOM 2530 C CA . PHE A 1 330 ? 14.163 15.122 3.892 1.00 84.25 330 PHE A CA 1
ATOM 2531 C C . PHE A 1 330 ? 15.216 14.883 2.815 1.00 84.25 330 PHE A C 1
ATOM 2533 O O . PHE A 1 330 ? 14.922 14.473 1.695 1.00 84.25 330 PHE A O 1
ATOM 2540 N N . ASN A 1 331 ? 16.476 15.136 3.158 1.00 84.19 331 ASN A N 1
ATOM 2541 C CA . ASN A 1 331 ? 17.566 15.011 2.202 1.00 84.19 331 ASN A CA 1
ATOM 2542 C C . ASN A 1 331 ? 18.004 13.549 2.058 1.00 84.19 331 ASN A C 1
ATOM 2544 O O . ASN A 1 331 ? 18.288 12.876 3.048 1.00 84.19 331 ASN A O 1
ATOM 2548 N N . ILE A 1 332 ? 18.134 13.094 0.814 1.00 91.88 332 ILE A N 1
ATOM 2549 C CA . ILE A 1 332 ? 18.843 11.862 0.451 1.00 91.88 332 ILE A CA 1
ATOM 2550 C C . ILE A 1 332 ? 20.101 12.220 -0.339 1.00 91.88 332 ILE A C 1
ATOM 2552 O O . ILE A 1 332 ? 20.176 13.282 -0.959 1.00 91.88 332 ILE A O 1
ATOM 2556 N N . SER A 1 333 ? 21.112 11.349 -0.322 1.00 93.44 333 SER A N 1
ATOM 2557 C CA . SER A 1 333 ? 22.337 11.619 -1.079 1.00 93.44 333 SER A CA 1
ATOM 2558 C C . SER A 1 333 ? 22.063 11.597 -2.595 1.00 93.44 333 SER A C 1
ATOM 2560 O O . SER A 1 333 ? 21.198 10.838 -3.045 1.00 93.44 333 SER A O 1
ATOM 2562 N N . PRO A 1 334 ? 22.821 12.346 -3.420 1.00 93.38 334 PRO A N 1
ATOM 2563 C CA . PRO A 1 334 ? 22.691 12.277 -4.878 1.00 93.38 334 PRO A CA 1
ATOM 2564 C C . PRO A 1 334 ? 22.868 10.858 -5.445 1.00 93.38 334 PRO A C 1
ATOM 2566 O O . PRO A 1 334 ? 22.218 10.489 -6.426 1.00 93.38 334 PRO A O 1
ATOM 2569 N N . SER A 1 335 ? 23.709 10.032 -4.811 1.00 95.19 335 SER A N 1
ATOM 2570 C CA . SER A 1 335 ? 23.868 8.615 -5.160 1.00 95.19 335 SER A CA 1
ATOM 2571 C C . SER A 1 335 ? 22.628 7.788 -4.830 1.00 95.19 335 SER A C 1
ATOM 2573 O O . SER A 1 335 ? 22.216 6.973 -5.656 1.00 95.19 335 SER A O 1
ATOM 2575 N N . THR A 1 336 ? 22.003 8.014 -3.672 1.00 95.12 336 THR A N 1
ATOM 2576 C CA . THR A 1 336 ? 20.744 7.358 -3.278 1.00 95.12 336 THR A CA 1
ATOM 2577 C C . THR A 1 336 ? 19.640 7.733 -4.260 1.00 95.12 336 THR A C 1
ATOM 2579 O O . THR A 1 336 ? 18.982 6.857 -4.812 1.00 95.12 336 THR A O 1
ATOM 2582 N N . HIS A 1 337 ? 19.504 9.029 -4.554 1.00 95.44 337 HIS A N 1
ATOM 2583 C CA . HIS A 1 337 ? 18.545 9.560 -5.521 1.00 95.44 337 HIS A CA 1
ATOM 2584 C C . HIS A 1 337 ? 18.713 8.910 -6.905 1.00 95.44 337 HIS A C 1
ATOM 2586 O O . HIS A 1 337 ? 17.761 8.386 -7.481 1.00 95.44 337 HIS A O 1
ATOM 2592 N N . SER A 1 338 ? 19.947 8.862 -7.416 1.00 96.06 338 SER A N 1
ATOM 2593 C CA . SER A 1 338 ? 20.253 8.231 -8.708 1.00 96.06 338 SER A CA 1
ATOM 2594 C C . SER A 1 338 ? 19.953 6.728 -8.709 1.00 96.06 338 SER A C 1
ATOM 2596 O O . SER A 1 338 ? 19.392 6.209 -9.674 1.00 96.06 338 SER A O 1
ATOM 2598 N N . SER A 1 339 ? 20.281 6.030 -7.618 1.00 97.69 339 SER A N 1
ATOM 2599 C CA . SER A 1 339 ? 20.038 4.589 -7.484 1.00 97.69 339 SER A CA 1
ATOM 2600 C C . SER A 1 339 ? 18.544 4.271 -7.437 1.00 97.69 339 SER A C 1
ATOM 2602 O O . SER A 1 339 ? 18.102 3.337 -8.101 1.00 97.69 339 SER A O 1
ATOM 2604 N N . ILE A 1 340 ? 17.748 5.093 -6.744 1.00 98.00 340 ILE A N 1
ATOM 2605 C CA . ILE A 1 340 ? 16.283 4.994 -6.738 1.00 98.00 340 ILE A CA 1
ATOM 2606 C C . ILE A 1 340 ? 15.732 5.102 -8.161 1.00 98.00 340 ILE A C 1
ATOM 2608 O O . ILE A 1 340 ? 14.953 4.246 -8.570 1.00 98.00 340 ILE A O 1
ATOM 2612 N N . ILE A 1 341 ? 16.160 6.098 -8.945 1.00 97.31 341 ILE A N 1
ATOM 2613 C CA . ILE A 1 341 ? 15.685 6.279 -10.328 1.00 97.31 341 ILE A CA 1
ATOM 2614 C C . ILE A 1 341 ? 16.018 5.061 -11.194 1.00 97.31 341 ILE A C 1
ATOM 2616 O O . ILE A 1 341 ? 15.160 4.568 -11.930 1.00 97.31 341 ILE A O 1
ATOM 2620 N N . VAL A 1 342 ? 17.249 4.549 -11.106 1.00 98.00 342 VAL A N 1
ATOM 2621 C CA . VAL A 1 342 ? 17.668 3.351 -11.851 1.00 98.00 342 VAL A CA 1
ATOM 2622 C C . VAL A 1 342 ? 16.822 2.142 -11.449 1.00 98.00 342 VAL A C 1
ATOM 2624 O O . VAL A 1 342 ? 16.295 1.448 -12.324 1.00 98.00 342 VAL A O 1
ATOM 2627 N N . SER A 1 343 ? 16.614 1.929 -10.148 1.00 98.50 343 SER A N 1
ATOM 2628 C CA . SER A 1 343 ? 15.797 0.824 -9.652 1.00 98.50 343 SER A CA 1
ATOM 2629 C C . SER A 1 343 ? 14.328 0.940 -10.037 1.00 98.50 343 SER A C 1
ATOM 2631 O O . SER A 1 343 ? 13.723 -0.075 -10.392 1.00 98.50 343 SER A O 1
ATOM 2633 N N . LEU A 1 344 ? 13.769 2.154 -10.038 1.00 98.62 344 LEU A N 1
ATOM 2634 C CA . LEU A 1 344 ? 12.408 2.422 -10.501 1.00 98.62 344 LEU A CA 1
ATOM 2635 C C . LEU A 1 344 ? 12.248 2.048 -11.980 1.00 98.62 344 LEU A C 1
ATOM 2637 O O . LEU A 1 344 ? 11.310 1.331 -12.324 1.00 98.62 344 LEU A O 1
ATOM 2641 N N . ARG A 1 345 ? 13.191 2.449 -12.845 1.00 98.31 345 ARG A N 1
ATOM 2642 C CA . ARG A 1 345 ? 13.184 2.104 -14.281 1.00 98.31 345 ARG A CA 1
ATOM 2643 C C . ARG A 1 345 ? 13.268 0.590 -14.510 1.00 98.31 345 ARG A C 1
ATOM 2645 O O . ARG A 1 345 ? 12.478 0.039 -15.279 1.00 98.31 345 ARG A O 1
ATOM 2652 N N . GLY A 1 346 ? 14.194 -0.085 -13.823 1.00 98.00 346 GLY A N 1
ATOM 2653 C CA . GLY A 1 346 ? 14.367 -1.539 -13.908 1.00 98.00 346 GLY A CA 1
ATOM 2654 C C . GLY A 1 346 ? 13.123 -2.301 -13.447 1.00 98.00 346 GLY A C 1
ATOM 2655 O O . GLY A 1 346 ? 12.588 -3.131 -14.182 1.00 98.00 346 GLY A O 1
ATOM 2656 N N . GLY A 1 347 ? 12.595 -1.957 -12.272 1.00 98.56 347 GLY A N 1
ATOM 2657 C CA . GLY A 1 347 ? 11.412 -2.618 -11.732 1.00 98.56 347 GLY A CA 1
ATOM 2658 C C . GLY A 1 347 ? 10.150 -2.327 -12.542 1.00 98.56 347 GLY A C 1
ATOM 2659 O O . GLY A 1 347 ? 9.367 -3.237 -12.802 1.00 98.56 347 GLY A O 1
ATOM 2660 N N . ALA A 1 348 ? 9.947 -1.098 -13.018 1.00 98.69 348 ALA A N 1
ATOM 2661 C CA . ALA A 1 348 ? 8.784 -0.769 -13.841 1.00 98.69 348 ALA A CA 1
ATOM 2662 C C . ALA A 1 348 ? 8.769 -1.551 -15.167 1.00 98.69 348 ALA A C 1
ATOM 2664 O O . ALA A 1 348 ? 7.700 -1.928 -15.652 1.00 98.69 348 ALA A O 1
ATOM 2665 N N . SER A 1 349 ? 9.947 -1.848 -15.731 1.00 97.94 349 SER A N 1
ATOM 2666 C CA . SER A 1 349 ? 10.084 -2.696 -16.920 1.00 97.94 349 SER A CA 1
ATOM 2667 C C . SER A 1 349 ? 9.529 -4.105 -16.683 1.00 97.94 349 SER A C 1
ATOM 2669 O O . SER A 1 349 ? 8.684 -4.571 -17.457 1.00 97.94 349 SER A O 1
ATOM 2671 N N . ILE A 1 350 ? 9.932 -4.769 -15.590 1.00 97.81 350 ILE A N 1
ATOM 2672 C CA . ILE A 1 350 ? 9.423 -6.111 -15.276 1.00 97.81 350 ILE A CA 1
ATOM 2673 C C . ILE A 1 350 ? 7.960 -6.083 -14.827 1.00 97.81 350 ILE A C 1
ATOM 2675 O O . ILE A 1 350 ? 7.192 -6.954 -15.232 1.00 97.81 350 ILE A O 1
ATOM 2679 N N . VAL A 1 351 ? 7.532 -5.061 -14.077 1.00 98.56 351 VAL A N 1
ATOM 2680 C CA . VAL A 1 351 ? 6.121 -4.898 -13.691 1.00 98.56 351 VAL A CA 1
ATOM 2681 C C . VAL A 1 351 ? 5.232 -4.731 -14.914 1.00 98.56 351 VAL A C 1
ATOM 2683 O O . VAL A 1 351 ? 4.174 -5.344 -14.956 1.00 98.56 351 VAL A O 1
ATOM 2686 N N . TYR A 1 352 ? 5.645 -3.976 -15.933 1.00 98.44 352 TYR A N 1
ATOM 2687 C CA . TYR A 1 352 ? 4.860 -3.887 -17.162 1.00 98.44 352 TYR A CA 1
ATOM 2688 C C . TYR A 1 352 ? 4.860 -5.216 -17.925 1.00 98.44 352 TYR A C 1
ATOM 2690 O O . TYR A 1 352 ? 3.798 -5.671 -18.319 1.00 98.44 352 TYR A O 1
ATOM 2698 N N . ARG A 1 353 ? 6.011 -5.890 -18.062 1.00 97.38 353 ARG A N 1
ATOM 2699 C CA . ARG A 1 353 ? 6.128 -7.190 -18.757 1.00 97.38 353 ARG A CA 1
ATOM 2700 C C . ARG A 1 353 ? 5.322 -8.317 -18.089 1.00 97.38 353 ARG A C 1
ATOM 2702 O O . ARG A 1 353 ? 4.914 -9.273 -18.753 1.00 97.38 353 ARG A O 1
ATOM 2709 N N . HIS A 1 354 ? 5.160 -8.262 -16.770 1.00 97.31 354 HIS A N 1
ATOM 2710 C CA . HIS A 1 354 ? 4.532 -9.303 -15.947 1.00 97.31 354 HIS A CA 1
ATOM 2711 C C . HIS A 1 354 ? 3.301 -8.799 -15.181 1.00 97.31 354 HIS A C 1
ATOM 2713 O O . HIS A 1 354 ? 2.817 -9.459 -14.266 1.00 97.31 354 HIS A O 1
ATOM 2719 N N . GLY A 1 355 ? 2.752 -7.655 -15.589 1.00 95.81 355 GLY A N 1
ATOM 2720 C CA . GLY A 1 355 ? 1.626 -7.002 -14.924 1.00 95.81 355 GLY A CA 1
ATOM 2721 C C . GLY A 1 355 ? 0.264 -7.610 -15.245 1.00 95.81 355 GLY A C 1
ATOM 2722 O O . GLY A 1 355 ? -0.714 -7.321 -14.560 1.00 95.81 355 GLY A O 1
ATOM 2723 N N . LEU A 1 356 ? 0.193 -8.504 -16.239 1.00 97.25 356 LEU A N 1
ATOM 2724 C CA . LEU A 1 356 ? -0.993 -9.305 -16.534 1.00 97.25 356 LEU A CA 1
ATOM 2725 C C . LEU A 1 356 ? -0.884 -10.687 -15.866 1.00 97.25 356 LEU A C 1
ATOM 2727 O O . LEU A 1 356 ? -0.319 -11.637 -16.414 1.00 97.25 356 LEU A O 1
ATOM 2731 N N . LEU A 1 357 ? -1.393 -10.803 -14.638 1.00 96.00 357 LEU A N 1
ATOM 2732 C CA . LEU A 1 357 ? -1.214 -11.993 -13.802 1.00 96.00 357 LEU A CA 1
ATOM 2733 C C . LEU A 1 357 ? -2.267 -13.069 -14.095 1.00 96.00 357 LEU A C 1
ATOM 2735 O O . LEU A 1 357 ? -3.459 -12.788 -14.153 1.00 96.00 357 LEU A O 1
ATOM 2739 N N . ARG A 1 358 ? -1.856 -14.346 -14.128 1.00 96.12 358 ARG A N 1
ATOM 2740 C CA . ARG A 1 358 ? -2.810 -15.474 -14.186 1.00 96.12 358 ARG A CA 1
ATOM 2741 C C . ARG A 1 358 ? -3.612 -15.656 -12.902 1.00 96.12 358 ARG A C 1
ATOM 2743 O O . ARG A 1 358 ? -4.591 -16.392 -12.895 1.00 96.12 358 ARG A O 1
ATOM 2750 N N . LYS A 1 359 ? -3.161 -15.074 -11.789 1.00 95.19 359 LYS A N 1
ATOM 2751 C CA . LYS A 1 359 ? -3.751 -15.293 -10.462 1.00 95.19 359 LYS A CA 1
ATOM 2752 C C . LYS A 1 359 ? -5.051 -14.507 -10.249 1.00 95.19 359 LYS A C 1
ATOM 2754 O O . LYS A 1 359 ? -5.867 -14.947 -9.449 1.00 95.19 359 LYS A O 1
ATOM 2759 N N . GLY A 1 360 ? -5.242 -13.397 -10.960 1.00 96.00 360 GLY A N 1
ATOM 2760 C CA . GLY A 1 360 ? -6.444 -12.574 -10.867 1.00 96.00 360 GLY A CA 1
ATOM 2761 C C . GLY A 1 360 ? -6.160 -11.088 -11.065 1.00 96.00 360 GLY A C 1
ATOM 2762 O O . GLY A 1 360 ? -5.049 -10.687 -11.413 1.00 96.00 360 GLY A O 1
ATOM 2763 N N . ILE A 1 361 ? -7.179 -10.269 -10.810 1.00 97.56 361 ILE A N 1
ATOM 2764 C CA . ILE A 1 361 ? -7.169 -8.823 -11.079 1.00 97.56 361 ILE A CA 1
ATOM 2765 C C . ILE A 1 361 ? -6.967 -7.944 -9.836 1.00 97.56 361 ILE A C 1
ATOM 2767 O O . ILE A 1 361 ? -6.731 -6.754 -9.991 1.00 97.56 361 ILE A O 1
ATOM 2771 N N . GLY A 1 362 ? -7.050 -8.508 -8.625 1.00 97.81 362 GLY A N 1
ATOM 2772 C CA . GLY A 1 362 ? -7.035 -7.750 -7.366 1.00 97.81 362 GLY A CA 1
ATOM 2773 C C . GLY A 1 362 ? -5.717 -7.038 -7.028 1.00 97.81 362 GLY A C 1
ATOM 2774 O O . GLY A 1 362 ? -4.729 -7.111 -7.759 1.00 97.81 362 GLY A O 1
ATOM 2775 N N . LEU A 1 363 ? -5.698 -6.352 -5.883 1.00 98.56 363 LEU A N 1
ATOM 2776 C CA . LEU A 1 363 ? -4.579 -5.502 -5.453 1.00 98.56 363 LEU A CA 1
ATOM 2777 C C . LEU A 1 363 ? -3.334 -6.275 -4.983 1.00 98.56 363 LEU A C 1
ATOM 2779 O O . LEU A 1 363 ? -2.218 -5.873 -5.295 1.00 98.56 363 LEU A O 1
ATOM 2783 N N . CYS A 1 364 ? -3.482 -7.385 -4.252 1.00 98.44 364 CYS A N 1
ATOM 2784 C CA . CYS A 1 364 ? -2.341 -8.018 -3.576 1.00 98.44 364 CYS A CA 1
ATOM 2785 C C . CYS A 1 364 ? -1.356 -8.691 -4.544 1.00 98.44 364 CYS A C 1
ATOM 2787 O O . CYS A 1 364 ? -0.135 -8.533 -4.477 1.00 98.44 364 CYS A O 1
ATOM 2789 N N . HIS A 1 365 ? -1.912 -9.491 -5.445 1.00 96.06 365 HIS A N 1
ATOM 2790 C CA . HIS A 1 365 ? -1.177 -10.299 -6.412 1.00 96.06 365 HIS A CA 1
ATOM 2791 C C . HIS A 1 365 ? -2.012 -10.474 -7.680 1.00 96.06 365 HIS A C 1
ATOM 2793 O O . HIS A 1 365 ? -2.181 -11.584 -8.192 1.00 96.06 365 HIS A O 1
ATOM 2799 N N . GLY A 1 366 ? -2.551 -9.355 -8.155 1.00 97.25 366 GLY A N 1
ATOM 2800 C CA . GLY A 1 366 ? -3.275 -9.237 -9.409 1.00 97.25 366 GLY A CA 1
ATOM 2801 C C . GLY A 1 366 ? -2.933 -7.940 -10.138 1.00 97.25 366 GLY A C 1
ATOM 2802 O O . GLY A 1 366 ? -2.049 -7.187 -9.723 1.00 97.25 366 GLY A O 1
ATOM 2803 N N . ILE A 1 367 ? -3.628 -7.712 -11.251 1.00 98.44 367 ILE A N 1
ATOM 2804 C CA . ILE A 1 367 ? -3.345 -6.612 -12.184 1.00 98.44 367 ILE A CA 1
ATOM 2805 C C . ILE A 1 367 ? -3.449 -5.241 -11.506 1.00 98.44 367 ILE A C 1
ATOM 2807 O O . ILE A 1 367 ? -2.605 -4.382 -11.754 1.00 98.44 367 ILE A O 1
ATOM 2811 N N . ALA A 1 368 ? -4.433 -5.028 -10.624 1.00 98.69 368 ALA A N 1
ATOM 2812 C CA . ALA A 1 368 ? -4.622 -3.742 -9.956 1.00 98.69 368 ALA A CA 1
ATOM 2813 C C . ALA A 1 368 ? -3.378 -3.316 -9.156 1.00 98.69 368 ALA A C 1
ATOM 2815 O O . ALA A 1 368 ? -2.987 -2.152 -9.211 1.00 98.69 368 ALA A O 1
ATOM 2816 N N . GLY A 1 369 ? -2.698 -4.253 -8.483 1.00 98.62 369 GLY A N 1
ATOM 2817 C CA . GLY A 1 369 ? -1.438 -3.965 -7.785 1.00 98.62 369 GLY A CA 1
ATOM 2818 C C . GLY A 1 369 ? -0.319 -3.519 -8.732 1.00 98.62 369 GLY A C 1
ATOM 2819 O O . GLY A 1 369 ? 0.416 -2.577 -8.434 1.00 98.62 369 GLY A O 1
ATOM 2820 N N . SER A 1 370 ? -0.216 -4.143 -9.909 1.00 98.75 370 SER A N 1
ATOM 2821 C CA . SER A 1 370 ? 0.730 -3.732 -10.956 1.00 98.75 370 SER A CA 1
ATOM 2822 C C . SER A 1 370 ? 0.394 -2.354 -11.532 1.00 98.75 370 SER A C 1
ATOM 2824 O O . SER A 1 370 ? 1.304 -1.562 -11.773 1.00 98.75 370 SER A O 1
ATOM 2826 N N . VAL A 1 371 ? -0.895 -2.037 -11.703 1.00 98.75 371 VAL A N 1
ATOM 2827 C CA . VAL A 1 371 ? -1.354 -0.705 -12.133 1.00 98.75 371 VAL A CA 1
ATOM 2828 C C . VAL A 1 371 ? -0.926 0.354 -11.119 1.00 98.75 371 VAL A C 1
ATOM 2830 O O . VAL A 1 371 ? -0.234 1.294 -11.500 1.00 98.75 371 VAL A O 1
ATOM 2833 N N . TYR A 1 372 ? -1.253 0.185 -9.834 1.00 98.75 372 TYR A N 1
ATOM 2834 C CA . TYR A 1 372 ? -0.871 1.148 -8.792 1.00 98.75 372 TYR A CA 1
ATOM 2835 C C . TYR A 1 372 ? 0.642 1.317 -8.662 1.00 98.75 372 TYR A C 1
ATOM 2837 O O . TYR A 1 372 ? 1.120 2.431 -8.466 1.00 98.75 372 TYR A O 1
ATOM 2845 N N . SER A 1 373 ? 1.407 0.243 -8.848 1.00 98.69 373 SER A N 1
ATOM 2846 C CA . SER A 1 373 ? 2.864 0.322 -8.879 1.00 98.69 373 SER A CA 1
ATOM 2847 C C . SER A 1 373 ? 3.380 1.223 -10.009 1.00 98.69 373 SER A C 1
ATOM 2849 O O . SER A 1 373 ? 4.194 2.114 -9.771 1.00 98.69 373 SER A O 1
ATOM 2851 N N . LEU A 1 374 ? 2.861 1.066 -11.232 1.00 98.62 374 LEU A N 1
ATOM 2852 C CA . LEU A 1 374 ? 3.232 1.927 -12.361 1.00 98.62 374 LEU A CA 1
ATOM 2853 C C . LEU A 1 374 ? 2.725 3.369 -12.203 1.00 98.62 374 LEU A C 1
ATOM 2855 O O . LEU A 1 374 ? 3.384 4.295 -12.677 1.00 98.62 374 LEU A O 1
ATOM 2859 N N . LEU A 1 375 ? 1.594 3.584 -11.525 1.00 98.06 375 LEU A N 1
ATOM 2860 C CA . LEU A 1 375 ? 1.125 4.927 -11.165 1.00 98.06 375 LEU A CA 1
ATOM 2861 C C . LEU A 1 375 ? 2.060 5.598 -10.147 1.00 98.06 375 LEU A C 1
ATOM 2863 O O . LEU A 1 375 ? 2.419 6.755 -10.337 1.00 98.06 375 LEU A O 1
ATOM 2867 N N . ALA A 1 376 ? 2.550 4.872 -9.141 1.00 97.81 376 ALA A N 1
ATOM 2868 C CA . ALA A 1 376 ? 3.542 5.409 -8.208 1.00 97.81 376 ALA A CA 1
ATOM 2869 C C . ALA A 1 376 ? 4.845 5.810 -8.929 1.00 97.81 376 ALA A C 1
ATOM 2871 O O . ALA A 1 376 ? 5.386 6.890 -8.690 1.00 97.81 376 ALA A O 1
ATOM 2872 N N . VAL A 1 377 ? 5.313 4.988 -9.880 1.00 97.81 377 VAL A N 1
ATOM 2873 C CA . VAL A 1 377 ? 6.469 5.325 -10.734 1.00 97.81 377 VAL A CA 1
ATOM 2874 C C . VAL A 1 377 ? 6.174 6.547 -11.611 1.00 97.81 377 VAL A C 1
ATOM 2876 O O . VAL A 1 377 ? 7.0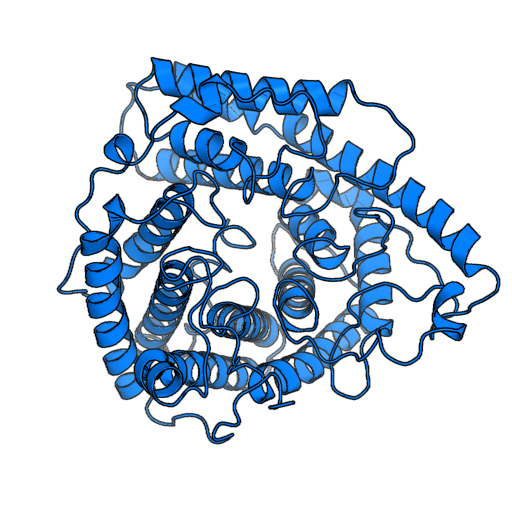25 7.421 -11.739 1.00 97.81 377 VAL A O 1
ATOM 2879 N N . THR A 1 378 ? 4.972 6.641 -12.188 1.00 95.88 378 THR A N 1
ATOM 2880 C CA . THR A 1 378 ? 4.521 7.801 -12.983 1.00 95.88 378 THR A CA 1
ATOM 2881 C C . THR A 1 378 ? 4.669 9.100 -12.197 1.00 95.88 378 THR A C 1
ATOM 2883 O O . THR A 1 378 ? 5.201 10.080 -12.723 1.00 95.88 378 THR A O 1
ATOM 2886 N N . ASP A 1 379 ? 4.215 9.093 -10.945 1.00 93.62 379 ASP A N 1
ATOM 2887 C CA . ASP A 1 379 ? 4.225 10.264 -10.071 1.00 93.62 379 ASP A CA 1
ATOM 2888 C C . ASP A 1 379 ? 5.658 10.633 -9.669 1.00 93.62 379 ASP A C 1
ATOM 2890 O O . ASP A 1 379 ? 6.048 11.794 -9.747 1.00 93.62 379 ASP A O 1
ATOM 2894 N N . ALA A 1 380 ? 6.476 9.640 -9.313 1.00 93.56 380 ALA A N 1
ATOM 2895 C CA . ALA A 1 380 ? 7.876 9.844 -8.951 1.00 93.56 380 ALA A CA 1
ATOM 2896 C C . ALA A 1 380 ? 8.723 10.384 -10.119 1.00 93.56 380 ALA A C 1
ATOM 2898 O O . ALA A 1 380 ? 9.510 11.309 -9.942 1.00 93.56 380 ALA A O 1
ATOM 2899 N N . MET A 1 381 ? 8.550 9.850 -11.331 1.00 93.00 381 MET A N 1
ATOM 2900 C CA . MET A 1 381 ? 9.319 10.289 -12.505 1.00 93.00 381 MET A CA 1
ATOM 2901 C C . MET A 1 381 ? 8.958 11.703 -12.960 1.00 93.00 381 MET A C 1
ATOM 2903 O O . MET A 1 381 ? 9.799 12.393 -13.530 1.00 93.00 381 MET A O 1
ATOM 2907 N N . ALA A 1 382 ? 7.756 12.188 -12.637 1.00 91.25 382 ALA A N 1
ATOM 2908 C CA . ALA A 1 382 ? 7.393 13.572 -12.917 1.00 91.25 382 ALA A CA 1
ATOM 2909 C C . ALA A 1 382 ? 8.242 14.589 -12.138 1.00 91.25 382 ALA A C 1
ATOM 2911 O O . ALA A 1 382 ? 8.360 15.730 -12.580 1.00 91.25 382 ALA A O 1
ATOM 2912 N N . LEU A 1 383 ? 8.841 14.194 -11.012 1.00 87.38 383 LEU A N 1
ATOM 2913 C CA . LEU A 1 383 ? 9.738 15.044 -10.220 1.00 87.38 383 LEU A CA 1
ATOM 2914 C C . LEU A 1 383 ? 11.135 15.144 -10.847 1.00 87.38 383 LEU A C 1
ATOM 2916 O O . LEU A 1 383 ? 11.800 16.161 -10.721 1.00 87.38 383 LEU A O 1
ATOM 2920 N N . VAL A 1 384 ? 11.551 14.099 -11.565 1.00 84.94 384 VAL A N 1
ATOM 2921 C CA . VAL A 1 384 ? 12.893 13.971 -12.160 1.00 84.94 384 VAL A CA 1
ATOM 2922 C C . VAL A 1 384 ? 12.961 14.557 -13.570 1.00 84.94 384 VAL A C 1
ATOM 2924 O O . VAL A 1 384 ? 14.029 14.925 -14.048 1.00 84.94 384 VAL A O 1
ATOM 2927 N N . ASP A 1 385 ? 11.830 14.605 -14.271 1.00 77.00 385 ASP A N 1
ATOM 2928 C CA . ASP A 1 385 ? 11.779 15.085 -15.647 1.00 77.00 385 ASP A CA 1
ATOM 2929 C C . ASP A 1 385 ? 12.054 16.602 -15.737 1.00 77.00 385 ASP A C 1
ATOM 2931 O O . ASP A 1 385 ? 11.177 17.424 -15.453 1.00 77.00 385 ASP A O 1
ATOM 2935 N N . ASP A 1 386 ? 13.242 16.968 -16.220 1.00 69.56 386 ASP A N 1
ATOM 2936 C CA . ASP A 1 386 ? 13.665 18.363 -16.443 1.00 69.56 386 ASP A CA 1
ATOM 2937 C C . ASP A 1 386 ? 13.205 18.943 -17.797 1.00 69.56 386 ASP A C 1
ATOM 2939 O O . ASP A 1 386 ? 13.344 20.136 -18.061 1.00 69.56 386 ASP A O 1
ATOM 2943 N N . ASP A 1 387 ? 12.650 18.116 -18.689 1.00 64.88 387 ASP A N 1
ATOM 2944 C CA . ASP A 1 387 ? 12.380 18.487 -20.088 1.00 64.88 387 ASP A CA 1
ATOM 2945 C C . ASP A 1 387 ? 11.057 19.235 -20.333 1.00 64.88 387 ASP A C 1
ATOM 2947 O O . ASP A 1 387 ? 10.658 19.435 -21.484 1.00 64.88 387 ASP A O 1
ATOM 2951 N N . GLY A 1 388 ? 10.359 19.622 -19.261 1.00 63.59 388 GLY A N 1
ATOM 2952 C CA . GLY A 1 388 ? 9.073 20.328 -19.288 1.00 63.59 388 GLY A CA 1
ATOM 2953 C C . GLY A 1 388 ? 7.880 19.495 -19.776 1.00 63.59 388 GLY A C 1
ATOM 2954 O O . GLY A 1 388 ? 6.751 19.795 -19.412 1.00 63.59 388 GLY A O 1
ATOM 2955 N N . ASN A 1 389 ? 8.107 18.418 -20.534 1.00 67.25 389 ASN A N 1
ATOM 2956 C CA . ASN A 1 389 ? 7.060 17.578 -21.127 1.00 67.25 389 ASN A CA 1
ATOM 2957 C C . ASN A 1 389 ? 6.767 16.305 -20.323 1.00 67.25 389 ASN A C 1
ATOM 2959 O O . ASN A 1 389 ? 5.872 15.540 -20.694 1.00 67.25 389 ASN A O 1
ATOM 2963 N N . LYS A 1 390 ? 7.526 16.064 -19.248 1.00 84.94 390 LYS A N 1
ATOM 2964 C CA . LYS A 1 390 ? 7.337 14.943 -18.320 1.00 84.94 390 LYS A CA 1
ATOM 2965 C C . LYS A 1 390 ? 7.272 13.595 -19.055 1.00 84.94 390 LYS A C 1
ATOM 2967 O O . LYS A 1 390 ? 6.337 12.804 -18.874 1.00 84.94 390 LYS A O 1
ATOM 2972 N N . ARG A 1 391 ? 8.220 13.378 -19.981 1.00 86.06 391 ARG A N 1
ATOM 2973 C CA . ARG A 1 391 ? 8.207 12.235 -20.912 1.00 86.06 391 ARG A CA 1
ATOM 2974 C C . ARG A 1 391 ? 8.309 10.891 -20.199 1.00 86.06 391 ARG A C 1
ATOM 2976 O O . ARG A 1 391 ? 7.550 9.991 -20.570 1.00 86.06 391 ARG A O 1
ATOM 2983 N N . ASP A 1 392 ? 9.181 10.750 -19.199 1.00 88.25 392 ASP A N 1
ATOM 2984 C CA . ASP A 1 392 ? 9.306 9.491 -18.458 1.00 88.25 392 ASP A CA 1
ATOM 2985 C C . ASP A 1 392 ? 8.030 9.238 -17.654 1.00 88.25 392 ASP A C 1
ATOM 2987 O O . ASP A 1 392 ? 7.471 8.141 -17.709 1.00 88.25 392 ASP A O 1
ATOM 2991 N N . SER A 1 393 ? 7.493 10.265 -16.992 1.00 92.88 393 SER A N 1
ATOM 2992 C CA . SER A 1 393 ? 6.204 10.158 -16.302 1.00 92.88 393 SER A CA 1
ATOM 2993 C C . SER A 1 393 ? 5.091 9.661 -17.236 1.00 92.88 393 SER A C 1
ATOM 2995 O O . SER A 1 393 ? 4.434 8.651 -16.963 1.00 92.88 393 SER A O 1
ATOM 2997 N N . ARG A 1 394 ? 4.924 10.301 -18.401 1.00 92.50 394 ARG A N 1
ATOM 2998 C CA . ARG A 1 394 ? 3.912 9.912 -19.396 1.00 92.50 394 ARG A CA 1
ATOM 2999 C C . ARG A 1 394 ? 4.124 8.483 -19.907 1.00 92.50 394 ARG A C 1
ATOM 3001 O O . ARG A 1 394 ? 3.153 7.754 -20.117 1.00 92.50 394 ARG A O 1
ATOM 3008 N N . TYR A 1 395 ? 5.377 8.072 -20.099 1.00 94.19 395 TYR A N 1
ATOM 3009 C CA . TYR A 1 395 ? 5.739 6.725 -20.539 1.00 94.19 395 TYR A CA 1
ATOM 3010 C C . TYR A 1 395 ? 5.225 5.642 -19.577 1.00 94.19 395 TYR A C 1
ATOM 3012 O O . TYR A 1 395 ? 4.707 4.616 -20.038 1.00 94.19 395 TYR A O 1
ATOM 3020 N N . TYR A 1 396 ? 5.334 5.853 -18.262 1.00 96.50 396 TYR A N 1
ATOM 3021 C CA . TYR A 1 396 ? 4.829 4.902 -17.265 1.00 96.50 396 TYR A CA 1
ATOM 3022 C C . TYR A 1 396 ? 3.311 4.968 -17.113 1.00 96.50 396 TYR A C 1
ATOM 3024 O O . TYR A 1 396 ? 2.670 3.918 -17.017 1.00 96.50 396 TYR A O 1
ATOM 3032 N N . PHE A 1 397 ? 2.720 6.161 -17.208 1.00 96.25 397 PHE A N 1
ATOM 3033 C CA . PHE A 1 397 ? 1.269 6.323 -17.122 1.00 96.25 397 PHE A CA 1
ATOM 3034 C C . PHE A 1 397 ? 0.538 5.527 -18.206 1.00 96.25 397 PHE A C 1
ATOM 3036 O O . PHE A 1 397 ? -0.392 4.774 -17.927 1.00 96.25 397 PHE A O 1
ATOM 3043 N N . ILE A 1 398 ? 1.007 5.644 -19.449 1.00 96.69 398 ILE A N 1
ATOM 3044 C CA . ILE A 1 398 ? 0.437 4.942 -20.603 1.00 96.69 398 ILE A CA 1
ATOM 3045 C C . ILE A 1 398 ? 0.486 3.411 -20.409 1.00 96.69 398 ILE A C 1
ATOM 3047 O O . ILE A 1 398 ? -0.423 2.697 -20.828 1.00 96.69 398 ILE A O 1
ATOM 3051 N N . ARG A 1 399 ? 1.507 2.890 -19.717 1.00 98.31 399 ARG A N 1
ATOM 3052 C CA . ARG A 1 399 ? 1.628 1.457 -19.386 1.00 98.31 399 ARG A CA 1
ATOM 3053 C C . ARG A 1 399 ? 0.675 1.026 -18.281 1.00 98.31 399 ARG A C 1
ATOM 3055 O O . ARG A 1 399 ? 0.093 -0.051 -18.382 1.00 98.31 399 ARG A O 1
ATOM 3062 N N . ALA A 1 400 ? 0.481 1.867 -17.266 1.00 98.12 400 ALA A N 1
ATOM 3063 C CA . ALA A 1 400 ? -0.540 1.645 -16.247 1.00 98.12 400 ALA A CA 1
ATOM 3064 C C . ALA A 1 400 ? -1.942 1.597 -16.882 1.00 98.12 400 ALA A C 1
ATOM 3066 O O . ALA A 1 400 ? -2.708 0.671 -16.618 1.00 98.12 400 ALA A O 1
ATOM 3067 N N . ALA A 1 401 ? -2.240 2.540 -17.785 1.00 98.19 401 ALA A N 1
ATOM 3068 C CA . ALA A 1 401 ? -3.500 2.584 -18.522 1.00 98.19 401 ALA A CA 1
ATOM 3069 C C . ALA A 1 401 ? -3.700 1.352 -19.415 1.00 98.19 401 ALA A C 1
ATOM 3071 O O . ALA A 1 401 ? -4.790 0.785 -19.434 1.00 98.19 401 ALA A O 1
ATOM 3072 N N . HIS A 1 402 ? -2.643 0.882 -20.082 1.00 98.62 402 HIS A N 1
ATOM 3073 C CA . HIS A 1 402 ? -2.706 -0.340 -20.878 1.00 98.62 402 HIS A CA 1
ATOM 3074 C C . HIS A 1 402 ? -3.024 -1.579 -20.029 1.00 98.62 402 HIS A C 1
ATOM 3076 O O . HIS A 1 402 ? -3.902 -2.358 -20.387 1.00 98.62 402 HIS A O 1
ATOM 3082 N N . LEU A 1 403 ? -2.357 -1.765 -18.883 1.00 98.69 403 LEU A N 1
ATOM 3083 C CA . LEU A 1 403 ? -2.671 -2.887 -17.989 1.00 98.69 403 LEU A CA 1
ATOM 3084 C C . LEU A 1 403 ? -4.110 -2.809 -17.461 1.00 98.69 403 LEU A C 1
ATOM 3086 O O . LEU A 1 403 ? -4.794 -3.830 -17.390 1.00 98.69 403 LEU A O 1
ATOM 3090 N N . ALA A 1 404 ? -4.587 -1.605 -17.136 1.00 98.56 404 ALA A N 1
ATOM 3091 C CA . ALA A 1 404 ? -5.970 -1.384 -16.730 1.00 98.56 404 ALA A CA 1
ATOM 3092 C C . ALA A 1 404 ? -6.965 -1.723 -17.857 1.00 98.56 404 ALA A C 1
ATOM 3094 O O . ALA A 1 404 ? -8.005 -2.326 -17.591 1.00 98.56 404 ALA A O 1
ATOM 3095 N N . GLU A 1 405 ? -6.642 -1.393 -19.111 1.00 98.56 405 GLU A N 1
ATOM 3096 C CA . GLU A 1 405 ? -7.443 -1.757 -20.285 1.00 98.56 405 GLU A CA 1
ATOM 3097 C C . GLU A 1 405 ? -7.478 -3.273 -20.486 1.00 98.56 405 GLU A C 1
ATOM 3099 O O . GLU A 1 405 ? -8.556 -3.852 -20.609 1.00 98.56 405 GLU A O 1
ATOM 3104 N N . LEU A 1 406 ? -6.323 -3.942 -20.451 1.00 98.38 406 LEU A N 1
ATOM 3105 C CA . LEU A 1 406 ? -6.239 -5.399 -20.571 1.00 98.38 406 LEU A CA 1
ATOM 3106 C C . LEU A 1 406 ? -7.065 -6.096 -19.485 1.00 98.38 406 LEU A C 1
ATOM 3108 O O . LEU A 1 406 ? -7.745 -7.086 -19.767 1.00 98.38 406 LEU A O 1
ATOM 3112 N N . ALA A 1 407 ? -7.079 -5.547 -18.267 1.00 98.19 407 ALA A N 1
ATOM 3113 C CA . ALA A 1 407 ? -7.892 -6.064 -17.174 1.00 98.19 407 ALA A CA 1
ATOM 3114 C C . ALA A 1 407 ? -9.395 -6.073 -17.491 1.00 98.19 407 ALA A C 1
ATOM 3116 O O . ALA A 1 407 ? -10.098 -6.908 -16.936 1.00 98.19 407 ALA A O 1
ATOM 3117 N N . THR A 1 408 ? -9.910 -5.233 -18.400 1.00 98.06 408 THR A N 1
ATOM 3118 C CA . THR A 1 408 ? -11.339 -5.258 -18.791 1.00 98.06 408 THR A CA 1
ATOM 3119 C C . THR A 1 408 ? -11.756 -6.574 -19.460 1.00 98.06 408 THR A C 1
ATOM 3121 O O . THR A 1 408 ? -12.935 -6.925 -19.458 1.00 98.06 408 THR A O 1
ATOM 3124 N N . THR A 1 409 ? -10.787 -7.348 -19.963 1.00 97.12 409 THR A N 1
ATOM 3125 C CA . THR A 1 409 ? -10.995 -8.637 -20.644 1.00 97.12 409 THR A CA 1
ATOM 3126 C C . THR A 1 409 ? -10.859 -9.856 -19.723 1.00 97.12 409 THR A C 1
ATOM 3128 O O . THR A 1 409 ? -10.874 -10.995 -20.195 1.00 97.12 409 THR A O 1
ATOM 3131 N N . PHE A 1 410 ? -10.739 -9.656 -18.403 1.00 97.12 410 PHE A N 1
ATOM 3132 C CA . PHE A 1 410 ? -10.455 -10.742 -17.456 1.00 97.12 410 PHE A CA 1
ATOM 3133 C C . PHE A 1 410 ? -11.492 -11.876 -17.476 1.00 97.12 410 PHE A C 1
ATOM 3135 O O . PHE A 1 410 ? -11.132 -13.029 -17.237 1.00 97.12 410 PHE A O 1
ATOM 3142 N N . GLU A 1 411 ? -12.763 -11.585 -17.777 1.00 97.06 411 GLU A N 1
ATOM 3143 C CA . GLU A 1 411 ? -13.813 -12.604 -17.912 1.00 97.06 411 GLU A CA 1
ATOM 3144 C C . GLU A 1 411 ? -13.494 -13.579 -19.053 1.00 97.06 411 GLU A C 1
ATOM 3146 O O . GLU A 1 411 ? -13.605 -14.794 -18.879 1.00 97.06 411 GLU A O 1
ATOM 3151 N N . THR A 1 412 ? -13.033 -13.061 -20.197 1.00 97.69 412 THR A N 1
ATOM 3152 C CA . THR A 1 412 ? -12.589 -13.869 -21.341 1.00 97.69 412 THR A CA 1
ATOM 3153 C C . THR A 1 412 ? -11.379 -14.710 -20.959 1.00 97.69 412 THR A C 1
ATOM 3155 O O . THR A 1 412 ? -11.415 -15.928 -21.116 1.00 97.69 412 THR A O 1
ATOM 3158 N N . LEU A 1 413 ? -10.361 -14.096 -20.345 1.00 97.00 413 LEU A N 1
ATOM 3159 C CA . LEU A 1 413 ? -9.163 -14.807 -19.881 1.00 97.00 413 LEU A CA 1
ATOM 3160 C C . LEU A 1 413 ? -9.507 -15.917 -18.878 1.00 97.00 413 LEU A C 1
ATOM 3162 O O . LEU A 1 413 ? -8.897 -16.985 -18.882 1.00 97.00 413 LEU A O 1
ATOM 3166 N N . THR A 1 414 ? -10.503 -15.689 -18.024 1.00 96.56 414 THR A N 1
ATOM 3167 C CA . THR A 1 414 ? -10.988 -16.683 -17.062 1.00 96.56 414 THR A CA 1
ATOM 3168 C C . THR A 1 414 ? -11.726 -17.822 -17.763 1.00 96.56 414 THR A C 1
ATOM 3170 O O . THR A 1 414 ? -11.462 -18.995 -17.491 1.00 96.56 414 THR A O 1
ATOM 3173 N N . LYS A 1 415 ? -12.620 -17.500 -18.706 1.00 97.31 415 LYS A N 1
ATOM 3174 C CA . LYS A 1 415 ? -13.367 -18.481 -19.509 1.00 97.31 415 LYS A CA 1
ATOM 3175 C C . LYS A 1 415 ? -12.434 -19.383 -20.321 1.00 97.31 415 LYS A C 1
ATOM 3177 O O . LYS A 1 415 ? -12.666 -20.587 -20.409 1.00 97.31 415 LYS A O 1
ATOM 3182 N N . GLU A 1 416 ? -11.366 -18.809 -20.862 1.00 96.44 416 GLU A N 1
ATOM 3183 C CA . GLU A 1 416 ? -10.322 -19.506 -21.621 1.00 96.44 416 GLU A CA 1
ATOM 3184 C C . GLU A 1 416 ? -9.313 -20.243 -20.728 1.00 96.44 416 GLU A C 1
ATOM 3186 O O . GLU A 1 416 ? -8.437 -20.941 -21.230 1.00 96.44 416 GLU A O 1
ATOM 3191 N N . ARG A 1 417 ? -9.463 -20.156 -19.397 1.00 95.25 417 ARG A N 1
ATOM 3192 C CA . ARG A 1 417 ? -8.572 -20.763 -18.390 1.00 95.25 417 ARG A CA 1
ATOM 3193 C C . ARG A 1 417 ? -7.140 -20.219 -18.424 1.00 95.25 417 ARG A C 1
ATOM 3195 O O . ARG A 1 417 ? -6.231 -20.832 -17.863 1.00 95.25 417 ARG A O 1
ATOM 3202 N N . GLU A 1 418 ? -6.944 -19.048 -19.023 1.00 95.38 418 GLU A N 1
ATOM 3203 C CA . GLU A 1 418 ? -5.686 -18.310 -18.978 1.00 95.38 418 GLU A CA 1
ATOM 3204 C C . GLU A 1 418 ? -5.510 -17.605 -17.620 1.00 95.38 418 GLU A C 1
ATOM 3206 O O . GLU A 1 418 ? -4.392 -17.522 -17.104 1.00 95.38 418 GLU A O 1
ATOM 3211 N N . MET A 1 419 ? -6.612 -17.170 -17.000 1.00 97.00 419 MET A N 1
ATOM 3212 C CA . MET A 1 419 ? -6.660 -16.569 -15.665 1.00 97.00 419 MET A CA 1
ATOM 3213 C C . MET A 1 419 ? -7.505 -17.411 -14.698 1.00 97.00 419 MET A C 1
ATOM 3215 O O . MET A 1 419 ? -8.478 -18.054 -15.085 1.00 97.00 419 MET A O 1
ATOM 3219 N N . LYS A 1 420 ? -7.126 -17.418 -13.419 1.00 95.75 420 LYS A N 1
ATOM 3220 C CA . LYS A 1 420 ? -7.876 -18.048 -12.329 1.00 95.75 420 LYS A CA 1
ATOM 3221 C C . LYS A 1 420 ? -8.913 -17.090 -11.751 1.00 95.75 420 LYS A C 1
ATOM 3223 O O . LYS A 1 420 ? -8.678 -15.887 -11.672 1.00 95.75 420 LYS A O 1
ATOM 3228 N N . VAL A 1 421 ? -10.007 -17.656 -11.247 1.00 94.56 421 VAL A N 1
ATOM 3229 C CA . VAL A 1 421 ? -10.918 -16.948 -10.341 1.00 94.56 421 VAL A CA 1
ATOM 3230 C C . VAL A 1 421 ? -10.262 -16.880 -8.954 1.00 94.56 421 VAL A C 1
ATOM 3232 O O . VAL A 1 421 ? -9.846 -17.927 -8.452 1.00 94.56 421 VAL A O 1
ATOM 3235 N N . PRO A 1 422 ? -10.139 -15.693 -8.335 1.00 92.50 422 PRO A N 1
ATOM 3236 C CA . PRO A 1 422 ? -9.640 -15.565 -6.967 1.00 92.50 422 PRO A CA 1
ATOM 3237 C C . PRO A 1 422 ? -10.570 -16.229 -5.946 1.00 92.50 422 PRO A C 1
ATOM 3239 O O . PRO A 1 422 ? -11.782 -16.250 -6.143 1.00 92.50 422 PRO A O 1
ATOM 3242 N N . ASP A 1 423 ? -10.028 -16.659 -4.803 1.00 91.75 423 ASP A N 1
ATOM 3243 C CA . ASP A 1 423 ? -10.818 -17.265 -3.713 1.00 91.75 423 ASP A CA 1
ATOM 3244 C C . ASP A 1 423 ? -11.908 -16.319 -3.177 1.00 91.75 423 ASP A C 1
ATOM 3246 O O . ASP A 1 423 ? -12.982 -16.744 -2.751 1.00 91.75 423 ASP A O 1
ATOM 3250 N N . ARG A 1 424 ? -11.630 -15.010 -3.204 1.00 94.38 424 ARG A N 1
ATOM 3251 C CA . ARG A 1 424 ? -12.555 -13.930 -2.839 1.00 94.38 424 ARG A CA 1
ATOM 3252 C C . ARG A 1 424 ? -12.714 -12.989 -4.040 1.00 94.38 424 ARG A C 1
ATOM 3254 O O . ARG A 1 424 ? -12.070 -11.944 -4.089 1.00 94.38 424 ARG A O 1
ATOM 3261 N N . PRO A 1 425 ? -13.535 -13.349 -5.041 1.00 95.50 425 PRO A N 1
ATOM 3262 C CA . PRO A 1 425 ? -13.541 -12.682 -6.346 1.00 95.50 425 PRO A CA 1
ATOM 3263 C C . PRO A 1 425 ? -14.093 -11.251 -6.315 1.00 95.50 425 PRO A C 1
ATOM 3265 O O . PRO A 1 425 ? -13.833 -10.483 -7.236 1.00 95.50 425 PRO A O 1
ATOM 3268 N N . LEU A 1 426 ? -14.822 -10.873 -5.262 1.00 96.19 426 LEU A N 1
ATOM 3269 C CA . LEU A 1 426 ? -15.384 -9.529 -5.094 1.00 96.19 426 LEU A CA 1
ATOM 3270 C C . LEU A 1 426 ? -14.560 -8.632 -4.161 1.00 96.19 426 LEU A C 1
ATOM 3272 O O . LEU A 1 426 ? -14.850 -7.446 -4.067 1.00 96.19 426 LEU A O 1
ATOM 3276 N N . SER A 1 427 ? -13.550 -9.169 -3.470 1.00 96.88 427 SER A N 1
ATOM 3277 C CA . SER A 1 427 ? -12.868 -8.436 -2.403 1.00 96.88 427 SER A CA 1
ATOM 3278 C C . SER A 1 427 ? -11.916 -7.351 -2.896 1.00 96.88 427 SER A C 1
ATOM 3280 O O . SER A 1 427 ? -11.521 -7.325 -4.064 1.00 96.88 427 SER A O 1
ATOM 3282 N N . LEU A 1 428 ? -11.502 -6.478 -1.973 1.00 97.81 428 LEU A N 1
ATOM 3283 C CA . LEU A 1 428 ? -10.565 -5.393 -2.246 1.00 97.81 428 LEU A CA 1
ATOM 3284 C C . LEU A 1 428 ? -9.188 -5.925 -2.674 1.00 97.81 428 LEU A C 1
ATOM 3286 O O . LEU A 1 428 ? -8.693 -5.571 -3.741 1.00 97.81 428 LEU A O 1
ATOM 3290 N N . PHE A 1 429 ? -8.579 -6.826 -1.896 1.00 98.00 429 PHE A N 1
ATOM 3291 C CA . PHE A 1 429 ? -7.214 -7.276 -2.190 1.00 98.00 429 PHE A CA 1
ATOM 3292 C C . PHE A 1 429 ? -7.116 -8.474 -3.137 1.00 98.00 429 PHE A C 1
ATOM 3294 O O . PHE A 1 429 ? -6.076 -8.665 -3.773 1.00 98.00 429 PHE A O 1
ATOM 3301 N N . GLY A 1 430 ? -8.183 -9.263 -3.265 1.00 95.31 430 GLY A N 1
ATOM 3302 C CA . GLY A 1 430 ? -8.212 -10.451 -4.119 1.00 95.31 430 GLY A CA 1
ATOM 3303 C C . GLY A 1 430 ? -8.936 -10.259 -5.450 1.00 95.31 430 GLY A C 1
ATOM 3304 O O . GLY A 1 430 ? -8.622 -10.968 -6.405 1.00 95.31 430 GLY A O 1
ATOM 3305 N N . GLY A 1 431 ? -9.877 -9.317 -5.534 1.00 95.56 431 GLY A N 1
ATOM 3306 C CA . GLY A 1 431 ? -10.928 -9.359 -6.545 1.00 95.56 431 GLY A CA 1
ATOM 3307 C C . GLY A 1 431 ? -11.313 -8.019 -7.167 1.00 95.56 431 GLY A C 1
ATOM 3308 O O . GLY A 1 431 ? -10.499 -7.106 -7.311 1.00 95.56 431 GLY A O 1
ATOM 3309 N N . LEU A 1 432 ? -12.575 -7.952 -7.593 1.00 97.25 432 LEU A N 1
ATOM 3310 C CA . LEU A 1 432 ? -13.135 -6.862 -8.388 1.00 97.25 432 LEU A CA 1
ATOM 3311 C C . LEU A 1 432 ? -13.089 -5.508 -7.691 1.00 97.25 432 LEU A C 1
ATOM 3313 O O . LEU A 1 432 ? -12.821 -4.518 -8.365 1.00 97.25 432 LEU A O 1
ATOM 3317 N N . ALA A 1 433 ? -13.301 -5.443 -6.374 1.00 97.50 433 ALA A N 1
ATOM 3318 C CA . ALA A 1 433 ? -13.330 -4.157 -5.687 1.00 97.50 433 ALA A CA 1
ATOM 3319 C C . ALA A 1 433 ? -11.997 -3.401 -5.810 1.00 97.50 433 ALA A C 1
ATOM 3321 O O . ALA A 1 433 ? -11.984 -2.204 -6.088 1.00 97.50 433 ALA A O 1
ATOM 3322 N N . GLY A 1 434 ? -10.871 -4.113 -5.725 1.00 98.12 434 GLY A N 1
ATOM 3323 C CA . GLY A 1 434 ? -9.554 -3.530 -5.972 1.00 98.12 434 GLY A CA 1
ATOM 3324 C C . GLY A 1 434 ? -9.362 -3.025 -7.401 1.00 98.12 434 GLY A C 1
ATOM 3325 O O . GLY A 1 434 ? -8.792 -1.955 -7.616 1.00 98.12 434 GLY A O 1
ATOM 3326 N N . MET A 1 435 ? -9.866 -3.773 -8.387 1.00 98.38 435 MET A N 1
ATOM 3327 C CA . MET A 1 435 ? -9.768 -3.377 -9.793 1.00 98.38 435 MET A CA 1
ATOM 3328 C C . MET A 1 435 ? -10.676 -2.184 -10.121 1.00 98.38 435 MET A C 1
ATOM 3330 O O . MET A 1 435 ? -10.271 -1.316 -10.890 1.00 98.38 435 MET A O 1
ATOM 3334 N N . CYS A 1 436 ? -11.850 -2.074 -9.488 1.00 98.12 436 CYS A N 1
ATOM 3335 C CA . CYS A 1 436 ? -12.705 -0.889 -9.585 1.00 98.12 436 CYS A CA 1
ATOM 3336 C C . CYS A 1 436 ? -11.973 0.380 -9.122 1.00 98.12 436 CYS A C 1
ATOM 3338 O O . CYS A 1 436 ? -12.042 1.401 -9.807 1.00 98.12 436 CYS A O 1
ATOM 3340 N N . CYS A 1 437 ? -11.218 0.319 -8.019 1.00 97.81 437 CYS A N 1
ATOM 3341 C CA . CYS A 1 437 ? -10.385 1.445 -7.584 1.00 97.81 437 CYS A CA 1
ATOM 3342 C C . CYS A 1 437 ? -9.339 1.822 -8.643 1.00 97.81 437 CYS A C 1
ATOM 3344 O O . CYS A 1 437 ? -9.230 2.991 -9.011 1.00 97.81 437 CYS A O 1
ATOM 3346 N N . ALA A 1 438 ? -8.622 0.831 -9.186 1.00 98.06 438 ALA A N 1
ATOM 3347 C CA . ALA A 1 438 ? -7.600 1.062 -10.206 1.00 98.06 438 ALA A CA 1
ATOM 3348 C C . ALA A 1 438 ? -8.185 1.657 -11.503 1.00 98.06 438 ALA A C 1
ATOM 3350 O O . ALA A 1 438 ? -7.626 2.611 -12.043 1.00 98.06 438 ALA A O 1
ATOM 3351 N N . TRP A 1 439 ? -9.325 1.150 -11.990 1.00 98.19 439 TRP A N 1
ATOM 3352 C CA . TRP A 1 439 ? -10.021 1.740 -13.140 1.00 98.19 439 TRP A CA 1
ATOM 3353 C C . TRP A 1 439 ? -10.460 3.175 -12.864 1.00 98.19 439 TRP A C 1
ATOM 3355 O O . TRP A 1 439 ? -10.238 4.040 -13.711 1.00 98.19 439 TRP A O 1
ATOM 3365 N N . GLY A 1 440 ? -11.034 3.441 -11.687 1.00 96.00 440 GLY A N 1
ATOM 3366 C CA . GLY A 1 440 ? -11.444 4.784 -11.279 1.00 96.00 440 GLY A CA 1
ATOM 3367 C C . GLY A 1 440 ? -10.282 5.779 -11.281 1.00 96.00 440 GLY A C 1
ATOM 3368 O O . GLY A 1 440 ? -10.400 6.849 -11.878 1.00 96.00 440 GLY A O 1
ATOM 3369 N N . GLU A 1 441 ? -9.147 5.406 -10.687 1.00 95.75 441 GLU A N 1
ATOM 3370 C CA . GLU A 1 441 ? -7.951 6.256 -10.626 1.00 95.75 441 GLU A CA 1
ATOM 3371 C C . GLU A 1 441 ? -7.358 6.520 -12.019 1.00 95.75 441 GLU A C 1
ATOM 3373 O O . GLU A 1 441 ? -7.080 7.669 -12.373 1.00 95.75 441 GLU A O 1
ATOM 3378 N N . VAL A 1 442 ? -7.211 5.484 -12.856 1.00 96.50 442 VAL A N 1
ATOM 3379 C CA . VAL A 1 442 ? -6.692 5.649 -14.225 1.00 96.50 442 VAL A CA 1
ATOM 3380 C C . VAL A 1 442 ? -7.625 6.531 -15.059 1.00 96.50 442 VAL A C 1
ATOM 3382 O O . VAL A 1 442 ? -7.153 7.455 -15.723 1.00 96.50 442 VAL A O 1
ATOM 3385 N N . CYS A 1 443 ? -8.943 6.307 -14.999 1.00 94.25 443 CYS A N 1
ATOM 3386 C CA . CYS A 1 443 ? -9.919 7.145 -15.700 1.00 94.25 443 CYS A CA 1
ATOM 3387 C C . CYS A 1 443 ? -9.833 8.609 -15.269 1.00 94.25 443 CYS A C 1
ATOM 3389 O O . CYS A 1 443 ? -9.892 9.510 -16.107 1.00 94.25 443 CYS A O 1
ATOM 3391 N N . ASP A 1 444 ? -9.719 8.854 -13.963 1.00 92.56 444 ASP A N 1
ATOM 3392 C CA . ASP A 1 444 ? -9.663 10.206 -13.417 1.00 92.56 444 ASP A CA 1
ATOM 3393 C C . ASP A 1 444 ? -8.416 10.939 -13.925 1.00 92.56 444 ASP A C 1
ATOM 3395 O O . ASP A 1 444 ? -8.518 12.082 -14.381 1.00 92.56 444 ASP A O 1
ATOM 3399 N N . ARG A 1 445 ? -7.262 10.257 -13.947 1.00 93.06 445 ARG A N 1
ATOM 3400 C CA . ARG A 1 445 ? -6.011 10.780 -14.515 1.00 93.06 445 ARG A CA 1
ATOM 3401 C C . ARG A 1 445 ? -6.118 11.060 -16.014 1.00 93.06 445 ARG A C 1
ATOM 3403 O O . ARG A 1 445 ? -5.703 12.142 -16.429 1.00 93.06 445 ARG A O 1
ATOM 3410 N N . ILE A 1 446 ? -6.714 10.157 -16.805 1.00 92.94 446 ILE A N 1
ATOM 3411 C CA . ILE A 1 446 ? -6.958 10.378 -18.246 1.00 92.94 446 ILE A CA 1
ATOM 3412 C C . ILE A 1 446 ? -7.787 11.653 -18.438 1.00 92.94 446 ILE A C 1
ATOM 3414 O O . ILE A 1 446 ? -7.347 12.579 -19.112 1.00 92.94 446 ILE A O 1
ATOM 3418 N N . ARG A 1 447 ? -8.940 11.770 -17.768 1.00 89.62 447 ARG A N 1
ATOM 3419 C CA . ARG A 1 447 ? -9.823 12.939 -17.930 1.00 89.62 447 ARG A CA 1
ATOM 3420 C C . ARG A 1 447 ? -9.181 14.246 -17.493 1.00 89.62 447 ARG A C 1
ATOM 3422 O O . ARG A 1 447 ? -9.401 15.289 -18.109 1.00 89.62 447 ARG A O 1
ATOM 3429 N N . ARG A 1 448 ? -8.401 14.229 -16.411 1.00 86.94 448 ARG A N 1
ATOM 3430 C CA . ARG A 1 448 ? -7.686 15.431 -15.973 1.00 86.94 448 ARG A CA 1
ATOM 3431 C C . ARG A 1 448 ? -6.592 15.825 -16.960 1.00 86.94 448 ARG A C 1
ATOM 3433 O O . ARG A 1 448 ? -6.399 17.027 -17.148 1.00 86.94 448 ARG A O 1
ATOM 3440 N N . ALA A 1 449 ? -5.925 14.851 -17.580 1.00 83.75 449 ALA A N 1
ATOM 3441 C CA . ALA A 1 449 ? -4.925 15.075 -18.618 1.00 83.75 449 ALA A CA 1
ATOM 3442 C C . ALA A 1 449 ? -5.525 15.658 -19.907 1.00 83.75 449 ALA A C 1
ATOM 3444 O O . ALA A 1 449 ? -4.925 16.561 -20.486 1.00 83.75 449 ALA A O 1
ATOM 3445 N N . SER A 1 450 ? -6.730 15.232 -20.310 1.00 77.31 450 SER A N 1
ATOM 3446 C CA . SER A 1 450 ? -7.430 15.813 -21.470 1.00 77.31 450 SER A CA 1
ATOM 3447 C C . SER A 1 450 ? -7.773 17.298 -21.255 1.00 77.31 450 SER A C 1
ATOM 3449 O O . SER A 1 450 ? -7.819 18.069 -22.208 1.00 77.31 450 SER A O 1
ATOM 3451 N N . ASN A 1 451 ? -7.964 17.728 -19.999 1.00 66.56 451 ASN A N 1
ATOM 3452 C CA . ASN A 1 451 ? -8.260 19.124 -19.650 1.00 66.56 451 ASN A CA 1
ATOM 3453 C C . ASN A 1 451 ? -7.010 19.996 -19.438 1.00 66.56 451 ASN A C 1
ATOM 3455 O O . ASN A 1 451 ? -7.039 21.197 -19.704 1.00 66.56 451 ASN A O 1
ATOM 3459 N N . ARG A 1 452 ? -5.924 19.424 -18.905 1.00 69.56 452 ARG A N 1
ATOM 3460 C CA . ARG A 1 452 ? -4.605 20.066 -18.800 1.00 69.56 452 ARG A CA 1
ATOM 3461 C C . ARG A 1 452 ? -3.545 18.994 -18.982 1.00 69.56 452 ARG A C 1
ATOM 3463 O O . ARG A 1 452 ? -3.485 18.066 -18.176 1.00 69.56 452 ARG A O 1
ATOM 3470 N N . VAL A 1 453 ? -2.692 19.185 -19.985 1.00 57.97 453 VAL A N 1
ATOM 3471 C CA . VAL A 1 453 ? -1.695 18.217 -20.470 1.00 57.97 453 VAL A CA 1
ATOM 3472 C C . VAL A 1 453 ? -0.725 17.737 -19.376 1.00 57.97 453 VAL A C 1
ATOM 3474 O O . VAL A 1 453 ? -0.030 16.775 -19.587 1.00 57.97 453 VAL A O 1
ATOM 3477 N N . GLU A 1 454 ? -0.698 18.296 -18.168 1.00 60.88 454 GLU A N 1
ATOM 3478 C CA . GLU A 1 454 ? 0.247 17.916 -17.101 1.00 60.88 454 GLU A CA 1
ATOM 3479 C C . GLU A 1 454 ? -0.415 17.260 -15.872 1.00 60.88 454 GLU A C 1
ATOM 3481 O O . GLU A 1 454 ? 0.147 17.216 -14.782 1.00 60.88 454 GLU A O 1
ATOM 3486 N N . ASN A 1 455 ? -1.649 16.768 -15.984 1.00 70.38 455 ASN A N 1
ATOM 3487 C CA . ASN A 1 455 ? -2.369 16.273 -14.806 1.00 70.38 455 ASN A CA 1
ATOM 3488 C C . ASN A 1 455 ? -2.307 14.752 -14.573 1.00 70.38 455 ASN A C 1
ATOM 3490 O O . ASN A 1 455 ? -2.854 14.299 -13.567 1.00 70.38 455 ASN A O 1
ATOM 3494 N N . TRP A 1 456 ? -1.661 13.951 -15.428 1.00 73.94 456 TRP A N 1
ATOM 3495 C CA . TRP A 1 456 ? -1.595 12.488 -15.235 1.00 73.94 456 TRP A CA 1
ATOM 3496 C C . TRP A 1 456 ? -0.741 12.050 -14.031 1.00 73.94 456 TRP A C 1
ATOM 3498 O O . TRP A 1 456 ? -0.947 10.953 -13.514 1.00 73.94 456 TRP A O 1
ATOM 3508 N N . TYR A 1 457 ? 0.176 12.906 -13.568 1.00 71.88 457 TYR A N 1
ATOM 3509 C CA . TYR A 1 457 ? 1.109 12.638 -12.462 1.00 71.88 457 TYR A CA 1
ATOM 3510 C C . TYR A 1 457 ? 0.719 13.299 -11.132 1.00 71.88 457 TYR A C 1
ATOM 3512 O O . TYR A 1 457 ? 1.514 13.383 -10.200 1.00 71.88 457 TYR A O 1
ATOM 3520 N N . ARG A 1 458 ? -0.506 13.832 -11.048 1.00 74.19 458 ARG A N 1
ATOM 3521 C CA . ARG A 1 458 ? -1.068 14.329 -9.789 1.00 74.19 458 ARG A CA 1
ATOM 3522 C C . ARG A 1 458 ? -1.952 13.227 -9.210 1.00 74.19 458 ARG A C 1
ATOM 3524 O O . ARG A 1 458 ? -3.081 13.089 -9.699 1.00 74.19 458 ARG A O 1
ATOM 3531 N N . PRO A 1 459 ? -1.477 12.417 -8.249 1.00 69.38 459 PRO A N 1
ATOM 3532 C CA . PRO A 1 459 ? -2.320 11.405 -7.632 1.00 69.38 459 PRO A CA 1
ATOM 3533 C C . PRO A 1 459 ? -3.475 12.084 -6.899 1.00 69.38 459 PRO A C 1
ATOM 3535 O O . PRO A 1 459 ? -3.285 13.109 -6.244 1.00 69.38 459 PRO A O 1
ATOM 3538 N N . ARG A 1 460 ? -4.682 11.520 -7.005 1.00 70.50 460 ARG A N 1
ATOM 3539 C CA . ARG A 1 460 ? -5.728 11.814 -6.014 1.00 70.50 460 ARG A CA 1
ATOM 3540 C C . ARG A 1 460 ? -5.536 10.979 -4.760 1.00 70.50 460 ARG A C 1
ATOM 3542 O O . ARG A 1 460 ? -5.864 11.433 -3.672 1.00 70.50 460 ARG A O 1
ATOM 3549 N N . SER A 1 461 ? -5.067 9.752 -4.952 1.00 78.75 461 SER A N 1
ATOM 3550 C CA . SER A 1 461 ? -4.896 8.752 -3.915 1.00 78.75 461 SER A CA 1
ATOM 3551 C C . SER A 1 461 ? -3.925 7.676 -4.410 1.00 78.75 461 SER A C 1
ATOM 3553 O O . SER A 1 461 ? -3.820 7.447 -5.620 1.00 78.75 461 SER A O 1
ATOM 3555 N N . GLY A 1 462 ? -3.190 7.045 -3.496 1.00 92.19 462 GLY A N 1
ATOM 3556 C CA . GLY A 1 462 ? -2.374 5.873 -3.797 1.00 92.19 462 GLY A CA 1
ATOM 3557 C C . GLY A 1 462 ? -3.181 4.574 -3.767 1.00 92.19 462 GLY A C 1
ATOM 3558 O O . GLY A 1 462 ? -4.386 4.540 -4.019 1.00 92.19 462 GLY A O 1
ATOM 3559 N N . MET A 1 463 ? -2.490 3.469 -3.501 1.00 97.69 463 MET A N 1
ATOM 3560 C CA . MET A 1 463 ? -3.090 2.136 -3.470 1.00 97.69 463 MET A CA 1
ATOM 3561 C C . MET A 1 463 ? -4.033 1.978 -2.257 1.00 97.69 463 MET A C 1
ATOM 3563 O O . MET A 1 463 ? -3.569 2.180 -1.134 1.00 97.69 463 MET A O 1
ATOM 3567 N N . PRO A 1 464 ? -5.306 1.569 -2.445 1.00 97.38 464 PRO A N 1
ATOM 3568 C CA . PRO A 1 464 ? -6.288 1.492 -1.366 1.00 97.38 464 PRO A CA 1
ATOM 3569 C C . PRO A 1 464 ? -5.879 0.560 -0.225 1.00 97.38 464 PRO A C 1
ATOM 3571 O O . PRO A 1 464 ? -5.513 -0.593 -0.470 1.00 97.38 464 PRO A O 1
ATOM 3574 N N . GLY A 1 465 ? -5.996 1.030 1.017 1.00 96.19 465 GLY A N 1
ATOM 3575 C CA . GLY A 1 465 ? -5.595 0.264 2.198 1.00 96.19 465 GLY A CA 1
ATOM 3576 C C . GLY A 1 465 ? -4.077 0.164 2.399 1.00 96.19 465 GLY A C 1
ATOM 3577 O O . GLY A 1 465 ? -3.638 -0.717 3.140 1.00 96.19 465 GLY A O 1
ATOM 3578 N N . TYR A 1 466 ? -3.276 0.990 1.713 1.00 97.00 466 TYR A N 1
ATOM 3579 C CA . TYR A 1 466 ? -1.810 0.926 1.776 1.00 97.00 466 TYR A CA 1
ATOM 3580 C C . TYR A 1 466 ? -1.105 2.288 1.638 1.00 97.00 466 TYR A C 1
ATOM 3582 O O . TYR A 1 466 ? -0.289 2.603 2.498 1.00 97.00 466 TYR A O 1
ATOM 3590 N N . ASP A 1 467 ? -1.416 3.088 0.606 1.00 92.12 467 ASP A N 1
ATOM 3591 C CA . ASP A 1 467 ? -0.739 4.369 0.270 1.00 92.12 467 ASP A CA 1
ATOM 3592 C C . ASP A 1 467 ? -1.741 5.507 -0.053 1.00 92.12 467 ASP A C 1
ATOM 3594 O O . ASP A 1 467 ? -1.455 6.448 -0.788 1.00 92.12 467 ASP A O 1
ATOM 3598 N N . ASP A 1 468 ? -2.974 5.396 0.434 1.00 92.31 468 ASP A N 1
ATOM 3599 C CA . ASP A 1 468 ? -4.150 6.205 0.074 1.00 92.31 468 ASP A CA 1
ATOM 3600 C C . ASP A 1 468 ? -4.573 7.233 1.144 1.00 92.31 468 ASP A C 1
ATOM 3602 O O . ASP A 1 468 ? -5.765 7.516 1.300 1.00 92.31 468 ASP A O 1
ATOM 3606 N N . LEU A 1 469 ? -3.601 7.787 1.876 1.00 89.69 469 LEU A N 1
ATOM 3607 C CA . LEU A 1 469 ? -3.818 8.773 2.947 1.00 89.69 469 LEU A CA 1
ATOM 3608 C C . LEU A 1 469 ? -4.053 10.206 2.463 1.00 89.69 469 LEU A C 1
ATOM 3610 O O . LEU A 1 469 ? -3.412 10.616 1.468 1.00 89.69 469 LEU A O 1
#

Mean predicted aligned error: 5.8 Å

Secondary structure (DSSP, 8-state):
---SB----S---S-HHHHHHHHHHHHHHHHHHHHHTGGG---SSTTTSHHHHHHHHHHHHHHHHHHT-S------TGGG---HHHHH--TT-GGG--TTTSTHHHHHHHHHHS-HHHHHHHHHHHHHHHHHHHH-------S-SSSSSHHHHHHHHHHHHHHHHHHHHTT--SS-HHHHHHHHHHTSHHHHHHHHHHHHHHHHHHHHHHHHHHTT---TTS---S----BTTB-B-STTTSHHHHHHHHHTS-HHHHGGGHHHHHHHHHHHHHT--TTS---SB---GGGGS-TTS------SSSSSHHHHHHHHHHHHHHHHSTTS-----HHHHHHHHHHHHHHHHHHHHT-SBTT-SSTTTSHHHHHHHHHHHHHHHHHH--SSS-HHHHHHHHHHHHHHHHHTTHHHHHHTTSSPPPSSTTSTTTSHHHHHHHHHHHHHHHHHHHHSTT-TT--S--STTTT--

Radius of gyration: 21.3 Å; Cα contacts (8 Å, |Δi|>4): 846; chains: 1; bounding box: 56×49×56 Å

Foldseek 3Di:
DPAQFDFDDPDFDPDLVVLLVLLLVLLQVLLVVLLVCLVVQDDQFLFRGLLVLVLLLVLLVVLCVLSVRPDDNDDQSQVSQDCVVVVVDQLLDQLACALGAHNLVSLLVCLVRDPPVSVVSSLVRLVNNLVSLLPDDDLAQEQQACRGHLLRNLLSLLVSVVVLVVVVVVPPDPPCVVSSVSSCVCSDLVSSLSSLVSNLSSQQSQQVVVCVQCVPPQDPPNDTQNGFGDYPNFGFPACGGHDLVNLLSLLSDQLVSCVVVVVRSLSVLVVQLSQQDPQLKHWGGDDGPVVPPDPPPTDSSALWRRGMLLSNLLSLLSLLCCCQDPPSHDHDDPVSNVSSLVSNVSSLNVLLRRLRGQAADACGRHNLSSLLSLLSSLLSQQSVDPPVQSVSSVVSLSSSSRSLSVNSCVVVCVVVSVHDQFPSQSHRGTHDSVSSSSSSQSSSLSSVCVVPVPRNNPGCAGRRSRTGD